Protein AF-0000000086839884 (afdb_homodimer)

Foldseek 3Di:
DPCLVVLLQLVDDLVVLLVVLLVVLVVVCVVQDDPDPVVQVVVLVVLLVVLQPDAFFDPPPPQCLAAVLQDPQQQVLQADPLSDPFFFQDPPVPDARNRRLVRVLVVCCVQQVDAAQWEEEAEAQQLNSNQVVSCVVRVRYAYEYEEQDPNSQVNNVVVCVVVVRPRYHYDHDDLSPDAAQFQQGQEYEYAAPSQRTRNVLVSVVRVLRNHHAFHKYKYKHKAFARHKDWDDDDPCCVRPNPTGIHHHLCSCCVRPPFWHWDDKDWDFLQSRLVSLVSSLVSCVVCVVSSQVSLCVSQPHNSSSSSVSSVSNSVSSSSNSNCPPPNRNRITIMITMITGDHDD/DPCLVVLLQLPDDLVVLLVVLLVVLVVVCVVQDDPDPVVQVVVLVVLLVVLQVDAFFDPPVPQCLAALLQDPQLQVLQADPLSDPFFFQDPPVPDARNRRLVRVLVVCCVQQVDAAQWEEEAEAQQLNSNQVSSCVVRVRYAYEYEEQHPNSQVNNVVVCVVVVRPRYHYDHDDLSPDAAQFQQGQEYEYAAPSQRTRNVLVSLVRVLRNHHAFHKYKYKHKAFARHKDWDDDDPCCVRNNPTGIHHHLCSCCVRPPFWHWDDKDWDFLQSRLVSLVSSLVSCVVCVVSNQVSLCVSQPHNSSSSSVSSVSNSVSSSSNSNCPPPNRNRITIMITMITGDHDD

Sequence (686 aa):
MNYDWILDGGYLPHAVIRVGIRRQLRDRLSSIEAPSLGEAVEAKMAYLERLRKQPIALETNTANKQHYEVGTGVLTACLGPRMKYSSCLYPTGSETLAQAEEAMLQSYLEKAELKDGMSILDLGCGWGSGALFFAEKLPNARVTAFSNSRTQKEYIDAESRRRGLINVTVITGNVVDYEFEGESFDRVASIELFEHMKNYDLLMAKVSRALKPGGKLFVHIFAHKTTPYDYEEGWMTTHFFSGGTMPSADLLLYFQRHLKVQKQWWINGMHYSRTCEHWLSSMIAKKKQMWPHLVETYGGEGEATTWYNRWQVFYMACSELFAYDGGDTWGVAQGLFEKHNPSMNYDWILDGGYLPHAVIRVGIRRQLRDRLSSIEAPSLGEAVEAKMAYLERLRKQPIALETNTANKQHYEVGTGVLTACLGPRMKYSSCLYPTGSETLAQAEEAMLQSYLEKAELKDGMSILDLGCGWGSGALFFAEKLPNARVTAFSNSRTQKEYIDAESRRRGLINVTVITGNVVDYEFEGESFDRVASIELFEHMKNYDLLMAKVSRALKPGGKLFVHIFAHKTTPYDYEEGWMTTHFFSGGTMPSADLLLYFQRHLKVQKQWWINGMHYSRTCEHWLSSMIAKKKQMWPHLVETYGGEGEATTWYNRWQVFYMACSELFAYDGGDTWGVAQGLFEKHNPS

Nearest PDB structures (foldseek):
  6p3o-assembly1_A-2  TM=9.372E-01  e=1.349E-33  Glaucium flavum
  6p3n-assembly1_A-2  TM=9.444E-01  e=5.048E-33  Glaucium flavum
  6p3m-assembly1_A-2  TM=9.407E-01  e=5.995E-33  Glaucium flavum
  7qos-assembly2_B  TM=8.872E-01  e=4.545E-20  Aquifex aeolicus VF5
  7qos-assembly1_A  TM=7.688E-01  e=5.098E-20  Aquifex aeolicus VF5

pLDDT: mean 92.39, std 11.38, range [39.81, 98.94]

Radius of gyration: 28.9 Å; Cα contacts (8 Å, |Δi|>4): 1291; chains: 2; bounding box: 53×94×58 Å

InterPro domains:
  IPR029063 S-adenosyl-L-methionine-dependent methyltransferase superfamily [G3DSA:3.40.50.150] (53-334)
  IPR029063 S-adenosyl-L-methionine-dependent methyltransferase superfamily [SSF53335] (65-330)

Organism: NCBI:txid72228

Solvent-accessible surface area (backbone atoms only — not comparable to full-atom values): 34676 Å² total; per-residue (Å²): 130,85,58,55,64,50,50,32,65,54,72,63,54,69,71,58,51,50,52,54,45,53,52,52,51,52,51,49,52,59,71,70,56,53,98,38,63,34,53,39,38,47,52,50,52,52,50,51,56,52,28,67,74,43,57,43,44,76,84,46,75,60,39,59,56,53,54,71,50,54,41,68,52,46,50,61,33,24,38,43,89,57,42,52,92,62,67,29,33,49,93,84,67,75,59,51,62,53,53,12,44,50,47,31,53,52,47,48,40,59,68,53,62,64,55,66,58,36,30,35,33,23,44,44,26,65,60,25,32,61,40,55,50,50,33,69,77,16,70,64,18,42,26,37,28,29,28,73,40,68,68,34,42,54,50,38,53,51,50,28,59,74,69,67,51,83,33,65,45,73,47,72,46,50,77,81,77,54,77,70,64,66,48,61,19,47,33,35,40,28,58,63,38,67,37,61,44,48,8,52,59,60,48,43,42,54,51,38,47,22,29,23,90,75,7,35,40,26,40,39,28,58,17,24,60,78,58,61,48,66,58,62,91,48,73,56,30,71,71,62,41,56,76,34,39,40,35,18,53,62,53,66,58,68,46,38,89,40,33,37,69,74,46,64,46,43,45,53,4,44,31,36,13,50,40,26,49,46,27,42,51,33,32,63,75,30,40,78,76,22,43,64,36,34,21,66,62,57,72,31,68,72,44,24,52,30,49,55,28,44,50,50,50,48,28,50,45,52,18,54,49,15,36,33,85,79,2,58,50,25,29,32,28,33,36,31,25,33,33,63,64,84,127,130,87,57,57,63,50,49,34,64,55,72,63,55,68,71,59,52,48,53,54,43,53,52,53,51,51,50,50,52,58,69,70,57,53,99,39,63,36,53,39,38,47,51,49,53,52,50,53,54,51,28,67,75,44,56,42,43,76,84,47,73,61,38,59,57,56,55,72,51,53,41,67,51,46,50,61,33,23,38,41,89,58,43,53,92,63,66,30,34,50,93,84,68,75,59,50,61,53,53,12,43,49,48,31,54,52,48,48,42,59,69,54,63,64,54,68,58,35,31,35,33,23,45,45,26,64,61,25,31,60,37,55,48,49,33,69,77,17,72,63,18,42,27,36,27,29,28,72,39,69,66,34,43,53,50,37,52,50,50,27,59,75,70,67,50,83,33,65,45,73,46,72,46,50,77,80,77,55,78,70,64,66,49,61,20,47,32,35,39,28,58,63,37,67,38,60,45,48,7,52,59,59,49,43,41,54,52,38,48,22,28,24,88,75,7,35,38,24,40,38,28,59,16,24,58,78,56,61,47,65,60,62,93,46,71,57,31,71,69,64,41,57,77,34,39,41,35,18,50,62,55,66,56,66,45,35,89,39,33,36,68,76,46,61,47,44,42,52,4,45,31,37,14,49,40,25,48,45,28,43,51,34,33,64,75,31,41,80,75,22,44,66,37,34,21,67,61,57,70,31,69,72,43,23,51,30,50,54,29,45,49,50,50,48,28,49,46,52,17,53,49,16,36,33,86,79,2,57,50,24,29,31,27,31,35,29,25,33,34,64,65,83,127

Secondary structure (DSSP, 8-state):
--THHHHHHT-S-HHHHHHHHHHHHHHHHHHH--SSHHHHHHHHHHHHHHHHTS-SS---HHHHHHTTTS-HHHHHHHS-TT---S----SSS---HHHHHHHHHHHHHHHTT--TT-EEEEET-TTTHHHHHHHHH-TTSEEEEEES-HHHHHHHHHHHHHHT--SEEEEE--TTT--PPTT-EEEEEEES-GGG-S-HHHHHHHHHHHEEEEEEEEEEEEEESS--EE--SSHHHHHT-TT-EE-BTTGGGG--SSEEEEEEEEE-HHHHHHHHHHHHHHHHHTHHHHHHHHHHHHTSHHHHHHHHHHHHHHHHHHHHHHHGGGGTSEEEEEEEEEEPP--/--THHHHHHT-S-HHHHHHHHHHHHHHHHHHH--SSHHHHHHHHHHHHHHHHTS-SS---HHHHHHTTTS-HHHHHHHS-TT---S----SSS---HHHHHHHHHHHHHHHTT--TT-EEEEET-TTTHHHHHHHHH-TTSEEEEEES-HHHHHHHHHHHHHHT--SEEEEE--TTT--PPTT-EEEEEEES-GGG-S-HHHHHHHHHHHEEEEEEEEEEEEEESS--EE--SSHHHHHT-TT-EE-BTTGGGG--SSEEEEEEEEE-HHHHHHHHHHHHHHHHHTHHHHHHHHHHHHTSHHHHHHHHHHHHHHHHHHHHHHHGGGGTSEEEEEEEEEEPP--

Structure (mmCIF, N/CA/C/O backbone):
data_AF-0000000086839884-model_v1
#
loop_
_entity.id
_entity.type
_entity.pdbx_description
1 polymer 'Cyclopropane-fatty-acyl-phospholipid synthase'
#
loop_
_atom_site.group_PDB
_atom_site.id
_atom_site.type_symbol
_atom_site.label_atom_id
_atom_site.label_alt_id
_atom_site.label_comp_id
_atom_site.label_asym_id
_atom_site.label_entity_id
_atom_site.label_seq_id
_atom_site.pdbx_PDB_ins_code
_atom_site.Cartn_x
_atom_site.Cartn_y
_atom_site.Cartn_z
_atom_site.occupancy
_atom_site.B_iso_or_equiv
_atom_site.auth_seq_id
_atom_site.auth_comp_id
_atom_site.auth_asym_id
_atom_site.auth_atom_id
_atom_site.pdbx_PDB_model_num
ATOM 1 N N . MET A 1 1 ? -27 26.531 -7.375 1 39.81 1 MET A N 1
ATOM 2 C CA . MET A 1 1 ? -27.281 27.781 -6.668 1 39.81 1 MET A CA 1
ATOM 3 C C . MET A 1 1 ? -26.156 28.125 -5.703 1 39.81 1 MET A C 1
ATOM 5 O O . MET A 1 1 ? -25.703 27.266 -4.938 1 39.81 1 MET A O 1
ATOM 9 N N . ASN A 1 2 ? -25.438 29.156 -6.059 1 53.53 2 ASN A N 1
ATOM 10 C CA . ASN A 1 2 ? -24.266 29.656 -5.352 1 53.53 2 ASN A CA 1
ATOM 11 C C . ASN A 1 2 ? -24.609 30.062 -3.918 1 53.53 2 ASN A C 1
ATOM 13 O O . ASN A 1 2 ? -25.266 31.094 -3.693 1 53.53 2 ASN A O 1
ATOM 17 N N . TYR A 1 3 ? -24.75 29.094 -3.066 1 65.62 3 TYR A N 1
ATOM 18 C CA . TYR A 1 3 ? -25.141 29.297 -1.673 1 65.62 3 TYR A CA 1
ATOM 19 C C . TYR A 1 3 ? -24 29.922 -0.875 1 65.62 3 TYR A C 1
ATOM 21 O O . TYR A 1 3 ? -24.016 29.922 0.357 1 65.62 3 TYR A O 1
ATOM 29 N N . ASP A 1 4 ? -23.141 30.516 -1.623 1 75.31 4 ASP A N 1
ATOM 30 C CA . ASP A 1 4 ? -22 31.109 -0.943 1 75.31 4 ASP A CA 1
ATOM 31 C C . ASP A 1 4 ? -22.406 32.281 -0.087 1 75.31 4 ASP A C 1
ATOM 33 O O . ASP A 1 4 ? -21.859 32.531 0.993 1 75.31 4 ASP A O 1
ATOM 37 N N . TRP A 1 5 ? -23.391 33.031 -0.625 1 72.75 5 TRP A N 1
ATOM 38 C CA . TRP A 1 5 ? -23.812 34.219 0.101 1 72.75 5 TRP A CA 1
ATOM 39 C C . TRP A 1 5 ? -24.469 33.844 1.426 1 72.75 5 TRP A C 1
ATOM 41 O O . TRP A 1 5 ? -24.344 34.594 2.41 1 72.75 5 TRP A O 1
ATOM 51 N N . ILE A 1 6 ? -25.141 32.812 1.445 1 75.94 6 ILE A N 1
ATOM 52 C CA . ILE A 1 6 ? -25.797 32.375 2.674 1 75.94 6 ILE A CA 1
ATOM 53 C C . ILE A 1 6 ? -24.75 31.938 3.691 1 75.94 6 ILE A C 1
ATOM 55 O O . ILE A 1 6 ? -24.844 32.281 4.875 1 75.94 6 ILE A O 1
ATOM 59 N N . LEU A 1 7 ? -23.734 31.297 3.287 1 79.44 7 LEU A N 1
ATOM 60 C CA . LEU A 1 7 ? -22.641 30.859 4.16 1 79.44 7 LEU A CA 1
ATOM 61 C C . LEU A 1 7 ? -21.812 32.062 4.621 1 79.44 7 LEU A C 1
ATOM 63 O O . LEU A 1 7 ? -21.469 32.156 5.801 1 79.44 7 LEU A O 1
ATOM 67 N N . ASP A 1 8 ? -21.672 32.969 3.756 1 82.69 8 ASP A N 1
ATOM 68 C CA . ASP A 1 8 ? -20.844 34.156 4.051 1 82.69 8 ASP A CA 1
ATOM 69 C C . ASP A 1 8 ? -21.547 35.062 5.055 1 82.69 8 ASP A C 1
ATOM 71 O O . ASP A 1 8 ? -20.891 35.781 5.82 1 82.69 8 ASP A O 1
ATOM 75 N N . GLY A 1 9 ? -22.844 34.938 4.98 1 82.31 9 GLY A N 1
ATOM 76 C CA . GLY A 1 9 ? -23.625 35.781 5.855 1 82.31 9 GLY A CA 1
ATOM 77 C C . GLY A 1 9 ? -23.844 35.219 7.238 1 82.31 9 GLY A C 1
ATOM 78 O O . GLY A 1 9 ? -24.266 35.906 8.156 1 82.31 9 GLY A O 1
ATOM 79 N N . GLY A 1 10 ? -23.531 34 7.402 1 82.31 10 GLY A N 1
ATOM 80 C CA . GLY A 1 10 ? -23.688 33.344 8.695 1 82.31 10 GLY A CA 1
ATOM 81 C C . GLY A 1 10 ? -25.125 33.094 9.07 1 82.31 10 GLY A C 1
ATOM 82 O O . GLY A 1 10 ? -25.469 33.094 10.25 1 82.31 10 GLY A O 1
ATOM 83 N N . TYR A 1 11 ? -25.906 32.938 8.141 1 84.25 11 TYR A N 1
ATOM 84 C CA . TYR A 1 11 ? -27.344 32.938 8.398 1 84.25 11 TYR A CA 1
ATOM 85 C C . TYR A 1 11 ? -27.812 31.531 8.758 1 84.25 11 TYR A C 1
ATOM 87 O O . TYR A 1 11 ? -28.891 31.344 9.305 1 84.25 11 TYR A O 1
ATOM 95 N N . LEU A 1 12 ? -27.078 30.578 8.492 1 88.25 12 LEU A N 1
ATOM 96 C CA . LEU A 1 12 ? -27.484 29.203 8.75 1 88.25 12 LEU A CA 1
ATOM 97 C C . LEU A 1 12 ? -26.891 28.688 10.062 1 88.25 12 LEU A C 1
ATOM 99 O O . LEU A 1 12 ? -25.719 28.938 10.359 1 88.25 12 LEU A O 1
ATOM 103 N N . PRO A 1 13 ? -27.781 27.938 10.82 1 93 13 PRO A N 1
ATOM 104 C CA . PRO A 1 13 ? -27.234 27.297 12.016 1 93 13 PRO A CA 1
ATOM 105 C C . PRO A 1 13 ? -26.172 26.234 11.688 1 93 13 PRO A C 1
ATOM 107 O O . PRO A 1 13 ? -26.25 25.594 10.633 1 93 13 PRO A O 1
ATOM 110 N N . HIS A 1 14 ? -25.25 26.078 12.633 1 94.5 14 HIS A N 1
ATOM 111 C CA . HIS A 1 14 ? -24.172 25.109 12.453 1 94.5 14 HIS A CA 1
ATOM 112 C C . HIS A 1 14 ? -24.719 23.734 12.102 1 94.5 14 HIS A C 1
ATOM 114 O O . HIS A 1 14 ? -24.156 23.047 11.25 1 94.5 14 HIS A O 1
ATOM 120 N N . ALA A 1 15 ? -25.812 23.375 12.703 1 95.25 15 ALA A N 1
ATOM 121 C CA . ALA A 1 15 ? -26.391 22.047 12.477 1 95.25 15 ALA A CA 1
ATOM 122 C C . ALA A 1 15 ? -26.781 21.859 11.016 1 95.25 15 ALA A C 1
ATOM 124 O O . ALA A 1 15 ? -26.609 20.781 10.453 1 95.25 15 ALA A O 1
ATOM 125 N N . VAL A 1 16 ? -27.344 22.859 10.422 1 94.44 16 VAL A N 1
ATOM 126 C CA . VAL A 1 16 ? -27.781 22.797 9.031 1 94.44 16 VAL A CA 1
ATOM 127 C C . VAL A 1 16 ? -26.578 22.766 8.102 1 94.44 16 VAL A C 1
ATOM 129 O O . VAL A 1 16 ? -26.547 22 7.133 1 94.44 16 VAL A O 1
ATOM 132 N N . ILE A 1 17 ? -25.578 23.578 8.398 1 94 17 ILE A N 1
ATOM 133 C CA . ILE A 1 17 ? -24.359 23.609 7.613 1 94 17 ILE A CA 1
ATOM 134 C C . ILE A 1 17 ? -23.719 22.234 7.605 1 94 17 ILE A C 1
ATOM 136 O O . ILE A 1 17 ? -23.297 21.734 6.551 1 94 17 ILE A O 1
ATOM 140 N N . ARG A 1 18 ? -23.703 21.594 8.711 1 96.19 18 ARG A N 1
ATOM 141 C CA . ARG A 1 18 ? -23.062 20.297 8.852 1 96.19 18 ARG A CA 1
ATOM 142 C C . ARG A 1 18 ? -23.797 19.234 8.055 1 96.19 18 ARG A C 1
ATOM 144 O O . ARG A 1 18 ? -23.172 18.328 7.492 1 96.19 18 ARG A O 1
ATOM 151 N N . VAL A 1 19 ? -25.125 19.297 7.98 1 95.5 19 VAL A N 1
ATOM 152 C CA . VAL A 1 19 ? -25.891 18.375 7.16 1 95.5 19 VAL A CA 1
ATOM 153 C C . VAL A 1 19 ? -25.484 18.516 5.695 1 95.5 19 VAL A C 1
ATOM 155 O O . VAL A 1 19 ? -25.312 17.516 4.988 1 95.5 19 VAL A O 1
ATOM 158 N N . GLY A 1 20 ? -25.422 19.781 5.262 1 93.69 20 GLY A N 1
ATOM 159 C CA . GLY A 1 20 ? -24.984 20.031 3.9 1 93.69 20 GLY A CA 1
ATOM 160 C C . GLY A 1 20 ? -23.594 19.5 3.621 1 93.69 20 GLY A C 1
ATOM 161 O O . GLY A 1 20 ? -23.344 18.922 2.559 1 93.69 20 GLY A O 1
ATOM 162 N N . ILE A 1 21 ? -22.703 19.641 4.582 1 94.38 21 ILE A N 1
ATOM 163 C CA . ILE A 1 21 ? -21.328 19.172 4.449 1 94.38 21 ILE A CA 1
ATOM 164 C C . ILE A 1 21 ? -21.312 17.656 4.324 1 94.38 21 ILE A C 1
ATOM 166 O O . ILE A 1 21 ? -20.625 17.109 3.453 1 94.38 21 ILE A O 1
ATOM 170 N N . ARG A 1 22 ? -22.047 16.969 5.145 1 95.94 22 ARG A N 1
ATOM 171 C CA . ARG A 1 22 ? -22.109 15.516 5.109 1 95.94 22 ARG A CA 1
ATOM 172 C C . ARG A 1 22 ? -22.625 15.016 3.768 1 95.94 22 ARG A C 1
ATOM 174 O O . ARG A 1 22 ? -22.156 14 3.254 1 95.94 22 ARG A O 1
ATOM 181 N N . ARG A 1 23 ? -23.594 15.727 3.225 1 95.38 23 ARG A N 1
ATOM 182 C CA . ARG A 1 23 ? -24.109 15.375 1.906 1 95.38 23 ARG A CA 1
ATOM 183 C C . ARG A 1 23 ? -23.031 15.516 0.84 1 95.38 23 ARG A C 1
ATOM 185 O O . ARG A 1 23 ? -22.891 14.656 -0.028 1 95.38 23 ARG A O 1
ATOM 192 N N . GLN A 1 24 ? -22.281 16.594 0.942 1 92.44 24 GLN A N 1
ATOM 193 C CA . GLN A 1 24 ? -21.203 16.828 -0.012 1 92.44 24 GLN A CA 1
ATOM 194 C C . GLN A 1 24 ? -20.125 15.742 0.104 1 92.44 24 GLN A C 1
ATOM 196 O O . GLN A 1 24 ? -19.547 15.336 -0.9 1 92.44 24 GLN A O 1
ATOM 201 N N . LEU A 1 25 ? -19.859 15.305 1.309 1 94.75 25 LEU A N 1
ATOM 202 C CA . LEU A 1 25 ? -18.875 14.25 1.527 1 94.75 25 LEU A CA 1
ATOM 203 C C . LEU A 1 25 ? -19.344 12.93 0.927 1 94.75 25 LEU A C 1
ATOM 205 O O . LEU A 1 25 ? -18.562 12.195 0.329 1 94.75 25 LEU A O 1
ATOM 209 N N . ARG A 1 26 ? -20.625 12.633 1.081 1 95.75 26 ARG A N 1
ATOM 210 C CA . ARG A 1 26 ? -21.203 11.445 0.454 1 95.75 26 ARG A CA 1
ATOM 211 C C . ARG A 1 26 ? -21.047 11.5 -1.062 1 95.75 26 ARG A C 1
ATOM 213 O O . ARG A 1 26 ? -20.734 10.5 -1.7 1 95.75 26 ARG A O 1
ATOM 220 N N . ASP A 1 27 ? -21.328 12.68 -1.597 1 94.12 27 ASP A N 1
ATOM 221 C CA . ASP A 1 27 ? -21.203 12.875 -3.039 1 94.12 27 ASP A CA 1
ATOM 222 C C . ASP A 1 27 ? -19.75 12.68 -3.496 1 94.12 27 ASP A C 1
ATOM 224 O O . ASP A 1 27 ? -19.516 12.086 -4.551 1 94.12 27 ASP A O 1
ATOM 228 N N . ARG A 1 28 ? -18.844 13.156 -2.715 1 92.5 28 ARG A N 1
ATOM 229 C CA . ARG A 1 28 ? -17.422 12.992 -3.016 1 92.5 28 ARG A CA 1
ATOM 230 C C . ARG A 1 28 ? -17.031 11.516 -3.027 1 92.5 28 ARG A C 1
ATOM 232 O O . ARG A 1 28 ? -16.359 11.047 -3.951 1 92.5 28 ARG A O 1
ATOM 239 N N . LEU A 1 29 ? -17.438 10.797 -2.062 1 95.69 29 LEU A N 1
ATOM 240 C CA . LEU A 1 29 ? -17.125 9.375 -1.977 1 95.69 29 LEU A CA 1
ATOM 241 C C . LEU A 1 29 ? -17.703 8.617 -3.16 1 95.69 29 LEU A C 1
ATOM 243 O O . LEU A 1 29 ? -17.062 7.73 -3.719 1 95.69 29 LEU A O 1
ATOM 247 N N . SER A 1 30 ? -18.906 9 -3.512 1 95.69 30 SER A N 1
ATOM 248 C CA . SER A 1 30 ? -19.531 8.383 -4.672 1 95.69 30 SER A CA 1
ATOM 249 C C . SER A 1 30 ? -18.766 8.688 -5.953 1 95.69 30 SER A C 1
ATOM 251 O O . SER A 1 30 ? -18.625 7.824 -6.82 1 95.69 30 SER A O 1
ATOM 253 N N . SER A 1 31 ? -18.266 9.875 -6.008 1 93.56 31 SER A N 1
ATOM 254 C CA . SER A 1 31 ? -17.594 10.32 -7.223 1 93.56 31 SER A CA 1
ATOM 255 C C . SER A 1 31 ? -16.25 9.625 -7.395 1 93.56 31 SER A C 1
ATOM 257 O O . SER A 1 31 ? -15.773 9.453 -8.516 1 93.56 31 SER A O 1
ATOM 259 N N . ILE A 1 32 ? -15.625 9.195 -6.324 1 93.69 32 ILE A N 1
ATOM 260 C CA . ILE A 1 32 ? -14.289 8.617 -6.445 1 93.69 32 ILE A CA 1
ATO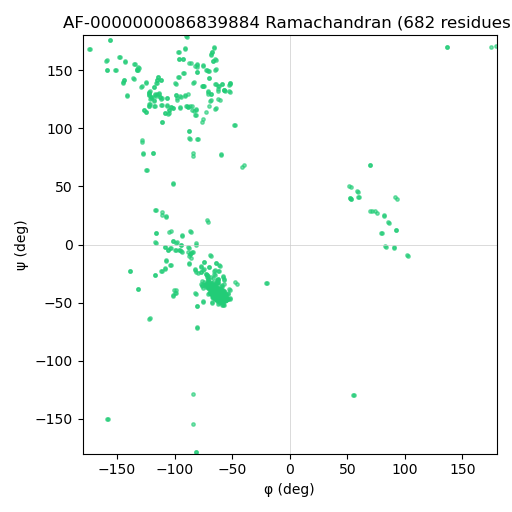M 261 C C . ILE A 1 32 ? -14.375 7.094 -6.336 1 93.69 32 ILE A C 1
ATOM 263 O O . ILE A 1 32 ? -13.359 6.398 -6.453 1 93.69 32 ILE A O 1
ATOM 267 N N . GLU A 1 33 ? -15.5 6.617 -6.109 1 93.88 33 GLU A N 1
ATOM 268 C CA . GLU A 1 33 ? -15.695 5.18 -5.961 1 93.88 33 GLU A CA 1
ATOM 269 C C . GLU A 1 33 ? -15.469 4.453 -7.289 1 93.88 33 GLU A C 1
ATOM 271 O O . GLU A 1 33 ? -16.031 4.852 -8.312 1 93.88 33 GLU A O 1
ATOM 276 N N . ALA A 1 34 ? -14.656 3.418 -7.27 1 94.56 34 ALA A N 1
ATOM 277 C CA . ALA A 1 34 ? -14.469 2.559 -8.438 1 94.56 34 ALA A CA 1
ATOM 278 C C . ALA A 1 34 ? -15.43 1.371 -8.406 1 94.56 34 ALA A C 1
ATOM 280 O O . ALA A 1 34 ? -15.75 0.857 -7.332 1 94.56 34 ALA A O 1
ATOM 281 N N . PRO A 1 35 ? -15.875 0.897 -9.555 1 93 35 PRO A N 1
ATOM 282 C CA . PRO A 1 35 ? -16.812 -0.229 -9.617 1 93 35 PRO A CA 1
ATOM 283 C C . PRO A 1 35 ? -16.203 -1.528 -9.094 1 93 35 PRO A C 1
ATOM 285 O O . PRO A 1 35 ? -16.938 -2.441 -8.703 1 93 35 PRO A O 1
ATOM 288 N N . SER A 1 36 ? -14.906 -1.643 -9.164 1 94.94 36 SER A N 1
ATOM 289 C CA . SER A 1 36 ? -14.195 -2.83 -8.695 1 94.94 36 SER A CA 1
ATOM 290 C C . SER A 1 36 ? -12.82 -2.471 -8.141 1 94.94 36 SER A C 1
ATOM 292 O O . SER A 1 36 ? -12.32 -1.373 -8.383 1 94.94 36 SER A O 1
ATOM 294 N N . LEU A 1 37 ? -12.305 -3.422 -7.359 1 96.44 37 LEU A N 1
ATOM 295 C CA . LEU A 1 37 ? -10.969 -3.201 -6.824 1 96.44 37 LEU A CA 1
ATOM 296 C C . LEU A 1 37 ? -9.945 -3.086 -7.953 1 96.44 37 LEU A C 1
ATOM 298 O O . LEU A 1 37 ? -9 -2.295 -7.863 1 96.44 37 LEU A O 1
ATOM 302 N N . GLY A 1 38 ? -10.125 -3.92 -9.016 1 96.88 38 GLY A N 1
ATOM 303 C CA . GLY A 1 38 ? -9.242 -3.824 -10.172 1 96.88 38 GLY A CA 1
ATOM 304 C C . GLY A 1 38 ? -9.227 -2.441 -10.797 1 96.88 38 GLY A C 1
ATOM 305 O O . GLY A 1 38 ? -8.156 -1.901 -11.094 1 96.88 38 GLY A O 1
ATOM 306 N N . GLU A 1 39 ? -10.383 -1.891 -10.969 1 96.94 39 GLU A N 1
ATOM 307 C CA . GLU A 1 39 ? -10.492 -0.552 -11.539 1 96.94 39 GLU A CA 1
ATOM 308 C C . GLU A 1 39 ? -9.945 0.504 -10.586 1 96.94 39 GLU A C 1
ATOM 310 O O . GLU A 1 39 ? -9.383 1.513 -11.023 1 96.94 39 GLU A O 1
ATOM 315 N N . ALA A 1 40 ? -10.172 0.281 -9.297 1 97.5 40 ALA A N 1
ATOM 316 C CA . ALA A 1 40 ? -9.609 1.198 -8.312 1 97.5 40 ALA A CA 1
ATOM 317 C C . ALA A 1 40 ? -8.086 1.227 -8.398 1 97.5 40 ALA A C 1
ATOM 319 O O . ALA A 1 40 ? -7.473 2.297 -8.359 1 97.5 40 ALA A O 1
ATOM 320 N N . VAL A 1 41 ? -7.469 0.039 -8.508 1 97.88 41 VAL A N 1
ATOM 321 C CA . VAL A 1 41 ? -6.02 -0.067 -8.609 1 97.88 41 VAL A CA 1
ATOM 322 C C . VAL A 1 41 ? -5.539 0.603 -9.898 1 97.88 41 VAL A C 1
ATOM 324 O O . VAL A 1 41 ? -4.555 1.344 -9.891 1 97.88 41 VAL A O 1
ATOM 327 N N . GLU A 1 42 ? -6.23 0.367 -10.984 1 97.75 42 GLU A N 1
ATOM 328 C CA . GLU A 1 42 ? -5.879 0.987 -12.258 1 97.75 42 GLU A CA 1
ATOM 329 C C . GLU A 1 42 ? -5.934 2.51 -12.164 1 97.75 42 GLU A C 1
ATOM 331 O O . GLU A 1 42 ? -5.047 3.199 -12.672 1 97.75 42 GLU A O 1
ATOM 336 N N . ALA A 1 43 ? -6.996 2.975 -11.562 1 97.75 43 ALA A N 1
ATOM 337 C CA . ALA A 1 43 ? -7.148 4.418 -11.391 1 97.75 43 ALA A CA 1
ATOM 338 C C . ALA A 1 43 ? -6.02 4.988 -10.539 1 97.75 43 ALA A C 1
ATOM 340 O O . ALA A 1 43 ? -5.5 6.07 -10.828 1 97.75 43 ALA A O 1
ATOM 341 N N . LYS A 1 44 ? -5.676 4.316 -9.523 1 97.94 44 LYS A N 1
ATOM 342 C CA . LYS A 1 44 ? -4.59 4.766 -8.656 1 97.94 44 LYS A CA 1
ATOM 343 C C . LYS A 1 44 ? -3.26 4.785 -9.398 1 97.94 44 LYS A C 1
ATOM 345 O O . LYS A 1 44 ? -2.479 5.73 -9.266 1 97.94 44 LYS A O 1
ATOM 350 N N . MET A 1 45 ? -2.973 3.725 -10.211 1 98.25 45 MET A N 1
ATOM 351 C CA . MET A 1 45 ? -1.741 3.684 -10.992 1 98.25 45 MET A CA 1
ATOM 352 C C . MET A 1 45 ? -1.673 4.855 -11.961 1 98.25 45 MET A C 1
ATOM 354 O O . MET A 1 45 ? -0.615 5.469 -12.133 1 98.25 45 MET A O 1
ATOM 358 N N . ALA A 1 46 ? -2.814 5.145 -12.57 1 97.81 46 ALA A N 1
ATOM 359 C CA . ALA A 1 46 ? -2.867 6.285 -13.477 1 97.81 46 ALA A CA 1
ATOM 360 C C . ALA A 1 46 ? -2.598 7.59 -12.734 1 97.81 46 ALA A C 1
ATOM 362 O O . ALA A 1 46 ? -1.9 8.469 -13.25 1 97.81 46 ALA A O 1
ATOM 363 N N . TYR A 1 47 ? -3.184 7.707 -11.57 1 97.5 47 TYR A N 1
ATOM 364 C CA . TYR A 1 47 ? -2.963 8.883 -10.734 1 97.5 47 TYR A CA 1
ATOM 365 C C . TYR A 1 47 ? -1.485 9.039 -10.391 1 97.5 47 TYR A C 1
ATOM 367 O O . TYR A 1 47 ? -0.934 10.141 -10.492 1 97.5 47 TYR A O 1
ATOM 375 N N . LEU A 1 48 ? -0.831 7.969 -10.008 1 97.44 48 LEU A N 1
ATOM 376 C CA . LEU A 1 48 ? 0.586 7.965 -9.664 1 97.44 48 LEU A CA 1
ATOM 377 C C . LEU A 1 48 ? 1.439 8.383 -10.859 1 97.44 48 LEU A C 1
ATOM 379 O O . LEU A 1 48 ? 2.406 9.133 -10.703 1 97.44 48 LEU A O 1
ATOM 383 N N . GLU A 1 49 ? 1.12 7.883 -12.008 1 97.06 49 GLU A N 1
ATOM 384 C CA . GLU A 1 49 ? 1.856 8.234 -13.219 1 97.06 49 GLU A CA 1
ATOM 385 C C . GLU A 1 49 ? 1.751 9.734 -13.508 1 97.06 49 GLU A C 1
ATOM 387 O O . GLU A 1 49 ? 2.727 10.359 -13.93 1 97.06 49 GLU A O 1
ATOM 392 N N . ARG A 1 50 ? 0.59 10.242 -13.273 1 96 50 ARG A N 1
ATOM 393 C CA . ARG A 1 50 ? 0.406 11.68 -13.453 1 96 50 ARG A CA 1
ATOM 394 C C . ARG A 1 50 ? 1.268 12.469 -12.477 1 96 50 ARG A C 1
ATOM 396 O O . ARG A 1 50 ? 1.876 13.477 -12.844 1 96 50 ARG A O 1
ATOM 403 N N . LEU A 1 51 ? 1.295 12.055 -11.242 1 95.62 51 LEU A N 1
ATOM 404 C CA . LEU A 1 51 ? 2.102 12.727 -10.227 1 95.62 51 LEU A CA 1
ATOM 405 C C . LEU A 1 51 ? 3.568 12.773 -10.641 1 95.62 51 LEU A C 1
ATOM 407 O O . LEU A 1 51 ? 4.242 13.789 -10.453 1 95.62 51 LEU A O 1
ATOM 411 N N . ARG A 1 52 ? 4.07 11.734 -11.219 1 95.56 52 ARG A N 1
ATOM 412 C CA . ARG A 1 52 ? 5.48 11.594 -11.57 1 95.56 52 ARG A CA 1
ATOM 413 C C . ARG A 1 52 ? 5.848 12.523 -12.719 1 95.56 52 ARG A C 1
ATOM 415 O O . ARG A 1 52 ? 7.027 12.805 -12.945 1 95.56 52 ARG A O 1
ATOM 422 N N . LYS A 1 53 ? 4.887 12.984 -13.469 1 94.75 53 LYS A N 1
ATOM 423 C CA . LYS A 1 53 ? 5.129 13.836 -14.633 1 94.75 53 LYS A CA 1
ATOM 424 C C . LYS A 1 53 ? 4.992 15.312 -14.266 1 94.75 53 LYS A C 1
ATOM 426 O O . LYS A 1 53 ? 5.254 16.188 -15.094 1 94.75 53 LYS A O 1
ATOM 431 N N . GLN A 1 54 ? 4.613 15.586 -13.07 1 92.06 54 GLN A N 1
ATOM 432 C CA . GLN A 1 54 ? 4.41 16.953 -12.609 1 92.06 54 GLN A CA 1
ATOM 433 C C . GLN A 1 54 ? 5.645 17.484 -11.875 1 92.06 54 GLN A C 1
ATOM 435 O O . GLN A 1 54 ? 6.547 16.703 -11.539 1 92.06 54 GLN A O 1
ATOM 440 N N . PRO A 1 55 ? 5.73 18.812 -11.789 1 91.06 55 PRO A N 1
ATOM 441 C CA . PRO A 1 55 ? 6.754 19.328 -10.875 1 91.06 55 PRO A CA 1
ATOM 442 C C . PRO A 1 55 ? 6.461 18.984 -9.414 1 91.06 55 PRO A C 1
ATOM 444 O O . PRO A 1 55 ? 5.41 18.422 -9.102 1 91.06 55 PRO A O 1
ATOM 447 N N . ILE A 1 56 ? 7.43 19.219 -8.578 1 91 56 ILE A N 1
ATOM 448 C CA . ILE A 1 56 ? 7.254 18.922 -7.16 1 91 56 ILE A CA 1
ATOM 449 C C . ILE A 1 56 ? 5.973 19.578 -6.652 1 91 56 ILE A C 1
ATOM 451 O O . ILE A 1 56 ? 5.238 18.984 -5.859 1 91 56 ILE A O 1
ATOM 455 N N . ALA A 1 57 ? 5.715 20.812 -6.93 1 86.5 57 ALA A N 1
ATOM 456 C CA . ALA A 1 57 ? 4.48 21.516 -6.602 1 86.5 57 ALA A CA 1
ATOM 457 C C . ALA A 1 57 ? 3.992 22.359 -7.785 1 86.5 57 ALA A C 1
ATOM 459 O O . ALA A 1 57 ? 4.793 22.797 -8.609 1 86.5 57 ALA A O 1
ATOM 460 N N . LEU A 1 58 ? 2.744 22.375 -7.895 1 76.38 58 LEU A N 1
ATOM 461 C CA . LEU A 1 58 ? 2.18 23.234 -8.938 1 76.38 58 LEU A CA 1
ATOM 462 C C . LEU A 1 58 ? 2.23 24.703 -8.516 1 76.38 58 LEU A C 1
ATOM 464 O O . LEU A 1 58 ? 2.027 25.031 -7.348 1 76.38 58 LEU A O 1
ATOM 468 N N . GLU A 1 59 ? 3.16 25.547 -9.164 1 60.84 59 GLU A N 1
ATOM 469 C CA . GLU A 1 59 ? 3.363 26.953 -8.867 1 60.84 59 GLU A CA 1
ATOM 470 C C . GLU A 1 59 ? 2.031 27.672 -8.648 1 60.84 59 GLU A C 1
ATOM 472 O O . GLU A 1 59 ? 1.184 27.703 -9.547 1 60.84 59 GLU A O 1
ATOM 477 N N . THR A 1 60 ? 1.337 27.328 -7.578 1 53.22 60 THR A N 1
ATOM 478 C CA . THR A 1 60 ? 0.149 28.188 -7.574 1 53.22 60 THR A CA 1
ATOM 479 C C . THR A 1 60 ? 0.451 29.531 -6.941 1 53.22 60 THR A C 1
ATOM 481 O O . THR A 1 60 ? 0.846 29.609 -5.777 1 53.22 60 THR A O 1
ATOM 484 N N . ASN A 1 61 ? 1.074 30.438 -7.605 1 48.59 61 ASN A N 1
ATOM 485 C CA . ASN A 1 61 ? 1.081 31.812 -7.125 1 48.59 61 ASN A CA 1
ATOM 486 C C . ASN A 1 61 ? -0.066 32.062 -6.152 1 48.59 61 ASN A C 1
ATOM 488 O O . ASN A 1 61 ? 0.082 32.844 -5.203 1 48.59 61 ASN A O 1
ATOM 492 N N . THR A 1 62 ? -1.112 31.422 -6.363 1 46.81 62 THR A N 1
ATOM 493 C CA . THR A 1 62 ? -2.363 31.734 -5.68 1 46.81 62 THR A CA 1
ATOM 494 C C . THR A 1 62 ? -2.391 31.094 -4.293 1 46.81 62 THR A C 1
ATOM 496 O O . THR A 1 62 ? -2.912 31.688 -3.344 1 46.81 62 THR A O 1
ATOM 499 N N . ALA A 1 63 ? -1.956 29.844 -4.027 1 46.91 63 ALA A N 1
ATOM 500 C CA . ALA A 1 63 ? -1.973 29.219 -2.707 1 46.91 63 ALA A CA 1
ATOM 501 C C . ALA A 1 63 ? -1.136 30.016 -1.712 1 46.91 63 ALA A C 1
ATOM 503 O O . ALA A 1 63 ? -1.505 30.141 -0.542 1 46.91 63 ALA A O 1
ATOM 504 N N . ASN A 1 64 ? 0.049 30.453 -2.168 1 47.44 64 ASN A N 1
ATOM 505 C CA . ASN A 1 64 ? 0.888 31.25 -1.286 1 47.44 64 ASN A CA 1
ATOM 506 C C . ASN A 1 64 ? 0.16 32.5 -0.809 1 47.44 64 ASN A C 1
ATOM 508 O O . ASN A 1 64 ? 0.302 32.906 0.347 1 47.44 64 ASN A O 1
ATOM 512 N N . LYS A 1 65 ? -0.598 33.125 -1.725 1 47.97 65 LYS A N 1
ATOM 513 C CA . LYS A 1 65 ? -1.205 34.375 -1.294 1 47.97 65 LYS A CA 1
ATOM 514 C C . LYS A 1 65 ? -2.324 34.125 -0.286 1 47.97 65 LYS A C 1
ATOM 516 O O . LYS A 1 65 ? -2.477 34.875 0.678 1 47.97 65 LYS A O 1
ATOM 521 N N . GLN A 1 66 ? -3.102 33.094 -0.414 1 45.22 66 GLN A N 1
ATOM 522 C CA . GLN A 1 66 ? -4.352 33 0.333 1 45.22 66 GLN A CA 1
ATOM 523 C C . GLN A 1 66 ? -4.102 32.531 1.762 1 45.22 66 GLN A C 1
ATOM 525 O O . GLN A 1 66 ? -4.531 33.156 2.719 1 45.22 66 GLN A O 1
ATOM 530 N N . HIS A 1 67 ? -3.754 31.25 1.998 1 49.06 67 HIS A N 1
ATOM 531 C CA . HIS A 1 67 ? -3.746 30.688 3.344 1 49.06 67 HIS A CA 1
ATOM 532 C C . HIS A 1 67 ? -2.523 31.156 4.129 1 49.06 67 HIS A C 1
ATOM 534 O O . HIS A 1 67 ? -2.605 31.375 5.34 1 49.06 67 HIS A O 1
ATOM 540 N N . TYR A 1 68 ? -1.458 31.266 3.367 1 50.47 68 TYR A N 1
ATOM 541 C CA . TYR A 1 68 ? -0.236 31.531 4.117 1 50.47 68 TYR A CA 1
ATOM 542 C C . TYR A 1 68 ? -0.118 33.031 4.457 1 50.47 68 TYR A C 1
ATOM 544 O O . TYR A 1 68 ? 0.723 33.406 5.27 1 50.47 68 TYR A O 1
ATOM 552 N N . GLU A 1 69 ? -1.256 33.688 3.916 1 58.44 69 GLU A N 1
ATOM 553 C CA . GLU A 1 69 ? -1.238 35.062 4.332 1 58.44 69 GLU A CA 1
ATOM 554 C C . GLU A 1 69 ? -2.23 35.312 5.465 1 58.44 69 GLU A C 1
ATOM 556 O O . GLU A 1 69 ? -2.531 36.469 5.789 1 58.44 69 GLU A O 1
ATOM 561 N N . VAL A 1 70 ? -2.689 34.156 5.969 1 63.19 70 VAL A N 1
ATOM 562 C CA . VAL A 1 70 ? -3.529 34.344 7.145 1 63.19 70 VAL A CA 1
ATOM 563 C C . VAL A 1 70 ? -2.691 34.938 8.273 1 63.19 70 VAL A C 1
ATOM 565 O O . VAL A 1 70 ? -1.611 34.438 8.586 1 63.19 70 VAL A O 1
ATOM 568 N N . GLY A 1 71 ? -3.094 36.062 8.602 1 71.81 71 GLY A N 1
ATOM 569 C CA . GLY A 1 71 ? -2.383 36.75 9.672 1 71.81 71 GLY A CA 1
ATOM 570 C C . GLY A 1 71 ? -2.23 35.906 10.922 1 71.81 71 GLY A C 1
ATOM 571 O O . GLY A 1 71 ? -3.115 35.125 11.25 1 71.81 71 GLY A O 1
ATOM 572 N N . THR A 1 72 ? -1.129 35.906 11.547 1 78.56 72 THR A N 1
ATOM 573 C CA . THR A 1 72 ? -0.762 35.219 12.789 1 78.56 72 THR A CA 1
ATOM 574 C C . THR A 1 72 ? -1.844 35.438 13.844 1 78.56 72 THR A C 1
ATOM 576 O O . THR A 1 72 ? -2.184 34.5 14.57 1 78.56 72 THR A O 1
ATOM 579 N N . GLY A 1 73 ? -2.447 36.562 13.789 1 82.62 73 GLY A N 1
ATOM 580 C CA . GLY A 1 73 ? -3.445 36.875 14.797 1 82.62 73 GLY A CA 1
ATOM 581 C C . GLY A 1 73 ? -4.711 36.062 14.672 1 82.62 73 GLY A C 1
ATOM 582 O O . GLY A 1 73 ? -5.312 35.656 15.672 1 82.62 73 GLY A O 1
ATOM 583 N N . VAL A 1 74 ? -5.109 35.781 13.508 1 87.44 74 VAL A N 1
ATOM 584 C CA . VAL A 1 74 ? -6.297 34.969 13.266 1 87.44 74 VAL A CA 1
ATOM 585 C C . VAL A 1 74 ? -6.059 33.562 13.773 1 87.44 74 VAL A C 1
ATOM 587 O O . VAL A 1 74 ? -6.883 33 14.5 1 87.44 74 VAL A O 1
ATOM 590 N N . LEU A 1 75 ? -4.922 33 13.5 1 91.19 75 LEU A N 1
ATOM 591 C CA . LEU A 1 75 ? -4.629 31.625 13.859 1 91.19 75 LEU A CA 1
ATOM 592 C C . LEU A 1 75 ? -4.402 31.484 15.367 1 91.19 75 LEU A C 1
ATOM 594 O O . LEU A 1 75 ? -4.75 30.469 15.961 1 91.19 75 LEU A O 1
ATOM 598 N N . THR A 1 76 ? -3.824 32.5 15.938 1 91.56 76 THR A N 1
ATOM 599 C CA . THR A 1 76 ? -3.561 32.469 17.375 1 91.56 76 THR A CA 1
ATOM 600 C C . THR A 1 76 ? -4.863 32.375 18.156 1 91.56 76 THR A C 1
ATOM 602 O O . THR A 1 76 ? -4.898 31.781 19.234 1 91.56 76 THR A O 1
ATOM 605 N N . ALA A 1 77 ? -5.902 32.906 17.609 1 93.12 77 ALA A N 1
ATOM 606 C CA . ALA A 1 77 ? -7.207 32.844 18.266 1 93.12 77 ALA A CA 1
ATOM 607 C C . ALA A 1 77 ? -7.828 31.453 18.156 1 93.12 77 ALA A C 1
ATOM 609 O O . ALA A 1 77 ? -8.68 31.094 18.953 1 93.12 77 ALA A O 1
ATOM 610 N N . CYS A 1 78 ? -7.41 30.734 17.234 1 95.62 78 CYS A N 1
ATOM 611 C CA . CYS A 1 78 ? -8.031 29.453 16.953 1 95.62 78 CYS A CA 1
ATOM 612 C C . CYS A 1 78 ? -7.238 28.312 17.562 1 95.62 78 CYS A C 1
ATOM 614 O O . CYS A 1 78 ? -7.816 27.359 18.094 1 95.62 78 CYS A O 1
ATOM 616 N N . LEU A 1 79 ? -5.938 28.375 17.531 1 97.31 79 LEU A N 1
ATOM 617 C CA . LEU A 1 79 ? -5.062 27.25 17.828 1 97.31 79 LEU A CA 1
ATOM 618 C C . LEU A 1 79 ? -4.691 27.219 19.297 1 97.31 79 LEU A C 1
ATOM 620 O O . LEU A 1 79 ? -5.055 28.109 20.062 1 97.31 79 LEU A O 1
ATOM 624 N N . GLY A 1 80 ? -4.086 26.141 19.75 1 97.31 80 GLY A N 1
ATOM 625 C CA . GLY A 1 80 ? -3.604 26 21.109 1 97.31 80 GLY A CA 1
ATOM 626 C C . GLY A 1 80 ? -2.254 26.656 21.328 1 97.31 80 GLY A C 1
ATOM 627 O O . GLY A 1 80 ? -1.721 27.312 20.438 1 97.31 80 GLY A O 1
ATOM 628 N N . PRO A 1 81 ? -1.769 26.516 22.531 1 96.75 81 PRO A N 1
ATOM 629 C CA . PRO A 1 81 ? -0.549 27.234 22.922 1 96.75 81 PRO A CA 1
ATOM 630 C C . PRO A 1 81 ? 0.661 26.828 22.078 1 96.75 81 PRO A C 1
ATOM 632 O O . PRO A 1 81 ? 1.604 27.609 21.938 1 96.75 81 PRO A O 1
ATOM 635 N N . ARG A 1 82 ? 0.602 25.641 21.5 1 97.56 82 ARG A N 1
ATOM 636 C CA . ARG A 1 82 ? 1.721 25.188 20.688 1 97.56 82 ARG A CA 1
ATOM 637 C C . ARG A 1 82 ? 1.571 25.656 19.234 1 97.56 82 ARG A C 1
ATOM 639 O O . ARG A 1 82 ? 2.467 25.438 18.422 1 97.56 82 ARG A O 1
ATOM 646 N N . MET A 1 83 ? 0.492 26.312 18.906 1 97 83 MET A N 1
ATOM 647 C CA . MET A 1 83 ? 0.219 26.812 17.578 1 97 83 MET A CA 1
ATOM 648 C C . MET A 1 83 ? 0.336 25.703 16.531 1 97 83 MET A C 1
ATOM 650 O O . MET A 1 83 ? 0.951 25.891 15.484 1 97 83 MET A O 1
ATOM 654 N N . LYS A 1 84 ? -0.134 24.547 16.922 1 97.62 84 LYS A N 1
ATOM 655 C CA . LYS A 1 84 ? -0.119 23.406 16.016 1 97.62 84 LYS A CA 1
ATOM 656 C C . LYS A 1 84 ? -1.297 23.453 15.039 1 97.62 84 LYS A C 1
ATOM 658 O O . LYS A 1 84 ? -2.455 23.422 15.461 1 97.62 84 LYS A O 1
ATOM 663 N N . TYR A 1 85 ? -1.035 23.672 13.781 1 95.44 85 TYR A N 1
ATOM 664 C CA . TYR A 1 85 ? -2.062 23.75 12.75 1 95.44 85 TYR A CA 1
ATOM 665 C C . TYR A 1 85 ? -2.145 22.453 11.945 1 95.44 85 TYR A C 1
ATOM 667 O O . TYR A 1 85 ? -2.012 22.469 10.719 1 95.44 85 TYR A O 1
ATOM 675 N N . SER A 1 86 ? -2.289 21.328 12.617 1 97.62 86 SER A N 1
ATOM 676 C CA . SER A 1 86 ? -2.477 19.953 12.148 1 97.62 86 SER A CA 1
ATOM 677 C C . SER A 1 86 ? -3.156 19.094 13.211 1 97.62 86 SER A C 1
ATOM 679 O O . SER A 1 86 ? -3.402 19.562 14.328 1 97.62 86 SER A O 1
ATOM 681 N N . SER A 1 87 ? -3.436 17.953 12.898 1 98.56 87 SER A N 1
ATOM 682 C CA . SER A 1 87 ? -4.184 17.062 13.789 1 98.56 87 SER A CA 1
ATOM 683 C C . SER A 1 87 ? -3.482 16.922 15.133 1 98.56 87 SER A C 1
ATOM 685 O O . SER A 1 87 ? -2.271 16.688 15.188 1 98.56 87 SER A O 1
ATOM 687 N N . CYS A 1 88 ? -4.234 17.062 16.203 1 98.81 88 CYS A N 1
ATOM 688 C CA . CYS A 1 88 ? -3.783 16.719 17.531 1 98.81 88 CYS A CA 1
ATOM 689 C C . CYS A 1 88 ? -4.102 15.266 17.859 1 98.81 88 CYS A C 1
ATOM 691 O O . CYS A 1 88 ? -4.57 14.516 17 1 98.81 88 CYS A O 1
ATOM 693 N N . LEU A 1 89 ? -3.723 14.82 19.047 1 98.81 89 LEU A N 1
ATOM 694 C CA . LEU A 1 89 ? -3.965 13.461 19.531 1 98.81 89 LEU A CA 1
ATOM 695 C C . LEU A 1 89 ? -4.75 13.484 20.828 1 98.81 89 LEU A C 1
ATOM 697 O O . LEU A 1 89 ? -4.406 14.219 21.766 1 98.81 89 LEU A O 1
ATOM 701 N N . TYR A 1 90 ? -5.855 12.703 20.859 1 98.62 90 TYR A N 1
ATOM 702 C CA . TYR A 1 90 ? -6.723 12.586 22.031 1 98.62 90 TYR A CA 1
ATOM 703 C C . TYR A 1 90 ? -6.758 11.156 22.547 1 98.62 90 TYR A C 1
ATOM 705 O O . TYR A 1 90 ? -7.754 10.453 22.375 1 98.62 90 TYR A O 1
ATOM 713 N N . PRO A 1 91 ? -5.727 10.734 23.281 1 97.25 91 PRO A N 1
ATOM 714 C CA . PRO A 1 91 ? -5.633 9.344 23.719 1 97.25 91 PRO A CA 1
ATOM 715 C C . PRO A 1 91 ? -6.809 8.922 24.594 1 97.25 91 PRO A C 1
ATOM 717 O O . PRO A 1 91 ? -7.305 7.797 24.469 1 97.25 91 PRO A O 1
ATOM 720 N N . THR A 1 92 ? -7.281 9.773 25.453 1 96.56 92 THR A N 1
ATOM 721 C CA . THR A 1 92 ? -8.359 9.414 26.359 1 96.56 92 THR A CA 1
ATOM 722 C C . THR A 1 92 ? -9.688 10.016 25.891 1 96.56 92 THR A C 1
ATOM 724 O O . THR A 1 92 ? -10.758 9.609 26.359 1 96.56 92 THR A O 1
ATOM 727 N N . GLY A 1 93 ? -9.602 10.984 25.047 1 95.81 93 GLY A N 1
ATOM 728 C CA . GLY A 1 93 ? -10.789 11.664 24.562 1 95.81 93 GLY A CA 1
ATOM 729 C C . GLY A 1 93 ? -11.18 12.859 25.422 1 95.81 93 GLY A C 1
ATOM 730 O O . GLY A 1 93 ? -12.047 13.648 25.031 1 95.81 93 GLY A O 1
ATOM 731 N N . SER A 1 94 ? -10.453 13.117 26.5 1 96.75 94 SER A N 1
ATOM 732 C CA . SER A 1 94 ? -10.852 14.172 27.422 1 96.75 94 SER A CA 1
ATOM 733 C C . SER A 1 94 ? -9.82 15.297 27.469 1 96.75 94 SER A C 1
ATOM 735 O O . SER A 1 94 ? -9.93 16.234 28.266 1 96.75 94 SER A O 1
ATOM 737 N N . GLU A 1 95 ? -8.875 15.258 26.562 1 98.5 95 GLU A N 1
ATOM 738 C CA . GLU A 1 95 ? -7.805 16.25 26.578 1 98.5 95 GLU A CA 1
ATOM 739 C C . GLU A 1 95 ? -8.328 17.625 26.188 1 98.5 95 GLU A C 1
ATOM 741 O O . GLU A 1 95 ? -9.203 17.75 25.328 1 98.5 95 GLU A O 1
ATOM 746 N N . THR A 1 96 ? -7.766 18.641 26.844 1 98.5 96 THR A N 1
ATOM 747 C CA . THR A 1 96 ? -7.891 20 26.312 1 98.5 96 THR A CA 1
ATOM 748 C C . THR A 1 96 ? -7.105 20.125 25 1 98.5 96 THR A C 1
ATOM 750 O O . THR A 1 96 ? -6.305 19.25 24.656 1 98.5 96 THR A O 1
ATOM 753 N N . LEU A 1 97 ? -7.375 21.188 24.297 1 98.5 97 LEU A N 1
ATOM 754 C CA . LEU A 1 97 ? -6.633 21.438 23.062 1 98.5 97 LEU A CA 1
ATOM 755 C C . LEU A 1 97 ? -5.133 21.469 23.328 1 98.5 97 LEU A C 1
ATOM 757 O O . LEU A 1 97 ? -4.352 20.875 22.594 1 98.5 97 LEU A O 1
ATOM 761 N N . ALA A 1 98 ? -4.75 22.188 24.375 1 98.62 98 ALA A N 1
ATOM 762 C CA . ALA A 1 98 ? -3.34 22.297 24.734 1 98.62 98 ALA A CA 1
ATOM 763 C C . ALA A 1 98 ? -2.725 20.922 25 1 98.62 98 ALA A C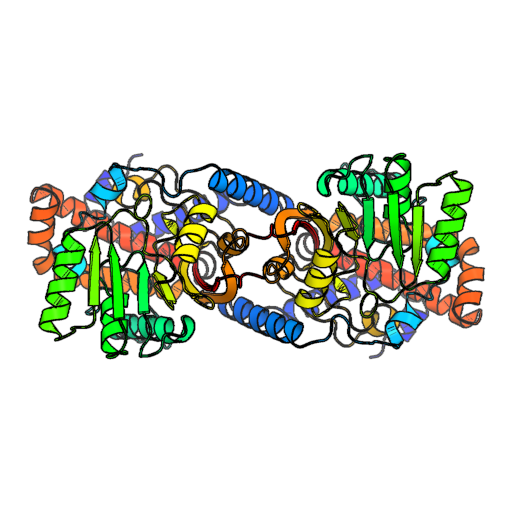 1
ATOM 765 O O . ALA A 1 98 ? -1.623 20.641 24.516 1 98.62 98 ALA A O 1
ATOM 766 N N . GLN A 1 99 ? -3.414 20.109 25.734 1 98.75 99 GLN A N 1
ATOM 767 C CA . GLN A 1 99 ? -2.945 18.766 26.062 1 98.75 99 GLN A CA 1
ATOM 768 C C . GLN A 1 99 ? -2.848 17.891 24.812 1 98.75 99 GLN A C 1
ATOM 770 O O . GLN A 1 99 ? -1.908 17.109 24.656 1 98.75 99 GLN A O 1
ATOM 775 N N . ALA A 1 100 ? -3.805 18.031 23.938 1 98.88 100 ALA A N 1
ATOM 776 C CA . ALA A 1 100 ? -3.854 17.234 22.719 1 98.88 100 ALA A CA 1
ATOM 777 C C . ALA A 1 100 ? -2.717 17.609 21.766 1 98.88 100 ALA A C 1
ATOM 779 O O . ALA A 1 100 ? -2.158 16.75 21.094 1 98.88 100 ALA A O 1
ATOM 780 N N . GLU A 1 101 ? -2.422 18.922 21.672 1 98.81 101 GLU A N 1
ATOM 781 C CA . GLU A 1 101 ? -1.263 19.375 20.891 1 98.81 101 GLU A CA 1
ATOM 782 C C . GLU A 1 101 ? 0.015 18.688 21.375 1 98.81 101 GLU A C 1
ATOM 784 O O . GLU A 1 101 ? 0.777 18.141 20.578 1 98.81 101 GLU A O 1
ATOM 789 N N . GLU A 1 102 ? 0.18 18.703 22.641 1 98.62 102 GLU A N 1
ATOM 790 C CA . GLU A 1 102 ? 1.395 18.141 23.234 1 98.62 102 GLU A CA 1
ATOM 791 C C . GLU A 1 102 ? 1.464 16.625 23.031 1 98.62 102 GLU A C 1
ATOM 793 O O . GLU A 1 102 ? 2.541 16.078 22.781 1 98.62 102 GLU A O 1
ATOM 798 N N . ALA A 1 103 ? 0.322 16.016 23.203 1 98.81 103 ALA A N 1
ATOM 799 C CA . ALA A 1 103 ? 0.275 14.57 23.016 1 98.81 103 ALA A CA 1
ATOM 800 C C . ALA A 1 103 ? 0.731 14.18 21.609 1 98.81 103 ALA A C 1
ATOM 802 O O . ALA A 1 103 ? 1.502 13.234 21.438 1 98.81 103 ALA A O 1
ATOM 803 N N . MET A 1 104 ? 0.275 14.867 20.625 1 98.94 104 MET A N 1
ATOM 804 C CA . MET A 1 104 ? 0.675 14.57 19.25 1 98.94 104 MET A CA 1
ATOM 805 C C . MET A 1 104 ? 2.154 14.867 19.031 1 98.94 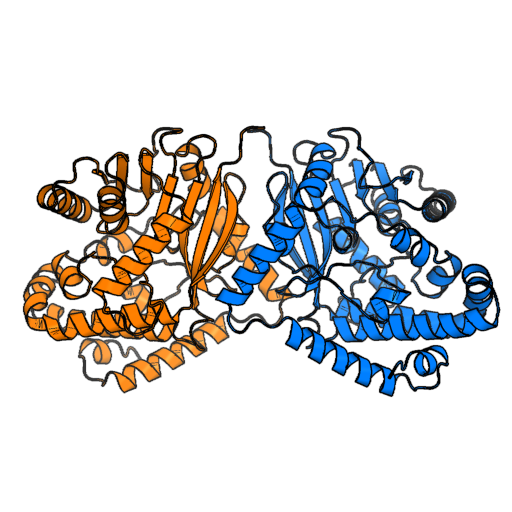104 MET A C 1
ATOM 807 O O . MET A 1 104 ? 2.873 14.07 18.422 1 98.94 104 MET A O 1
ATOM 811 N N . LEU A 1 105 ? 2.604 16 19.516 1 98.88 105 LEU A N 1
ATOM 812 C CA . LEU A 1 105 ? 4.004 16.375 19.344 1 98.88 105 LEU A CA 1
ATOM 813 C C . LEU A 1 105 ? 4.922 15.359 20 1 98.88 105 LEU A C 1
ATOM 815 O O . LEU A 1 105 ? 5.973 15.016 19.453 1 98.88 105 LEU A O 1
ATOM 819 N N . GLN A 1 106 ? 4.508 14.883 21.172 1 98.81 106 GLN A N 1
ATOM 820 C CA . GLN A 1 106 ? 5.27 13.836 21.828 1 98.81 106 GLN A CA 1
ATOM 821 C C . GLN A 1 106 ? 5.312 12.562 20.984 1 98.81 106 GLN A C 1
ATOM 823 O O . GLN A 1 106 ? 6.344 11.898 20.922 1 98.81 106 GLN A O 1
ATOM 828 N N . SER A 1 107 ? 4.223 12.273 20.406 1 98.81 107 SER A N 1
ATOM 829 C CA . SER A 1 107 ? 4.172 11.094 19.547 1 98.81 107 SER A CA 1
ATOM 830 C C . SER A 1 107 ? 5.125 11.234 18.359 1 98.81 107 SER A C 1
ATOM 832 O O . SER A 1 107 ? 5.703 10.25 17.906 1 98.81 107 SER A O 1
ATOM 834 N N . TYR A 1 108 ? 5.266 12.469 17.781 1 98.88 108 TYR A N 1
ATOM 835 C CA . TYR A 1 108 ? 6.223 12.703 16.703 1 98.88 108 TYR A CA 1
ATOM 836 C C . TYR A 1 108 ? 7.645 12.383 17.172 1 98.88 108 TYR A C 1
ATOM 838 O O . TYR A 1 108 ? 8.414 11.75 16.438 1 98.88 108 TYR A O 1
ATOM 846 N N . LEU A 1 109 ? 7.949 12.852 18.359 1 98.69 109 LEU A N 1
ATOM 847 C CA . LEU A 1 109 ? 9.281 12.641 18.922 1 98.69 109 LEU A CA 1
ATOM 848 C C . LEU A 1 109 ? 9.609 11.148 18.953 1 98.69 109 LEU A C 1
ATOM 850 O O . LEU A 1 109 ? 10.719 10.75 18.594 1 98.69 109 LEU A O 1
ATOM 854 N N . GLU A 1 110 ? 8.672 10.391 19.344 1 98.69 110 GLU A N 1
ATOM 855 C CA . GLU A 1 110 ? 8.867 8.953 19.516 1 98.69 110 GLU A CA 1
ATOM 856 C C . GLU A 1 110 ? 8.898 8.242 18.156 1 98.69 110 GLU A C 1
ATOM 858 O O . GLU A 1 110 ? 9.828 7.488 17.875 1 98.69 110 GLU A O 1
ATOM 863 N N . LYS A 1 111 ? 7.941 8.523 17.312 1 98.81 111 LYS A N 1
ATOM 864 C CA . LYS A 1 111 ? 7.789 7.809 16.047 1 98.81 111 LYS A CA 1
ATOM 865 C C . LYS A 1 111 ? 8.891 8.18 15.062 1 98.81 111 LYS A C 1
ATOM 867 O O . LYS A 1 111 ? 9.336 7.348 14.273 1 98.81 111 LYS A O 1
ATOM 872 N N . ALA A 1 112 ? 9.359 9.398 15.156 1 98.88 112 ALA A N 1
ATOM 873 C CA . ALA A 1 112 ? 10.445 9.852 14.297 1 98.88 112 ALA A CA 1
ATOM 874 C C . ALA A 1 112 ? 11.805 9.461 14.875 1 98.88 112 ALA A C 1
ATOM 876 O O . ALA A 1 112 ? 12.844 9.695 14.25 1 98.88 112 ALA A O 1
ATOM 877 N N . GLU A 1 113 ? 11.82 8.93 16.062 1 98.75 113 GLU A N 1
ATOM 878 C CA . GLU A 1 113 ? 13.039 8.5 16.734 1 98.75 113 GLU A CA 1
ATOM 879 C C . GLU A 1 113 ? 14.023 9.664 16.906 1 98.75 113 GLU A C 1
ATOM 881 O O . GLU A 1 113 ? 15.203 9.531 16.578 1 98.75 113 GLU A O 1
ATOM 886 N N . LEU A 1 114 ? 13.469 10.742 17.328 1 98.88 114 LEU A N 1
ATOM 887 C CA . LEU A 1 114 ? 14.328 11.891 17.578 1 98.88 114 LEU A CA 1
ATOM 888 C C . LEU A 1 114 ? 15.117 11.727 18.859 1 98.88 114 LEU A C 1
ATOM 890 O O . LEU A 1 114 ? 14.578 11.258 19.875 1 98.88 114 LEU A O 1
ATOM 894 N N . LYS A 1 115 ? 16.359 12.07 18.797 1 98.56 115 LYS A N 1
ATOM 895 C CA . LYS A 1 115 ? 17.234 11.992 19.953 1 98.56 115 LYS A CA 1
ATOM 896 C C . LYS A 1 115 ? 18.047 13.281 20.125 1 98.56 115 LYS A C 1
ATOM 898 O O . LYS A 1 115 ? 18.344 13.961 19.141 1 98.56 115 LYS A O 1
ATOM 903 N N . ASP A 1 116 ? 18.328 13.469 21.344 1 98.69 116 ASP A N 1
ATOM 904 C CA . ASP A 1 116 ? 19.141 14.648 21.641 1 98.69 116 ASP A CA 1
ATOM 905 C C . ASP A 1 116 ? 20.5 14.555 20.969 1 98.69 116 ASP A C 1
ATOM 907 O O . ASP A 1 116 ? 21.109 13.484 20.938 1 98.69 116 ASP A O 1
ATOM 911 N N . GLY A 1 117 ? 20.938 15.586 20.406 1 98.75 117 GLY A N 1
ATOM 912 C CA . GLY A 1 117 ? 22.203 15.617 19.703 1 98.75 117 GLY A CA 1
ATOM 913 C C . GLY A 1 117 ? 22.062 15.539 18.203 1 98.75 117 GLY A C 1
ATOM 914 O O . GLY A 1 117 ? 23 15.844 17.453 1 98.75 117 GLY A O 1
ATOM 915 N N . MET A 1 118 ? 20.906 15.289 17.734 1 98.88 118 MET A N 1
ATOM 916 C CA . MET A 1 118 ? 20.688 15.117 16.297 1 98.88 118 MET A CA 1
ATOM 917 C C . MET A 1 118 ? 20.547 16.469 15.602 1 98.88 118 MET A C 1
ATOM 919 O O . MET A 1 118 ? 20.188 17.469 16.234 1 98.88 118 MET A O 1
ATOM 923 N N . SER A 1 119 ? 20.891 16.453 14.336 1 98.94 119 SER A N 1
ATOM 924 C CA . SER A 1 119 ? 20.453 17.516 13.43 1 98.94 119 SER A CA 1
ATOM 925 C C . SER A 1 119 ? 19.094 17.188 12.805 1 98.94 119 SER A C 1
ATOM 927 O O . SER A 1 119 ? 18.969 16.203 12.078 1 98.94 119 SER A O 1
ATOM 929 N N . ILE A 1 120 ? 18.109 18.047 13.086 1 98.94 120 ILE A N 1
ATOM 930 C CA . ILE A 1 120 ? 16.734 17.734 12.734 1 98.94 120 ILE A CA 1
ATOM 931 C C . ILE A 1 120 ? 16.172 18.828 11.82 1 98.94 120 ILE A C 1
ATOM 933 O O . ILE A 1 120 ? 16.328 20.016 12.094 1 98.94 120 ILE A O 1
ATOM 937 N N . LEU A 1 121 ? 15.578 18.438 10.711 1 98.94 121 LEU A N 1
ATOM 938 C CA . LEU A 1 121 ? 14.883 19.359 9.82 1 98.94 121 LEU A CA 1
ATOM 939 C C . LEU A 1 121 ? 13.375 19.219 9.961 1 98.94 121 LEU A C 1
ATOM 941 O O . LEU A 1 121 ? 12.82 18.141 9.766 1 98.94 121 LEU A O 1
ATOM 945 N N . ASP A 1 122 ? 12.742 20.266 10.414 1 98.88 122 ASP A N 1
ATOM 946 C CA . ASP A 1 122 ? 11.289 20.391 10.336 1 98.88 122 ASP A CA 1
ATOM 947 C C . ASP A 1 122 ? 10.867 21 9 1 98.88 122 ASP A C 1
ATOM 949 O O . ASP A 1 122 ? 10.758 22.219 8.867 1 98.88 122 ASP A O 1
ATOM 953 N N . LEU A 1 123 ? 10.602 20.109 8.016 1 98.62 123 LEU A N 1
ATOM 954 C CA . LEU A 1 123 ? 10.32 20.5 6.637 1 98.62 123 LEU A CA 1
ATOM 955 C C . LEU A 1 123 ? 8.867 20.922 6.473 1 98.62 123 LEU A C 1
ATOM 957 O O . LEU A 1 123 ? 7.965 20.078 6.57 1 98.62 123 LEU A O 1
ATOM 961 N N . GLY A 1 124 ? 8.625 22.141 6.129 1 96.44 124 GLY A N 1
ATOM 962 C CA . GLY A 1 124 ? 7.27 22.688 6.203 1 96.44 124 GLY A CA 1
ATOM 963 C C . GLY A 1 124 ? 6.781 22.875 7.629 1 96.44 124 GLY A C 1
ATOM 964 O O . GLY A 1 124 ? 5.766 22.281 8.023 1 96.44 124 GLY A O 1
ATOM 965 N N . CYS A 1 125 ? 7.414 23.844 8.312 1 97.38 125 CYS A N 1
ATOM 966 C CA . CYS A 1 125 ? 7.32 23.844 9.766 1 97.38 125 CYS A CA 1
ATOM 967 C C . CYS A 1 125 ? 6.09 24.625 10.227 1 97.38 125 CYS A C 1
ATOM 969 O O . CYS A 1 125 ? 5.758 24.609 11.414 1 97.38 125 CYS A O 1
ATOM 971 N N . GLY A 1 126 ? 5.383 25.281 9.32 1 94.44 126 GLY A N 1
ATOM 972 C CA . GLY A 1 126 ? 4.281 26.125 9.766 1 94.44 126 GLY A CA 1
ATOM 973 C C . GLY A 1 126 ? 4.691 27.156 10.797 1 94.44 126 GLY A C 1
ATOM 974 O O . GLY A 1 126 ? 5.668 27.875 10.594 1 94.44 126 GLY A O 1
ATOM 975 N N . TRP A 1 127 ? 3.953 27.188 11.852 1 95.44 127 TRP A N 1
ATOM 976 C CA . TRP A 1 127 ? 4.246 28.156 12.898 1 95.44 127 TRP A CA 1
ATOM 977 C C . TRP A 1 127 ? 5.285 27.625 13.875 1 95.44 127 TRP A C 1
ATOM 979 O O . TRP A 1 127 ? 5.426 28.141 14.984 1 95.44 127 TRP A O 1
ATOM 989 N N . GLY A 1 128 ? 5.891 26.531 13.508 1 97.56 128 GLY A N 1
ATOM 990 C CA . GLY A 1 128 ? 7.047 26.031 14.234 1 97.56 128 GLY A CA 1
ATOM 991 C C . GLY A 1 128 ? 6.672 25.172 15.43 1 97.56 128 GLY A C 1
ATOM 992 O O . GLY A 1 128 ? 7.496 24.938 16.312 1 97.56 128 GLY A O 1
ATOM 993 N N . SER A 1 129 ? 5.43 24.656 15.453 1 98.12 129 SER A N 1
ATOM 994 C CA . SER A 1 129 ? 4.992 23.844 16.578 1 98.12 129 SER A CA 1
ATOM 995 C C . SER A 1 129 ? 5.934 22.656 16.812 1 98.12 129 SER A C 1
ATOM 997 O O . SER A 1 129 ? 6.355 22.406 17.938 1 98.12 129 SER A O 1
ATOM 999 N N . GLY A 1 130 ? 6.25 21.969 15.734 1 98.62 130 GLY A N 1
ATOM 1000 C CA . GLY A 1 130 ? 7.18 20.859 15.844 1 98.62 130 GLY A CA 1
ATOM 1001 C C . GLY A 1 130 ? 8.594 21.281 16.188 1 98.62 130 GLY A C 1
ATOM 1002 O O . GLY A 1 130 ? 9.172 20.812 17.172 1 98.62 130 GLY A O 1
ATOM 1003 N N . ALA A 1 131 ? 9.117 22.25 15.461 1 98.81 131 ALA A N 1
ATOM 1004 C CA . ALA A 1 131 ? 10.492 22.703 15.633 1 98.81 131 ALA A CA 1
ATOM 1005 C C . ALA A 1 131 ? 10.742 23.188 17.062 1 98.81 131 ALA A C 1
ATOM 1007 O O . ALA A 1 131 ? 11.727 22.797 17.688 1 98.81 131 ALA A O 1
ATOM 1008 N N . LEU A 1 132 ? 9.852 24.031 17.531 1 98.88 132 LEU A N 1
ATOM 1009 C CA . LEU A 1 132 ? 10.016 24.578 18.875 1 98.88 132 LEU A CA 1
ATOM 1010 C C . LEU A 1 132 ? 9.906 23.484 19.938 1 98.88 132 LEU A C 1
ATOM 1012 O O . LEU A 1 132 ? 10.664 23.484 20.906 1 98.88 132 LEU A O 1
ATOM 1016 N N . PHE A 1 133 ? 8.977 22.547 19.75 1 98.88 133 PHE A N 1
ATOM 1017 C CA . PHE A 1 133 ? 8.805 21.453 20.688 1 98.88 133 PHE A CA 1
ATOM 1018 C C . PHE A 1 133 ? 10.039 20.547 20.703 1 98.88 133 PHE A C 1
ATOM 1020 O O . PHE A 1 133 ? 10.523 20.172 21.781 1 98.88 133 PHE A O 1
ATOM 1027 N N . PHE A 1 134 ? 10.508 20.188 19.516 1 98.88 134 PHE A N 1
ATOM 1028 C CA . PHE A 1 134 ? 11.695 19.344 19.422 1 98.88 134 PHE A CA 1
ATOM 1029 C C . PHE A 1 134 ? 12.883 20.031 20.094 1 98.88 134 PHE A C 1
ATOM 1031 O O . PHE A 1 134 ? 13.617 19.391 20.859 1 98.88 134 PHE A O 1
ATOM 1038 N N . ALA A 1 135 ? 13.047 21.281 19.844 1 98.88 135 ALA A N 1
ATOM 1039 C CA . ALA A 1 135 ? 14.164 22.031 20.422 1 98.88 135 ALA A CA 1
ATOM 1040 C C . ALA A 1 135 ? 14.086 22.062 21.938 1 98.88 135 ALA A C 1
ATOM 1042 O O . ALA A 1 135 ? 15.117 21.984 22.625 1 98.88 135 ALA A O 1
ATOM 1043 N N . GLU A 1 136 ? 12.891 22.234 22.453 1 98.69 136 GLU A N 1
ATOM 1044 C CA . GLU A 1 136 ? 12.68 22.25 23.906 1 98.69 136 GLU A CA 1
ATOM 1045 C C . GLU A 1 136 ? 13.008 20.906 24.531 1 98.69 136 GLU A C 1
ATOM 1047 O O . GLU A 1 136 ? 13.641 20.844 25.594 1 98.69 136 GLU A O 1
ATOM 1052 N N . LYS A 1 137 ? 12.633 19.797 23.906 1 98.69 137 LYS A N 1
ATOM 1053 C CA . LYS A 1 137 ? 12.781 18.453 24.453 1 98.69 137 LYS A CA 1
ATOM 1054 C C . LYS A 1 137 ? 14.195 17.922 24.234 1 98.69 137 LYS A C 1
ATOM 1056 O O . LYS A 1 137 ? 14.641 17.031 24.969 1 98.69 137 LYS A O 1
ATOM 1061 N N . LEU A 1 138 ? 14.852 18.484 23.281 1 98.81 138 LEU A N 1
ATOM 1062 C CA . LEU A 1 138 ? 16.188 18.031 22.891 1 98.81 138 LEU A CA 1
ATOM 1063 C C . LEU A 1 138 ? 17.172 19.188 22.875 1 98.81 138 LEU A C 1
ATOM 1065 O O . LEU A 1 138 ? 17.594 19.625 21.812 1 98.81 138 LEU A O 1
ATOM 1069 N N . PRO A 1 139 ? 17.641 19.594 23.984 1 98.31 139 PRO A N 1
ATOM 1070 C CA . PRO A 1 139 ? 18.406 20.828 24.109 1 98.31 139 PRO A CA 1
ATOM 1071 C C . PRO A 1 139 ? 19.75 20.781 23.375 1 98.31 139 PRO A C 1
ATOM 1073 O O . PRO A 1 139 ? 20.297 21.828 23.016 1 98.31 139 PRO A O 1
ATOM 1076 N N . ASN A 1 140 ? 20.234 19.562 23.156 1 98.62 140 ASN A N 1
ATOM 1077 C CA . ASN A 1 140 ? 21.516 19.453 22.469 1 98.62 140 ASN A CA 1
ATOM 1078 C C . ASN A 1 140 ? 21.328 19.172 20.969 1 98.62 140 ASN A C 1
ATOM 1080 O O . ASN A 1 140 ? 22.312 19.047 20.234 1 98.62 140 ASN A O 1
ATOM 1084 N N . ALA A 1 141 ? 20.125 19.109 20.516 1 98.81 141 ALA A N 1
ATOM 1085 C CA . ALA A 1 141 ? 19.844 18.953 19.094 1 98.81 141 ALA A CA 1
ATOM 1086 C C . ALA A 1 141 ? 19.938 20.281 18.359 1 98.81 141 ALA A C 1
ATOM 1088 O O . ALA A 1 141 ? 19.953 21.344 18.984 1 98.81 141 ALA A O 1
ATOM 1089 N N . ARG A 1 142 ? 20.219 20.234 17.109 1 98.75 142 ARG A N 1
ATOM 1090 C CA . ARG A 1 142 ? 20.109 21.375 16.219 1 98.75 142 ARG A CA 1
ATOM 1091 C C . ARG A 1 142 ? 18.875 21.25 15.328 1 98.75 142 ARG A C 1
ATOM 1093 O O . ARG A 1 142 ? 18.828 20.391 14.453 1 98.75 142 ARG A O 1
ATOM 1100 N N . VAL A 1 143 ? 17.922 22.141 15.547 1 98.88 143 VAL A N 1
ATOM 1101 C CA . VAL A 1 143 ? 16.656 22.062 14.836 1 98.88 143 VAL A CA 1
ATOM 1102 C C . VAL A 1 143 ? 16.578 23.156 13.781 1 98.88 143 VAL A C 1
ATOM 1104 O O . VAL A 1 143 ? 16.719 24.344 14.094 1 98.88 143 VAL A O 1
ATOM 1107 N N . THR A 1 144 ? 16.453 22.766 12.531 1 98.94 144 THR A N 1
ATOM 1108 C CA . THR A 1 144 ? 16.203 23.688 11.43 1 98.94 144 THR A CA 1
ATOM 1109 C C . THR A 1 144 ? 14.734 23.672 11.016 1 98.94 144 THR A C 1
ATOM 1111 O O . THR A 1 144 ? 14.203 22.609 10.648 1 98.94 144 THR A O 1
ATOM 1114 N N . ALA A 1 145 ? 14.094 24.797 11.164 1 98.81 145 ALA A N 1
ATOM 1115 C CA . ALA A 1 145 ? 12.719 24.953 10.688 1 98.81 145 ALA A CA 1
ATOM 1116 C C . ALA A 1 145 ? 12.688 25.578 9.297 1 98.81 145 ALA A C 1
ATOM 1118 O O . ALA A 1 145 ? 13.336 26.609 9.055 1 98.81 145 ALA A O 1
ATOM 1119 N N . PHE A 1 146 ? 11.977 24.906 8.383 1 97.94 146 PHE A N 1
ATOM 1120 C CA . PHE A 1 146 ? 11.938 25.406 7.008 1 97.94 146 PHE A CA 1
ATOM 1121 C C . PHE A 1 146 ? 10.516 25.781 6.617 1 97.94 146 PHE A C 1
ATOM 1123 O O . PHE A 1 146 ? 9.594 24.969 6.719 1 97.94 146 PHE A O 1
ATOM 1130 N N . SER A 1 147 ? 10.312 26.969 6.207 1 93.56 147 SER A N 1
ATOM 1131 C CA . SER A 1 147 ? 9.016 27.5 5.797 1 93.56 147 SER A CA 1
ATOM 1132 C C . SER A 1 147 ? 9.156 28.453 4.609 1 93.56 147 SER A C 1
ATOM 1134 O O . SER A 1 147 ? 10.234 29 4.375 1 93.56 147 SER A O 1
ATOM 1136 N N . ASN A 1 148 ? 8.094 28.625 3.887 1 90.69 148 ASN A N 1
ATOM 1137 C CA . ASN A 1 148 ? 8.117 29.578 2.791 1 90.69 148 ASN A CA 1
ATOM 1138 C C . ASN A 1 148 ? 7.594 30.953 3.238 1 90.69 148 ASN A C 1
ATOM 1140 O O . ASN A 1 148 ? 7.453 31.859 2.42 1 90.69 148 ASN A O 1
ATOM 1144 N N . SER A 1 149 ? 7.359 31.125 4.508 1 89.06 149 SER A N 1
ATOM 1145 C CA . SER A 1 149 ? 6.695 32.344 5.008 1 89.06 149 SER A CA 1
ATOM 1146 C C . SER A 1 149 ? 7.629 33.156 5.898 1 89.06 149 SER A C 1
ATOM 1148 O O . SER A 1 149 ? 8.117 32.656 6.918 1 89.06 149 SER A O 1
ATOM 1150 N N . ARG A 1 150 ? 7.727 34.406 5.598 1 88.75 150 ARG A N 1
ATOM 1151 C CA . ARG A 1 150 ? 8.539 35.312 6.398 1 88.75 150 ARG A CA 1
ATOM 1152 C C . ARG A 1 150 ? 7.891 35.562 7.758 1 88.75 150 ARG A C 1
ATOM 1154 O O . ARG A 1 150 ? 8.586 35.688 8.766 1 88.75 150 ARG A O 1
ATOM 1161 N N . THR A 1 151 ? 6.594 35.625 7.699 1 88.81 151 THR A N 1
ATOM 1162 C CA . THR A 1 151 ? 5.875 35.875 8.938 1 88.81 151 THR A CA 1
ATOM 1163 C C . THR A 1 151 ? 6.012 34.719 9.906 1 88.81 151 THR A C 1
ATOM 1165 O O . THR A 1 151 ? 6.066 34.906 11.125 1 88.81 151 THR A O 1
ATOM 1168 N N . GLN A 1 152 ? 6.055 33.562 9.375 1 93.12 152 GLN A N 1
ATOM 1169 C CA . GLN A 1 152 ? 6.262 32.406 10.219 1 93.12 152 GLN A CA 1
ATOM 1170 C C . GLN A 1 152 ? 7.656 32.406 10.844 1 93.12 152 GLN A C 1
ATOM 1172 O O . GLN A 1 152 ? 7.812 32.094 12.031 1 93.12 152 GLN A O 1
ATOM 1177 N N . LYS A 1 153 ? 8.625 32.812 10.055 1 95.38 153 LYS A N 1
ATOM 1178 C CA . LYS A 1 153 ? 9.977 32.938 10.602 1 95.38 153 LYS A CA 1
ATOM 1179 C C . LYS A 1 153 ? 10.016 33.906 11.758 1 95.38 153 LYS A C 1
ATOM 1181 O O . LYS A 1 153 ? 10.594 33.625 12.812 1 95.38 153 LYS A O 1
ATOM 1186 N N . GLU A 1 154 ? 9.43 35.031 11.523 1 94.31 154 GLU A N 1
ATOM 1187 C CA . GLU A 1 154 ? 9.422 36.062 12.555 1 94.31 154 GLU A CA 1
ATOM 1188 C C . GLU A 1 154 ? 8.789 35.531 13.844 1 94.31 154 GLU A C 1
ATOM 1190 O O . GLU A 1 154 ? 9.297 35.812 14.938 1 94.31 154 GLU A O 1
ATOM 1195 N N . TYR A 1 155 ? 7.711 34.844 13.656 1 94.69 155 TYR A N 1
ATOM 1196 C CA . TYR A 1 155 ? 7.023 34.312 14.812 1 94.69 155 TYR A CA 1
ATOM 1197 C C . TYR A 1 155 ? 7.902 33.281 15.539 1 94.69 155 TYR A C 1
ATOM 1199 O O . TYR A 1 155 ? 8.039 33.344 16.766 1 94.69 155 TYR A O 1
ATOM 1207 N N . ILE A 1 156 ? 8.508 32.344 14.836 1 97.56 156 ILE A N 1
ATOM 1208 C CA . ILE A 1 156 ? 9.312 31.281 15.43 1 97.56 156 ILE A CA 1
ATOM 1209 C C . ILE A 1 156 ? 10.539 31.875 16.109 1 97.56 156 ILE A C 1
ATOM 1211 O O . ILE A 1 156 ? 10.906 31.469 17.219 1 97.56 156 ILE A O 1
ATOM 1215 N N . ASP A 1 157 ? 11.148 32.875 15.469 1 97.81 157 ASP A N 1
ATOM 1216 C CA . ASP A 1 157 ? 12.289 33.562 16.062 1 97.81 157 ASP A CA 1
ATOM 1217 C C . ASP A 1 157 ? 11.914 34.219 17.391 1 97.81 157 ASP A C 1
ATOM 1219 O O . ASP A 1 157 ? 12.648 34.125 18.375 1 97.81 157 ASP A O 1
ATOM 1223 N N . ALA A 1 158 ? 10.805 34.875 17.344 1 97.25 158 ALA A N 1
ATOM 1224 C CA . ALA A 1 158 ? 10.336 35.531 18.547 1 97.25 158 ALA A CA 1
ATOM 1225 C C . ALA A 1 158 ? 10.055 34.531 19.656 1 97.25 158 ALA A C 1
ATOM 1227 O O . ALA A 1 158 ? 10.406 34.781 20.812 1 97.25 158 ALA A O 1
ATOM 1228 N N . GLU A 1 159 ? 9.406 33.469 19.312 1 97.56 159 GLU A N 1
ATOM 1229 C CA . GLU A 1 159 ? 9.094 32.438 20.297 1 97.56 159 GLU A CA 1
ATOM 1230 C C . GLU A 1 159 ? 10.359 31.797 20.844 1 97.56 159 GLU A C 1
ATOM 1232 O O . GLU A 1 159 ? 10.438 31.453 22.016 1 97.56 159 GLU A O 1
ATOM 1237 N N . SER A 1 160 ? 11.312 31.547 19.953 1 98.19 160 SER A N 1
ATOM 1238 C CA . SER A 1 160 ? 12.594 30.984 20.375 1 98.19 160 SER A CA 1
ATOM 1239 C C . SER A 1 160 ? 13.258 31.875 21.422 1 98.19 160 SER A C 1
ATOM 1241 O O . SER A 1 160 ? 13.734 31.375 22.453 1 98.19 160 SER A O 1
ATOM 1243 N N . ARG A 1 161 ? 13.234 33.125 21.109 1 98.06 161 ARG A N 1
ATOM 1244 C CA . ARG A 1 161 ? 13.836 34.094 22.047 1 98.06 161 ARG A CA 1
ATOM 1245 C C . ARG A 1 161 ? 13.086 34.094 23.375 1 98.06 161 ARG A C 1
ATOM 1247 O O . ARG A 1 161 ? 13.711 34.031 24.438 1 98.06 161 ARG A O 1
ATOM 1254 N N . ARG A 1 162 ? 11.852 34.156 23.297 1 97.81 162 ARG A N 1
ATOM 1255 C CA . ARG A 1 162 ? 11.008 34.219 24.484 1 97.81 162 ARG A CA 1
ATOM 1256 C C . ARG A 1 162 ? 11.234 33 25.375 1 97.81 162 ARG A C 1
ATOM 1258 O O . ARG A 1 162 ? 11.227 33.094 26.609 1 97.81 162 ARG A O 1
ATOM 1265 N N . ARG A 1 163 ? 11.453 31.859 24.734 1 97.38 163 ARG A N 1
ATOM 1266 C CA . ARG A 1 163 ? 11.57 30.594 25.469 1 97.38 163 ARG A CA 1
ATOM 1267 C C . ARG A 1 163 ? 13.031 30.281 25.781 1 97.38 163 ARG A C 1
ATOM 1269 O O . ARG A 1 163 ? 13.328 29.297 26.453 1 97.38 163 ARG A O 1
ATOM 1276 N N . GLY A 1 164 ? 13.891 31.047 25.281 1 98 164 GLY A N 1
ATOM 1277 C CA . GLY A 1 164 ? 15.312 30.844 25.516 1 98 164 GLY A CA 1
ATOM 1278 C C . GLY A 1 164 ? 15.898 29.688 24.719 1 98 164 GLY A C 1
ATOM 1279 O O . GLY A 1 164 ? 16.797 29 25.188 1 98 164 GLY A O 1
ATOM 1280 N N . LEU A 1 165 ? 15.305 29.406 23.625 1 98.44 165 LEU A N 1
ATOM 1281 C CA . LEU A 1 165 ? 15.797 28.328 22.766 1 98.44 165 LEU A CA 1
ATOM 1282 C C . LEU A 1 165 ? 16.891 28.828 21.844 1 98.44 165 LEU A C 1
ATOM 1284 O O . LEU A 1 165 ? 16.656 29.703 21 1 98.44 165 LEU A O 1
ATOM 1288 N N . ILE A 1 166 ? 18.047 28.281 21.938 1 98.06 166 ILE A N 1
ATOM 1289 C CA . ILE A 1 166 ? 19.188 28.766 21.156 1 98.06 166 ILE A CA 1
ATOM 1290 C C . ILE A 1 166 ? 19.531 27.766 20.062 1 98.06 166 ILE A C 1
ATOM 1292 O O . ILE A 1 166 ? 20.469 27.969 19.297 1 98.06 166 ILE A O 1
ATOM 1296 N N . ASN A 1 167 ? 18.812 26.641 20.016 1 98.62 167 ASN A N 1
ATOM 1297 C CA . ASN A 1 167 ? 19.156 25.547 19.109 1 98.62 167 ASN A CA 1
ATOM 1298 C C . ASN A 1 167 ? 18.156 25.469 17.953 1 98.62 167 ASN A C 1
ATOM 1300 O O . ASN A 1 167 ? 17.922 24.375 17.422 1 98.62 167 ASN A O 1
ATOM 1304 N N . VAL A 1 168 ? 17.469 26.547 17.609 1 98.75 168 VAL A N 1
ATOM 1305 C CA . VAL A 1 168 ? 16.531 26.594 16.5 1 98.75 168 VAL A CA 1
ATOM 1306 C C . VAL A 1 168 ? 17.031 27.594 15.445 1 98.75 168 VAL A C 1
ATOM 1308 O O . VAL A 1 168 ? 17.406 28.719 15.773 1 98.75 168 VAL A O 1
ATOM 1311 N N . THR A 1 169 ? 17.078 27.172 14.219 1 98.56 169 THR A N 1
ATOM 1312 C CA . THR A 1 169 ? 17.344 28.047 13.078 1 98.56 169 THR A CA 1
ATOM 1313 C C . THR A 1 169 ? 16.203 27.984 12.078 1 98.56 169 THR A C 1
ATOM 1315 O O . THR A 1 169 ? 15.734 26.891 11.719 1 98.56 169 THR A O 1
ATOM 1318 N N . VAL A 1 170 ? 15.711 29.109 11.633 1 98.25 170 VAL A N 1
ATOM 1319 C CA . VAL A 1 170 ? 14.617 29.141 10.664 1 98.25 170 VAL A CA 1
ATOM 1320 C C . VAL A 1 170 ? 15.156 29.562 9.297 1 98.25 170 VAL A C 1
ATOM 1322 O O . VAL A 1 170 ? 15.828 30.578 9.172 1 98.25 170 VAL A O 1
ATOM 1325 N N . ILE A 1 171 ? 14.883 28.75 8.328 1 97.44 171 ILE A N 1
ATOM 1326 C CA . ILE A 1 171 ? 15.203 29.062 6.941 1 97.44 171 ILE A CA 1
ATOM 1327 C C . ILE A 1 171 ? 13.914 29.297 6.152 1 97.44 171 ILE A C 1
ATOM 1329 O O . ILE A 1 171 ? 12.977 28.484 6.223 1 97.44 171 ILE A O 1
ATOM 1333 N N . THR A 1 172 ? 13.844 30.453 5.492 1 95.44 172 THR A N 1
ATOM 1334 C CA . THR A 1 172 ? 12.703 30.75 4.629 1 95.44 172 THR A CA 1
ATOM 1335 C C . THR A 1 172 ? 13.047 30.453 3.17 1 95.44 172 THR A C 1
ATOM 1337 O O . THR A 1 172 ? 14.07 30.922 2.662 1 95.44 172 THR A O 1
ATOM 1340 N N . GLY A 1 173 ? 12.242 29.641 2.51 1 93.44 173 GLY A N 1
ATOM 1341 C CA . GLY A 1 173 ? 12.445 29.297 1.11 1 93.44 173 GLY A CA 1
ATOM 1342 C C . GLY A 1 173 ? 11.32 28.453 0.534 1 93.44 173 GLY A C 1
ATOM 1343 O O . GLY A 1 173 ? 10.414 28.031 1.258 1 93.44 173 GLY A O 1
ATOM 1344 N N . ASN A 1 174 ? 11.367 28.359 -0.727 1 92.81 174 ASN A N 1
ATOM 1345 C CA . ASN A 1 174 ? 10.461 27.469 -1.448 1 92.81 174 ASN A CA 1
ATOM 1346 C C . ASN A 1 174 ? 11.055 26.062 -1.598 1 92.81 174 ASN A C 1
ATOM 1348 O O . ASN A 1 174 ? 12.125 25.906 -2.189 1 92.81 174 ASN A O 1
ATOM 1352 N N . VAL A 1 175 ? 10.367 25.094 -1.051 1 92.5 175 VAL A N 1
ATOM 1353 C CA . VAL A 1 175 ? 10.867 23.719 -1.032 1 92.5 175 VAL A CA 1
ATOM 1354 C C . VAL A 1 175 ? 11.125 23.25 -2.461 1 92.5 175 VAL A C 1
ATOM 1356 O O . VAL A 1 175 ? 12 22.422 -2.695 1 92.5 175 VAL A O 1
ATOM 1359 N N . VAL A 1 176 ? 10.422 23.781 -3.453 1 91.19 176 VAL A N 1
ATOM 1360 C CA . VAL A 1 176 ? 10.555 23.359 -4.848 1 91.19 176 VAL A CA 1
ATOM 1361 C C . VAL A 1 176 ? 11.938 23.734 -5.367 1 91.19 176 VAL A C 1
ATOM 1363 O O . VAL A 1 176 ? 12.594 22.938 -6.035 1 91.19 176 VAL A O 1
ATOM 1366 N N . ASP A 1 177 ? 12.422 24.906 -4.938 1 92.19 177 ASP A N 1
ATOM 1367 C CA . ASP A 1 177 ? 13.641 25.438 -5.543 1 92.19 177 ASP A CA 1
ATOM 1368 C C . ASP A 1 177 ? 14.82 25.344 -4.574 1 92.19 177 ASP A C 1
ATOM 1370 O O . ASP A 1 177 ? 15.977 25.391 -4.992 1 92.19 177 ASP A O 1
ATOM 1374 N N . TYR A 1 178 ? 14.484 25.25 -3.336 1 94.69 178 TYR A N 1
ATOM 1375 C CA . TYR A 1 178 ? 15.539 25.266 -2.33 1 94.69 178 TYR A CA 1
ATOM 1376 C C . TYR A 1 178 ? 16.281 23.938 -2.301 1 94.69 178 TYR A C 1
ATOM 1378 O O . TYR A 1 178 ? 15.664 22.875 -2.365 1 94.69 178 TYR A O 1
ATOM 1386 N N . GLU A 1 179 ? 17.594 24 -2.219 1 96.94 179 GLU A N 1
ATOM 1387 C CA . GLU A 1 179 ? 18.406 22.812 -2.062 1 96.94 179 GLU A CA 1
ATOM 1388 C C . GLU A 1 179 ? 19.172 22.828 -0.744 1 96.94 179 GLU A C 1
ATOM 1390 O O . GLU A 1 179 ? 19.969 23.734 -0.503 1 96.94 179 GLU A O 1
ATOM 1395 N N . PHE A 1 180 ? 18.906 21.844 0.085 1 97.62 180 PHE A N 1
ATOM 1396 C CA . PHE A 1 180 ? 19.578 21.75 1.375 1 97.62 180 PHE A CA 1
ATOM 1397 C C . PHE A 1 180 ? 21 21.266 1.2 1 97.62 180 PHE A C 1
ATOM 1399 O O . PHE A 1 180 ? 21.344 20.625 0.194 1 97.62 180 PHE A O 1
ATOM 1406 N N . GLU A 1 181 ? 21.828 21.672 2.203 1 97.25 181 GLU A N 1
ATOM 1407 C CA . GLU A 1 181 ? 23.172 21.094 2.209 1 97.25 181 GLU A CA 1
ATOM 1408 C C . GLU A 1 181 ? 23.125 19.562 2.303 1 97.25 181 GLU A C 1
ATOM 1410 O O . GLU A 1 181 ? 22.312 19.016 3.059 1 97.25 181 GLU A O 1
ATOM 1415 N N . GLY A 1 182 ? 23.938 18.891 1.568 1 97.31 182 GLY A N 1
ATOM 1416 C CA . GLY A 1 182 ? 23.938 17.438 1.537 1 97.31 182 GLY A CA 1
ATOM 1417 C C . GLY A 1 182 ? 24.328 16.812 2.863 1 97.31 182 GLY A C 1
ATOM 1418 O O . GLY A 1 182 ? 25.219 17.297 3.555 1 97.31 182 GLY A O 1
ATOM 1419 N N . GLU A 1 183 ? 23.578 15.75 3.211 1 97.56 183 GLU A N 1
ATOM 1420 C CA . GLU A 1 183 ? 23.906 14.914 4.367 1 97.56 183 GLU A CA 1
ATOM 1421 C C . GLU A 1 183 ? 24.078 15.766 5.625 1 97.56 183 GLU A C 1
ATOM 1423 O O . GLU A 1 183 ? 25.047 15.602 6.359 1 97.56 183 GLU A O 1
ATOM 1428 N N . SER A 1 184 ? 23.109 16.578 5.812 1 98.25 184 SER A N 1
ATOM 1429 C CA . SER A 1 184 ? 23.219 17.531 6.906 1 98.25 184 SER A CA 1
ATOM 1430 C C . SER A 1 184 ? 22.297 17.172 8.062 1 98.25 184 SER A C 1
ATOM 1432 O O . SER A 1 184 ? 22.453 17.688 9.172 1 98.25 184 SER A O 1
ATOM 1434 N N . PHE A 1 185 ? 21.375 16.281 7.805 1 98.88 185 PHE A N 1
ATOM 1435 C CA . PHE A 1 185 ? 20.375 16.031 8.836 1 98.88 185 PHE A CA 1
ATOM 1436 C C . PHE A 1 185 ? 20.328 14.547 9.195 1 98.88 185 PHE A C 1
ATOM 1438 O O . PHE A 1 185 ? 20.438 13.688 8.312 1 98.88 185 PHE A O 1
ATOM 1445 N N . ASP A 1 186 ? 20.188 14.258 10.469 1 98.88 186 ASP A N 1
ATOM 1446 C CA . ASP A 1 186 ? 19.922 12.906 10.945 1 98.88 186 ASP A CA 1
ATOM 1447 C C . ASP A 1 186 ? 18.453 12.523 10.719 1 98.88 186 ASP A C 1
ATOM 1449 O O . ASP A 1 186 ? 18.141 11.352 10.5 1 98.88 186 ASP A O 1
ATOM 1453 N N . ARG A 1 187 ? 17.625 13.531 10.836 1 98.94 187 ARG A N 1
ATOM 1454 C CA . ARG A 1 187 ? 16.188 13.32 10.766 1 98.94 187 ARG A CA 1
ATOM 1455 C C . ARG A 1 187 ? 15.484 14.477 10.062 1 98.94 187 ARG A C 1
ATOM 1457 O O . ARG A 1 187 ? 15.867 15.633 10.234 1 98.94 187 ARG A O 1
ATOM 1464 N N . VAL A 1 188 ? 14.516 14.141 9.289 1 98.94 188 VAL A N 1
ATOM 1465 C CA . VAL A 1 188 ? 13.578 15.102 8.727 1 98.94 188 VAL A CA 1
ATOM 1466 C C . VAL A 1 188 ? 12.156 14.766 9.172 1 98.94 188 VAL A C 1
ATOM 1468 O O . VAL A 1 188 ? 11.734 13.609 9.109 1 98.94 188 VAL A O 1
ATOM 1471 N N . ALA A 1 189 ? 11.477 15.688 9.711 1 98.94 189 ALA A N 1
ATOM 1472 C CA . ALA A 1 189 ? 10.055 15.57 10.023 1 98.94 189 ALA A CA 1
ATOM 1473 C C . ALA A 1 189 ? 9.219 16.516 9.164 1 98.94 189 ALA A C 1
ATOM 1475 O O . ALA A 1 189 ? 9.555 17.703 9.023 1 98.94 189 ALA A O 1
ATOM 1476 N N . SER A 1 190 ? 8.266 16.016 8.531 1 98.75 190 SER A N 1
ATOM 1477 C CA . SER A 1 190 ? 7.344 16.812 7.727 1 98.75 190 SER A CA 1
ATOM 1478 C C . SER A 1 190 ? 5.898 16.578 8.148 1 98.75 190 SER A C 1
ATOM 1480 O O . SER A 1 190 ? 5.363 15.484 7.977 1 98.75 190 SER A O 1
ATOM 1482 N N . ILE A 1 191 ? 5.305 17.594 8.672 1 98.56 191 ILE A N 1
ATOM 1483 C CA . ILE A 1 191 ? 3.943 17.516 9.18 1 98.56 191 ILE A CA 1
ATOM 1484 C C . ILE A 1 191 ? 3.006 18.328 8.289 1 98.56 191 ILE A C 1
ATOM 1486 O O . ILE A 1 191 ? 3.029 19.562 8.305 1 98.56 191 ILE A O 1
ATOM 1490 N N . GLU A 1 192 ? 2.207 17.609 7.465 1 95.69 192 GLU A N 1
ATOM 1491 C CA . GLU A 1 192 ? 1.164 18.125 6.59 1 95.69 192 GLU A CA 1
ATOM 1492 C C . GLU A 1 192 ? 1.739 19.109 5.566 1 95.69 192 GLU A C 1
ATOM 1494 O O . GLU A 1 192 ? 1.188 20.188 5.352 1 95.69 192 GLU A O 1
ATOM 1499 N N . LEU A 1 193 ? 2.822 18.828 5.055 1 94.31 193 LEU A N 1
ATOM 1500 C CA . LEU A 1 193 ? 3.396 19.484 3.893 1 94.31 193 LEU A CA 1
ATOM 1501 C C . LEU A 1 193 ? 3.162 18.672 2.625 1 94.31 193 LEU A C 1
ATOM 1503 O O . LEU A 1 193 ? 2.809 19.234 1.582 1 94.31 193 LEU A O 1
ATOM 1507 N N . PHE A 1 194 ? 3.318 17.328 2.719 1 94.94 194 PHE A N 1
ATOM 1508 C CA . PHE A 1 194 ? 3.369 16.438 1.572 1 94.94 194 PHE A CA 1
ATOM 1509 C C . PHE A 1 194 ? 2.061 16.469 0.794 1 94.94 194 PHE A C 1
ATOM 1511 O O . PHE A 1 194 ? 2.051 16.297 -0.426 1 94.94 194 PHE A O 1
ATOM 1518 N N . GLU A 1 195 ? 0.903 16.703 1.438 1 92.56 195 GLU A N 1
ATOM 1519 C CA . GLU A 1 195 ? -0.375 16.703 0.732 1 92.56 195 GLU A CA 1
ATOM 1520 C C . GLU A 1 195 ? -0.493 17.906 -0.197 1 92.56 195 GLU A C 1
ATOM 1522 O O . GLU A 1 195 ? -1.396 17.969 -1.034 1 92.56 195 GLU A O 1
ATOM 1527 N N . HIS A 1 196 ? 0.454 18.828 -0.076 1 89.56 196 HIS A N 1
ATOM 1528 C CA . HIS A 1 196 ? 0.46 19.984 -0.955 1 89.56 196 HIS A CA 1
ATOM 1529 C C . HIS A 1 196 ? 1.448 19.812 -2.102 1 89.56 196 HIS A C 1
ATOM 1531 O O . HIS A 1 196 ? 1.594 20.703 -2.947 1 89.56 196 HIS A O 1
ATOM 1537 N N . MET A 1 197 ? 2.145 18.781 -2.072 1 91.69 197 MET A N 1
ATOM 1538 C CA . MET A 1 197 ? 3.121 18.469 -3.111 1 91.69 197 MET A CA 1
ATOM 1539 C C . MET A 1 197 ? 2.531 17.516 -4.148 1 91.69 197 MET A C 1
ATOM 1541 O O . MET A 1 197 ? 1.461 16.938 -3.932 1 91.69 197 MET A O 1
ATOM 1545 N N . LYS A 1 198 ? 3.188 17.391 -5.27 1 93.25 198 LYS A N 1
ATOM 1546 C CA . LYS A 1 198 ? 2.701 16.531 -6.34 1 93.25 198 LYS A CA 1
ATOM 1547 C C . LYS A 1 198 ? 3.732 15.461 -6.695 1 93.25 198 LYS A C 1
ATOM 1549 O O . LYS A 1 198 ? 3.551 14.281 -6.379 1 93.25 198 LYS A O 1
ATOM 1554 N N . ASN A 1 199 ? 4.898 15.875 -7.184 1 95.25 199 ASN A N 1
ATOM 1555 C CA . ASN A 1 199 ? 5.934 14.922 -7.574 1 95.25 199 ASN A CA 1
ATOM 1556 C C . ASN A 1 199 ? 6.719 14.422 -6.367 1 95.25 199 ASN A C 1
ATOM 1558 O O . ASN A 1 199 ? 7.766 14.969 -6.027 1 95.25 199 ASN A O 1
ATOM 1562 N N . TYR A 1 200 ? 6.215 13.344 -5.836 1 97 200 TYR A N 1
ATOM 1563 C CA . TYR A 1 200 ? 6.809 12.812 -4.613 1 97 200 TYR A CA 1
ATOM 1564 C C . TYR A 1 200 ? 8.164 12.172 -4.895 1 97 200 TYR A C 1
ATOM 1566 O O . TYR A 1 200 ? 9.016 12.086 -4.004 1 97 200 TYR A O 1
ATOM 1574 N N . ASP A 1 201 ? 8.43 11.711 -6.102 1 96.25 201 ASP A N 1
ATOM 1575 C CA . ASP A 1 201 ? 9.75 11.188 -6.449 1 96.25 201 ASP A CA 1
ATOM 1576 C C . ASP A 1 201 ? 10.828 12.25 -6.281 1 96.25 201 ASP A C 1
ATOM 1578 O O . ASP A 1 201 ? 11.859 12.008 -5.664 1 96.25 201 ASP A O 1
ATOM 1582 N N . LEU A 1 202 ? 10.531 13.375 -6.82 1 96.81 202 LEU A N 1
ATOM 1583 C CA . LEU A 1 202 ? 11.492 14.477 -6.754 1 96.81 202 LEU A CA 1
ATOM 1584 C C . LEU A 1 202 ? 11.641 14.977 -5.32 1 96.81 202 LEU A C 1
ATOM 1586 O O . LEU A 1 202 ? 12.75 15.289 -4.883 1 96.81 202 LEU A O 1
ATOM 1590 N N . LEU A 1 203 ? 10.516 15.102 -4.605 1 97.12 203 LEU A N 1
ATOM 1591 C CA . LEU A 1 203 ? 10.555 15.578 -3.229 1 97.12 203 LEU A CA 1
ATOM 1592 C C . LEU A 1 203 ? 11.336 14.625 -2.338 1 97.12 203 LEU A C 1
ATOM 1594 O O . LEU A 1 203 ? 12.18 15.055 -1.551 1 97.12 203 LEU A O 1
ATOM 1598 N N . MET A 1 204 ? 11.047 13.352 -2.451 1 97.5 204 MET A N 1
ATOM 1599 C CA . MET A 1 204 ? 11.727 12.344 -1.643 1 97.5 204 MET A CA 1
ATOM 1600 C C . MET A 1 204 ? 13.211 12.281 -1.991 1 97.5 204 MET A C 1
ATOM 1602 O O . MET A 1 204 ? 14.047 12.047 -1.12 1 97.5 204 MET A O 1
ATOM 1606 N N . ALA A 1 205 ? 13.555 12.477 -3.211 1 96.69 205 ALA A N 1
ATOM 1607 C CA . ALA A 1 205 ? 14.953 12.562 -3.621 1 96.69 205 ALA A CA 1
ATOM 1608 C C . ALA A 1 205 ? 15.664 13.727 -2.934 1 96.69 205 ALA A C 1
ATOM 1610 O O . ALA A 1 205 ? 16.781 13.57 -2.445 1 96.69 205 ALA A O 1
ATOM 1611 N N . LYS A 1 206 ? 15.016 14.844 -2.984 1 97.25 206 LYS A N 1
ATOM 1612 C CA . LYS A 1 206 ? 15.562 16.031 -2.336 1 97.25 206 LYS A CA 1
ATOM 1613 C C . LYS A 1 206 ? 15.805 15.789 -0.85 1 97.25 206 LYS A C 1
ATOM 1615 O O . LYS A 1 206 ? 16.859 16.125 -0.323 1 97.25 206 LYS A O 1
ATOM 1620 N N . VAL A 1 207 ? 14.82 15.219 -0.178 1 98.5 207 VAL A N 1
ATOM 1621 C CA . VAL A 1 207 ? 14.938 14.914 1.245 1 98.5 207 VAL A CA 1
ATOM 1622 C C . VAL A 1 207 ? 16.078 13.922 1.473 1 98.5 207 VAL A C 1
ATOM 1624 O O . VAL A 1 207 ? 16.844 14.07 2.42 1 98.5 207 VAL A O 1
ATOM 1627 N N . SER A 1 208 ? 16.141 12.945 0.616 1 98.06 208 SER A N 1
ATOM 1628 C CA . SER A 1 208 ? 17.188 11.938 0.737 1 98.06 208 SER A CA 1
ATOM 1629 C C . SER A 1 208 ? 18.578 12.57 0.651 1 98.06 208 SER A C 1
ATOM 1631 O O . SER A 1 208 ? 19.484 12.188 1.392 1 98.06 208 SER A O 1
ATOM 1633 N N . ARG A 1 209 ? 18.766 13.531 -0.248 1 97.56 209 ARG A N 1
ATOM 1634 C CA . ARG A 1 209 ? 20.047 14.203 -0.385 1 97.56 209 ARG A CA 1
ATOM 1635 C C . ARG A 1 209 ? 20.406 14.969 0.884 1 97.56 209 ARG A C 1
ATOM 1637 O O . ARG A 1 209 ? 21.578 15.062 1.254 1 97.56 209 ARG A O 1
ATOM 1644 N N . ALA A 1 210 ? 19.391 15.453 1.532 1 98.38 210 ALA A N 1
ATOM 1645 C CA . ALA A 1 210 ? 19.609 16.25 2.74 1 98.38 210 ALA A CA 1
ATOM 1646 C C . ALA A 1 210 ? 19.938 15.359 3.934 1 98.38 210 ALA A C 1
ATOM 1648 O O . ALA A 1 210 ? 20.578 15.797 4.891 1 98.38 210 ALA A O 1
ATOM 1649 N N . LEU A 1 211 ? 19.531 14.109 3.891 1 98.62 211 LEU A N 1
ATOM 1650 C CA . LEU A 1 211 ? 19.688 13.18 5.004 1 98.62 211 LEU A CA 1
ATOM 1651 C C . LEU A 1 211 ? 21.078 12.562 5.016 1 98.62 211 LEU A C 1
ATOM 1653 O O . LEU A 1 211 ? 21.609 12.219 3.961 1 98.62 211 LEU A O 1
ATOM 1657 N N . LYS A 1 212 ? 21.641 12.43 6.234 1 98.06 212 LYS A N 1
ATOM 1658 C CA . LYS A 1 212 ? 22.844 11.625 6.434 1 98.06 212 LYS A CA 1
ATOM 1659 C C . LYS A 1 212 ? 22.578 10.156 6.145 1 98.06 212 LYS A C 1
ATOM 1661 O O . LYS A 1 212 ? 21.422 9.719 6.113 1 98.06 212 LYS A O 1
ATOM 1666 N N . PRO A 1 213 ? 23.734 9.375 5.863 1 96.5 213 PRO A N 1
ATOM 1667 C CA . PRO A 1 213 ? 23.531 7.93 5.836 1 96.5 213 PRO A CA 1
ATOM 1668 C C . PRO A 1 213 ? 22.844 7.41 7.098 1 96.5 213 PRO A C 1
ATOM 1670 O O . PRO A 1 213 ? 23.219 7.77 8.211 1 96.5 213 PRO A O 1
ATOM 1673 N N . GLY A 1 214 ? 21.844 6.617 6.883 1 95.5 214 GLY A N 1
ATOM 1674 C CA . GLY A 1 214 ? 21.078 6.113 8.016 1 95.5 214 GLY A CA 1
ATOM 1675 C C . GLY A 1 214 ? 20.016 7.082 8.508 1 95.5 214 GLY A C 1
ATOM 1676 O O . GLY A 1 214 ? 19.281 6.781 9.438 1 95.5 214 GLY A O 1
ATOM 1677 N N . GLY A 1 215 ? 19.953 8.266 7.855 1 98.5 215 GLY A N 1
ATOM 1678 C CA . GLY A 1 215 ? 18.938 9.25 8.203 1 98.5 215 GLY A CA 1
ATOM 1679 C C . GLY A 1 215 ? 17.531 8.797 7.863 1 98.5 215 GLY A C 1
ATOM 1680 O O . GLY A 1 215 ? 17.344 7.867 7.074 1 98.5 215 GLY A O 1
ATOM 1681 N N . LYS A 1 216 ? 16.547 9.414 8.555 1 98.81 216 LYS A N 1
ATOM 1682 C CA . LYS A 1 216 ? 15.164 8.992 8.375 1 98.81 216 LYS A CA 1
ATOM 1683 C C . LYS A 1 216 ? 14.25 10.195 8.156 1 98.81 216 LYS A C 1
ATOM 1685 O O . LYS A 1 216 ? 14.555 11.305 8.594 1 98.81 216 LYS A O 1
ATOM 1690 N N . LEU A 1 217 ? 13.195 10 7.434 1 98.94 217 LEU A N 1
ATOM 1691 C CA . LEU A 1 217 ? 12.109 10.945 7.203 1 98.94 217 LEU A CA 1
ATOM 1692 C C . LEU A 1 217 ? 10.828 10.477 7.871 1 98.94 217 LEU A C 1
ATOM 1694 O O . LEU A 1 217 ? 10.375 9.352 7.637 1 98.94 217 LEU A O 1
ATOM 1698 N N . PHE A 1 218 ? 10.312 11.227 8.75 1 98.94 218 PHE A N 1
ATOM 1699 C CA . PHE A 1 218 ? 8.984 11.008 9.305 1 98.94 218 PHE A CA 1
ATOM 1700 C C . PHE A 1 218 ? 7.961 11.906 8.625 1 98.94 218 PHE A C 1
ATOM 1702 O O . PHE A 1 218 ? 8.156 13.125 8.531 1 98.94 218 PHE A O 1
ATOM 1709 N N . VAL A 1 219 ? 6.867 11.336 8.148 1 98.88 219 VAL A N 1
ATOM 1710 C CA . VAL A 1 219 ? 5.844 12.086 7.438 1 98.88 219 VAL A CA 1
ATOM 1711 C C . VAL A 1 219 ? 4.504 11.953 8.156 1 98.88 219 VAL A C 1
ATOM 1713 O O . VAL A 1 219 ? 4.094 10.844 8.516 1 98.88 219 VAL A O 1
ATOM 1716 N N . HIS A 1 220 ? 3.895 13.016 8.484 1 98.81 220 HIS A N 1
ATOM 1717 C CA . HIS A 1 220 ? 2.512 13.156 8.93 1 98.81 220 HIS A CA 1
ATOM 1718 C C . HIS A 1 220 ? 1.656 13.82 7.852 1 98.81 220 HIS A C 1
ATOM 1720 O O . HIS A 1 220 ? 1.851 15 7.535 1 98.81 220 HIS A O 1
ATOM 1726 N N . ILE A 1 221 ? 0.681 13.055 7.266 1 98.19 221 ILE A N 1
ATOM 1727 C CA . ILE A 1 221 ? -0.068 13.523 6.102 1 98.19 221 ILE A CA 1
ATOM 1728 C C . ILE A 1 221 ? -1.529 13.102 6.227 1 98.19 221 ILE A C 1
ATOM 1730 O O . ILE A 1 221 ? -1.824 11.945 6.562 1 98.19 221 ILE A O 1
ATOM 1734 N N . PHE A 1 222 ? -2.482 14 6.098 1 97.69 222 PHE A N 1
ATOM 1735 C CA . PHE A 1 222 ? -3.863 13.539 6.059 1 97.69 222 PHE A CA 1
ATOM 1736 C C . PHE A 1 222 ? -4.152 12.797 4.762 1 97.69 222 PHE A C 1
ATOM 1738 O O . PHE A 1 222 ? -3.557 13.094 3.723 1 97.69 222 PHE A O 1
ATOM 1745 N N . ALA A 1 223 ? -5.051 11.828 4.805 1 98.12 223 ALA A N 1
ATOM 1746 C CA . ALA A 1 223 ? -5.215 10.945 3.656 1 98.12 223 ALA A CA 1
ATOM 1747 C C . ALA A 1 223 ? -6.586 10.273 3.674 1 98.12 223 ALA A C 1
ATOM 1749 O O . ALA A 1 223 ? -7.227 10.188 4.727 1 98.12 223 ALA A O 1
ATOM 1750 N N . HIS A 1 224 ? -7.059 9.984 2.502 1 98.25 224 HIS A N 1
ATOM 1751 C CA . HIS A 1 224 ? -8.102 8.977 2.379 1 98.25 224 HIS A CA 1
ATOM 1752 C C . HIS A 1 224 ? -7.535 7.574 2.617 1 98.25 224 HIS A C 1
ATOM 1754 O O . HIS A 1 224 ? -6.375 7.309 2.301 1 98.25 224 HIS A O 1
ATOM 1760 N N . LYS A 1 225 ? -8.312 6.73 3.096 1 97.69 225 LYS A N 1
ATOM 1761 C CA . LYS A 1 225 ? -7.84 5.41 3.492 1 97.69 225 LYS A CA 1
ATOM 1762 C C . LYS A 1 225 ? -7.301 4.637 2.291 1 97.69 225 LYS A C 1
ATOM 1764 O O . LYS A 1 225 ? -6.363 3.85 2.422 1 97.69 225 LYS A O 1
ATOM 1769 N N . THR A 1 226 ? -7.887 4.844 1.025 1 97.19 226 THR A N 1
ATOM 1770 C CA . THR A 1 226 ? -7.469 3.955 -0.052 1 97.19 226 THR A CA 1
ATOM 1771 C C . THR A 1 226 ? -7.285 4.73 -1.354 1 97.19 226 THR A C 1
ATOM 1773 O O . THR A 1 226 ? -6.594 4.27 -2.266 1 97.19 226 THR A O 1
ATOM 1776 N N . THR A 1 227 ? -7.926 5.883 -1.502 1 97.88 227 THR A N 1
ATOM 1777 C CA . THR A 1 227 ? -8.086 6.453 -2.834 1 97.88 227 THR A CA 1
ATOM 1778 C C . THR A 1 227 ? -7.582 7.895 -2.871 1 97.88 227 THR A C 1
ATOM 1780 O O . THR A 1 227 ? -8.133 8.766 -2.201 1 97.88 227 THR A O 1
ATOM 1783 N N . PRO A 1 228 ? -6.57 8.094 -3.645 1 97.5 228 PRO A N 1
ATOM 1784 C CA . PRO A 1 228 ? -6.121 9.477 -3.811 1 97.5 228 PRO A CA 1
ATOM 1785 C C . PRO A 1 228 ? -6.969 10.258 -4.816 1 97.5 228 PRO A C 1
ATOM 1787 O O . PRO A 1 228 ? -7.492 9.672 -5.77 1 97.5 228 PRO A O 1
ATOM 1790 N N . TYR A 1 229 ? -7.102 11.539 -4.602 1 94.75 229 TYR A N 1
ATOM 1791 C CA . TYR A 1 229 ? -7.801 12.391 -5.559 1 94.75 229 TYR A CA 1
ATOM 1792 C C . TYR A 1 229 ? -7.398 13.844 -5.387 1 94.75 229 TYR A C 1
ATOM 1794 O O . TYR A 1 229 ? -6.855 14.227 -4.344 1 94.75 229 TYR A O 1
ATOM 1802 N N . ASP A 1 230 ? -7.598 14.594 -6.398 1 90.06 230 ASP A N 1
ATOM 1803 C CA . ASP A 1 230 ? -7.355 16.031 -6.344 1 90.06 230 ASP A CA 1
ATOM 1804 C C . ASP A 1 230 ? -8.648 16.797 -6.066 1 90.06 230 ASP A C 1
ATOM 1806 O O . ASP A 1 230 ? -9.727 16.391 -6.512 1 90.06 230 ASP A O 1
ATOM 1810 N N . TYR A 1 231 ? -8.375 17.828 -5.297 1 82.94 231 TYR A N 1
ATOM 1811 C CA . TYR A 1 231 ? -9.523 18.703 -5.109 1 82.94 231 TYR A CA 1
ATOM 1812 C C . TYR A 1 231 ? -9.812 19.5 -6.375 1 82.94 231 TYR A C 1
ATOM 1814 O O . TYR A 1 231 ? -8.898 20 -7.027 1 82.94 231 TYR A O 1
ATOM 1822 N N . GLU A 1 232 ? -10.852 19.281 -6.953 1 73.31 232 GLU A N 1
ATOM 1823 C CA . GLU A 1 232 ? -11.211 20.078 -8.117 1 73.31 232 GLU A CA 1
ATOM 1824 C C . GLU A 1 232 ? -11.898 21.391 -7.711 1 73.31 232 GLU A C 1
ATOM 1826 O O . GLU A 1 232 ? -11.797 21.812 -6.559 1 73.31 232 GLU A O 1
ATOM 1831 N N . GLU A 1 233 ? -12.961 21.688 -8.219 1 68.38 233 GLU A N 1
ATOM 1832 C CA . GLU A 1 233 ? -13.688 22.938 -8.031 1 68.38 233 GLU A CA 1
ATOM 1833 C C . GLU A 1 233 ? -14.617 22.859 -6.824 1 68.38 233 GLU A C 1
ATOM 1835 O O . GLU A 1 233 ? -15.062 21.766 -6.441 1 68.38 233 GLU A O 1
ATOM 1840 N N . GLY A 1 234 ? -14.492 23.922 -5.914 1 73.56 234 GLY A N 1
ATOM 1841 C CA . GLY A 1 234 ? -15.422 24.031 -4.805 1 73.56 234 GLY A CA 1
ATOM 1842 C C . GLY A 1 234 ? -15.07 25.172 -3.855 1 73.56 234 GLY A C 1
ATOM 1843 O O . GLY A 1 234 ? -14.055 25.844 -4.035 1 73.56 234 GLY A O 1
ATOM 1844 N N . TRP A 1 235 ? -16.031 25.359 -3.012 1 75.69 235 TRP A N 1
ATOM 1845 C CA . TRP A 1 235 ? -15.914 26.438 -2.049 1 75.69 235 TRP A CA 1
ATOM 1846 C C . TRP A 1 235 ? -14.617 26.344 -1.264 1 75.69 235 TRP A C 1
ATOM 1848 O O . TRP A 1 235 ? -13.898 27.328 -1.102 1 75.69 235 TRP A O 1
ATOM 1858 N N . MET A 1 236 ? -14.227 25.156 -0.847 1 74.88 236 MET A N 1
ATOM 1859 C CA . MET A 1 236 ? -13.023 24.953 -0.049 1 74.88 236 MET A CA 1
ATOM 1860 C C . MET A 1 236 ? -11.766 25.281 -0.855 1 74.88 236 MET A C 1
ATOM 1862 O O . MET A 1 236 ? -10.859 25.938 -0.356 1 74.88 236 MET A O 1
ATOM 1866 N N . THR A 1 237 ? -11.805 24.797 -2.045 1 72.25 237 THR A N 1
ATOM 1867 C CA . THR A 1 237 ? -10.656 25.031 -2.914 1 72.25 237 THR A CA 1
ATOM 1868 C C . THR A 1 237 ? -10.539 26.516 -3.264 1 72.25 237 THR A C 1
ATOM 1870 O O . THR A 1 237 ? -9.438 27.047 -3.34 1 72.25 237 THR A O 1
ATOM 1873 N N . THR A 1 238 ? -11.641 27.109 -3.354 1 71.94 238 THR A N 1
ATOM 1874 C CA . THR A 1 238 ? -11.672 28.516 -3.738 1 71.94 238 THR A CA 1
ATOM 1875 C C . THR A 1 238 ? -11.172 29.406 -2.602 1 71.94 238 THR A C 1
ATOM 1877 O O . THR A 1 238 ? -10.438 30.359 -2.836 1 71.94 238 THR A O 1
ATOM 1880 N N . HIS A 1 239 ? -11.453 28.984 -1.444 1 75.31 239 HIS A N 1
ATOM 1881 C CA . HIS A 1 239 ? -11.227 29.938 -0.367 1 75.31 239 HIS A CA 1
ATOM 1882 C C . HIS A 1 239 ? -10.07 29.5 0.529 1 75.31 239 HIS A C 1
ATOM 1884 O O . HIS A 1 239 ? -9.445 30.328 1.19 1 75.31 239 HIS A O 1
ATOM 1890 N N . PHE A 1 240 ? -9.766 28.219 0.544 1 71.62 240 PHE A N 1
ATOM 1891 C CA . PHE A 1 240 ? -8.82 27.797 1.57 1 71.62 240 PHE A CA 1
ATOM 1892 C C . PHE A 1 240 ? -7.715 26.938 0.967 1 71.62 240 PHE A C 1
ATOM 1894 O O . PHE A 1 240 ? -6.562 27 1.399 1 71.62 240 PHE A O 1
ATOM 1901 N N . PHE A 1 241 ? -8.008 26.062 0.012 1 65.81 241 PHE A N 1
ATOM 1902 C CA . PHE A 1 241 ? -7.031 25.078 -0.463 1 65.81 241 PHE A CA 1
ATOM 1903 C C . PHE A 1 241 ? -6.918 25.125 -1.981 1 65.81 241 PHE A C 1
ATOM 1905 O O . PHE A 1 241 ? -7.539 24.328 -2.682 1 65.81 241 PHE A O 1
ATOM 1912 N N . SER A 1 242 ? -6.121 25.891 -2.5 1 62.94 242 SER A N 1
ATOM 1913 C CA . SER A 1 242 ? -5.992 25.906 -3.953 1 62.94 242 SER A CA 1
ATOM 1914 C C . SER A 1 242 ? -5.047 24.797 -4.43 1 62.94 242 SER A C 1
ATOM 1916 O O . SER A 1 242 ? -3.879 24.766 -4.039 1 62.94 242 SER A O 1
ATOM 1918 N N . GLY A 1 243 ? -5.633 23.828 -5.188 1 65.12 243 GLY A N 1
ATOM 1919 C CA . GLY A 1 243 ? -4.777 22.859 -5.848 1 65.12 243 GLY A CA 1
ATOM 1920 C C . GLY A 1 243 ? -4.34 21.734 -4.934 1 65.12 243 GLY A C 1
ATOM 1921 O O . GLY A 1 243 ? -3.303 21.109 -5.16 1 65.12 243 GLY A O 1
ATOM 1922 N N . GLY A 1 244 ? -5.082 21.469 -3.945 1 76.81 244 GLY A N 1
ATOM 1923 C CA . GLY A 1 244 ? -4.621 20.469 -2.992 1 76.81 244 GLY A CA 1
ATOM 1924 C C . GLY A 1 244 ? -4.973 19.047 -3.396 1 76.81 244 GLY A C 1
ATOM 1925 O O . GLY A 1 244 ? -5.742 18.844 -4.336 1 76.81 244 GLY A O 1
ATOM 1926 N N . THR A 1 245 ? -4.246 18.141 -2.922 1 88.19 245 THR A N 1
ATOM 1927 C CA . THR A 1 245 ? -4.422 16.719 -3.156 1 88.19 245 THR A CA 1
ATOM 1928 C C . THR A 1 245 ? -4.816 16 -1.867 1 88.19 245 THR A C 1
ATOM 1930 O O . THR A 1 245 ? -4.332 16.344 -0.787 1 88.19 245 THR A O 1
ATOM 1933 N N . MET A 1 246 ? -5.867 15.211 -1.941 1 94.88 246 MET A N 1
ATOM 1934 C CA . MET A 1 246 ? -6.102 14.219 -0.902 1 94.88 246 MET A CA 1
ATOM 1935 C C . MET A 1 246 ? -5.371 12.914 -1.219 1 94.88 246 MET A C 1
ATOM 1937 O O . MET A 1 246 ? -5.844 12.109 -2.021 1 94.88 246 MET A O 1
ATOM 1941 N N . PRO A 1 247 ? -4.199 12.719 -0.625 1 97.19 247 PRO A N 1
ATOM 1942 C CA . PRO A 1 247 ? -3.492 11.453 -0.866 1 97.19 247 PRO A CA 1
ATOM 1943 C C . PRO A 1 247 ? -4.199 10.258 -0.239 1 97.19 247 PRO A C 1
ATOM 1945 O O . PRO A 1 247 ? -5.148 10.43 0.532 1 97.19 247 PRO A O 1
ATOM 1948 N N . SER A 1 248 ? -3.828 9.117 -0.678 1 98 248 SER A N 1
ATOM 1949 C CA . SER A 1 248 ? -4.238 7.902 0.02 1 98 248 SER A CA 1
ATOM 1950 C C . SER A 1 248 ? -3.197 7.477 1.049 1 98 248 SER A C 1
ATOM 1952 O O . SER A 1 248 ? -2.035 7.875 0.965 1 98 248 SER A O 1
ATOM 1954 N N . ALA A 1 249 ? -3.629 6.688 1.988 1 97.81 249 ALA A N 1
ATOM 1955 C CA . ALA A 1 249 ? -2.766 6.246 3.08 1 97.81 249 ALA A CA 1
ATOM 1956 C C . ALA A 1 249 ? -1.523 5.539 2.545 1 97.81 249 ALA A C 1
ATOM 1958 O O . ALA A 1 249 ? -0.453 5.605 3.152 1 97.81 249 ALA A O 1
ATOM 1959 N N . ASP A 1 250 ? -1.626 4.887 1.396 1 97.75 250 ASP A N 1
ATOM 1960 C CA . ASP A 1 250 ? -0.542 4.059 0.876 1 97.75 250 ASP A CA 1
ATOM 1961 C C . ASP A 1 250 ? 0.235 4.793 -0.214 1 97.75 250 ASP A C 1
ATOM 1963 O O . ASP A 1 250 ? 1.119 4.211 -0.85 1 97.75 250 ASP A O 1
ATOM 1967 N N . LEU A 1 251 ? -0.083 6.039 -0.511 1 97.81 251 LEU A N 1
ATOM 1968 C CA . LEU A 1 251 ? 0.433 6.762 -1.669 1 97.81 251 LEU A CA 1
ATOM 1969 C C . LEU A 1 251 ? 1.958 6.77 -1.671 1 97.81 251 LEU A C 1
ATOM 1971 O O . LEU A 1 251 ? 2.584 6.453 -2.686 1 97.81 251 LEU A O 1
ATOM 1975 N N . LEU A 1 252 ? 2.578 7.031 -0.578 1 98.06 252 LEU A N 1
ATOM 1976 C CA . LEU A 1 252 ? 4.023 7.219 -0.518 1 98.06 252 LEU A CA 1
ATOM 1977 C C . LEU A 1 252 ? 4.75 5.887 -0.64 1 98.06 252 LEU A C 1
ATOM 1979 O O . LEU A 1 252 ? 5.961 5.855 -0.878 1 98.06 252 LEU A O 1
ATOM 1983 N N . LEU A 1 253 ? 4.043 4.75 -0.472 1 98.12 253 LEU A N 1
ATOM 1984 C CA . LEU A 1 253 ? 4.648 3.432 -0.646 1 98.12 253 LEU A CA 1
ATOM 1985 C C . LEU A 1 253 ? 5.09 3.223 -2.09 1 98.12 253 LEU A C 1
ATOM 1987 O O . LEU A 1 253 ? 5.898 2.336 -2.373 1 98.12 253 LEU A O 1
ATOM 1991 N N . TYR A 1 254 ? 4.625 4.008 -2.992 1 98.19 254 TYR A N 1
ATOM 1992 C CA . TYR A 1 254 ? 4.934 3.863 -4.41 1 98.19 254 TYR A CA 1
ATOM 1993 C C . TYR A 1 254 ? 6.113 4.742 -4.805 1 98.19 254 TYR A C 1
ATOM 1995 O O . TYR A 1 254 ? 6.52 4.766 -5.969 1 98.19 254 TYR A O 1
ATOM 2003 N N . PHE A 1 255 ? 6.656 5.477 -3.875 1 97.12 255 PHE A N 1
ATOM 2004 C CA . PHE A 1 255 ? 7.75 6.402 -4.133 1 97.12 255 PHE A CA 1
ATOM 2005 C C . PHE A 1 255 ? 8.945 6.098 -3.232 1 97.12 255 PHE A C 1
ATOM 2007 O O . PHE A 1 255 ? 9.391 6.957 -2.477 1 97.12 255 PHE A O 1
ATOM 2014 N N . GLN A 1 256 ? 9.547 4.934 -3.393 1 96.75 256 GLN A N 1
ATOM 2015 C CA . GLN A 1 256 ? 10.578 4.488 -2.461 1 96.75 256 GLN A CA 1
ATOM 2016 C C . GLN A 1 256 ? 11.922 4.34 -3.164 1 96.75 256 GLN A C 1
ATOM 2018 O O . GLN A 1 256 ? 12.75 3.51 -2.77 1 96.75 256 GLN A O 1
ATOM 2023 N N . ARG A 1 257 ? 12.18 5.105 -4.191 1 93.81 257 ARG A N 1
ATOM 2024 C CA . ARG A 1 257 ? 13.438 5.02 -4.926 1 93.81 257 ARG A CA 1
ATOM 2025 C C . ARG A 1 257 ? 14.609 5.441 -4.051 1 93.81 257 ARG A C 1
ATOM 2027 O O . ARG A 1 257 ? 15.688 4.848 -4.121 1 93.81 257 ARG A O 1
ATOM 2034 N N . HIS A 1 258 ? 14.32 6.441 -3.156 1 94.62 258 HIS A N 1
ATOM 2035 C CA . HIS A 1 258 ? 15.43 7.02 -2.41 1 94.62 258 HIS A CA 1
ATOM 2036 C C . HIS A 1 258 ? 15.273 6.777 -0.912 1 94.62 258 HIS A C 1
ATOM 2038 O O . HIS A 1 258 ? 16.25 6.797 -0.168 1 94.62 258 HIS A O 1
ATOM 2044 N N . LEU A 1 259 ? 14.062 6.621 -0.511 1 97.19 259 LEU A N 1
ATOM 2045 C CA . LEU A 1 259 ? 13.711 6.352 0.878 1 97.19 259 LEU A CA 1
ATOM 2046 C C . LEU A 1 259 ? 12.797 5.137 0.98 1 97.19 259 LEU A C 1
ATOM 2048 O O . LEU A 1 259 ? 11.852 4.992 0.196 1 97.19 259 LEU A O 1
ATOM 2052 N N . LYS A 1 260 ? 13.062 4.27 1.936 1 96.19 260 LYS A N 1
ATOM 2053 C CA . LYS A 1 260 ? 12.25 3.066 2.096 1 96.19 260 LYS A CA 1
ATOM 2054 C C . LYS A 1 260 ? 11.438 3.121 3.385 1 96.19 260 LYS A C 1
ATOM 2056 O O . LYS A 1 260 ? 11.914 3.609 4.41 1 96.19 260 LYS A O 1
ATOM 2061 N N . VAL A 1 261 ? 10.227 2.65 3.328 1 97.94 261 VAL A N 1
ATOM 2062 C CA . VAL A 1 261 ? 9.336 2.691 4.48 1 97.94 261 VAL A CA 1
ATOM 2063 C C . VAL A 1 261 ? 9.805 1.693 5.535 1 97.94 261 VAL A C 1
ATOM 2065 O O . VAL A 1 261 ? 10.156 0.556 5.211 1 97.94 261 VAL A O 1
ATOM 2068 N N . GLN A 1 262 ? 9.883 2.125 6.734 1 97 262 GLN A N 1
ATOM 2069 C CA . GLN A 1 262 ? 10.18 1.263 7.871 1 97 262 GLN A CA 1
ATOM 2070 C C . GLN A 1 262 ? 8.914 0.923 8.648 1 97 262 GLN A C 1
ATOM 2072 O O . GLN A 1 262 ? 8.727 -0.219 9.07 1 97 262 GLN A O 1
ATOM 2077 N N . LYS A 1 263 ? 8.148 1.898 8.852 1 97.81 263 LYS A N 1
ATOM 2078 C CA . LYS A 1 263 ? 6.934 1.749 9.648 1 97.81 263 LYS A CA 1
ATOM 2079 C C . LYS A 1 263 ? 5.859 2.74 9.203 1 97.81 263 LYS A C 1
ATOM 2081 O O . LYS A 1 263 ? 6.176 3.824 8.711 1 97.81 263 LYS A O 1
ATOM 2086 N N . GLN A 1 264 ? 4.625 2.332 9.375 1 98.5 264 GLN A N 1
ATOM 2087 C CA . GLN A 1 264 ? 3.477 3.189 9.109 1 98.5 264 GLN A CA 1
ATOM 2088 C C . GLN A 1 264 ? 2.488 3.164 10.266 1 98.5 264 GLN A C 1
ATOM 2090 O O . GLN A 1 264 ? 2.432 2.191 11.023 1 98.5 264 GLN A O 1
ATOM 2095 N N . TRP A 1 265 ? 1.752 4.223 10.438 1 98.62 265 TRP 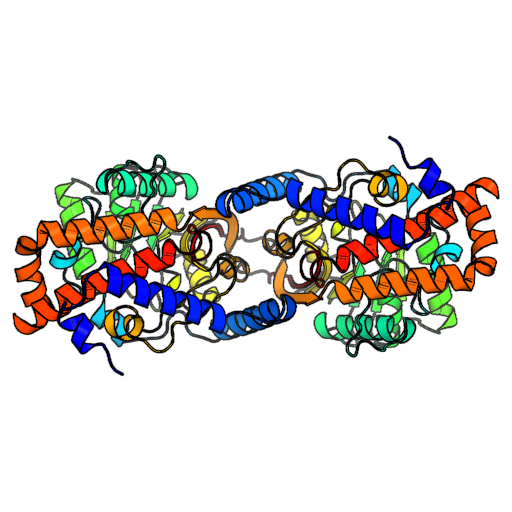A N 1
ATOM 2096 C CA . TRP A 1 265 ? 0.652 4.34 11.391 1 98.62 265 TRP A CA 1
ATOM 2097 C C . TRP A 1 265 ? -0.562 4.996 10.742 1 98.62 265 TRP A C 1
ATOM 2099 O O . TRP A 1 265 ? -0.436 5.672 9.719 1 98.62 265 TRP A O 1
ATOM 2109 N N . TRP A 1 266 ? -1.693 4.711 11.289 1 98.5 266 TRP A N 1
ATOM 2110 C CA . TRP A 1 266 ? -2.934 5.402 10.953 1 98.5 266 TRP A CA 1
ATOM 2111 C C . TRP A 1 266 ? -3.561 6.031 12.195 1 98.5 266 TRP A C 1
ATOM 2113 O O . TRP A 1 266 ? -3.805 5.344 13.195 1 98.5 266 TRP A O 1
ATOM 2123 N N . ILE A 1 267 ? -3.691 7.328 12.141 1 98.62 267 ILE A N 1
ATOM 2124 C CA . ILE A 1 267 ? -4.41 8.047 13.18 1 98.62 267 ILE A CA 1
ATOM 2125 C C . ILE A 1 267 ? -5.859 8.273 12.75 1 98.62 267 ILE A C 1
ATOM 2127 O O . ILE A 1 267 ? -6.117 8.945 11.758 1 98.62 267 ILE A O 1
ATOM 2131 N N . ASN A 1 268 ? -6.75 7.68 13.555 1 98.56 268 ASN A N 1
ATOM 2132 C CA . ASN A 1 268 ? -8.18 7.809 13.266 1 98.56 268 ASN A CA 1
ATOM 2133 C C . ASN A 1 268 ? -8.578 9.266 13.078 1 98.56 268 ASN A C 1
ATOM 2135 O O . ASN A 1 268 ? -8.148 10.133 13.836 1 98.56 268 ASN A O 1
ATOM 2139 N N . GLY A 1 269 ? -9.422 9.492 12.109 1 98.69 269 GLY A N 1
ATOM 2140 C CA . GLY A 1 269 ? -9.836 10.844 11.773 1 98.69 269 GLY A CA 1
ATOM 2141 C C . GLY A 1 269 ? -10.547 11.547 12.914 1 98.69 269 GLY A C 1
ATOM 2142 O O . GLY A 1 269 ? -10.594 12.781 12.961 1 98.69 269 GLY A O 1
ATOM 2143 N N . MET A 1 270 ? -11.023 10.852 13.883 1 98.62 270 MET A N 1
ATOM 2144 C CA . MET A 1 270 ? -11.727 11.461 15.008 1 98.62 270 MET A CA 1
ATOM 2145 C C . MET A 1 270 ? -10.805 12.383 15.797 1 98.62 270 MET A C 1
ATOM 2147 O O . MET A 1 270 ? -11.25 13.375 16.375 1 98.62 270 MET A O 1
ATOM 2151 N N . HIS A 1 271 ? -9.531 12.094 15.828 1 98.88 271 HIS A N 1
ATOM 2152 C CA . HIS A 1 271 ? -8.578 12.984 16.469 1 98.88 271 HIS A CA 1
ATOM 2153 C C . HIS A 1 271 ? -8.523 14.336 15.773 1 98.88 271 HIS A C 1
ATOM 2155 O O . HIS A 1 271 ? -8.531 15.383 16.422 1 98.88 271 HIS A O 1
ATOM 2161 N N . TYR A 1 272 ? -8.492 14.266 14.438 1 98.88 272 TYR A N 1
ATOM 2162 C CA . TYR A 1 272 ? -8.469 15.5 13.664 1 98.88 272 TYR A CA 1
ATOM 2163 C C . TYR A 1 272 ? -9.797 16.234 13.766 1 98.88 272 TYR A C 1
ATOM 2165 O O . TYR A 1 272 ? -9.82 17.469 13.867 1 98.88 272 TYR A O 1
ATOM 2173 N N . SER A 1 273 ? -10.859 15.477 13.719 1 98.75 273 SER A N 1
ATOM 2174 C CA . SER A 1 273 ? -12.172 16.094 13.883 1 98.75 273 SER A CA 1
ATOM 2175 C C . SER A 1 273 ? -12.266 16.859 15.195 1 98.75 273 SER A C 1
ATOM 2177 O O . SER A 1 273 ? -12.695 18.016 15.227 1 98.75 273 SER A O 1
ATOM 2179 N N . ARG A 1 274 ? -11.859 16.234 16.25 1 98.75 274 ARG A N 1
ATOM 2180 C CA . ARG A 1 274 ? -11.891 16.875 17.562 1 98.75 274 ARG A CA 1
ATOM 2181 C C . ARG A 1 274 ? -10.984 18.109 17.578 1 98.75 274 ARG A C 1
ATOM 2183 O O . ARG A 1 274 ? -11.312 19.109 18.219 1 98.75 274 ARG A O 1
ATOM 2190 N N . THR A 1 275 ? -9.836 18 16.953 1 98.88 275 THR A N 1
ATOM 2191 C CA . THR A 1 275 ? -8.953 19.141 16.828 1 98.88 275 THR A CA 1
ATOM 2192 C C . THR A 1 275 ? -9.68 20.312 16.172 1 98.88 275 THR A C 1
ATOM 2194 O O . THR A 1 275 ? -9.641 21.438 16.672 1 98.88 275 THR A O 1
ATOM 2197 N N . CYS A 1 276 ? -10.383 20.031 15.07 1 98.56 276 CYS A N 1
ATOM 2198 C CA . CYS A 1 276 ? -11.125 21.062 14.344 1 98.56 276 CYS A CA 1
ATOM 2199 C C . CYS A 1 276 ? -12.227 21.656 15.219 1 98.56 276 CYS A C 1
ATOM 2201 O O . CYS A 1 276 ? -12.469 22.859 15.18 1 98.56 276 CYS A O 1
ATOM 2203 N N . GLU A 1 277 ? -12.859 20.844 15.984 1 98.56 277 GLU A N 1
ATOM 2204 C CA . GLU A 1 277 ? -13.914 21.328 16.875 1 98.56 277 GLU A CA 1
ATOM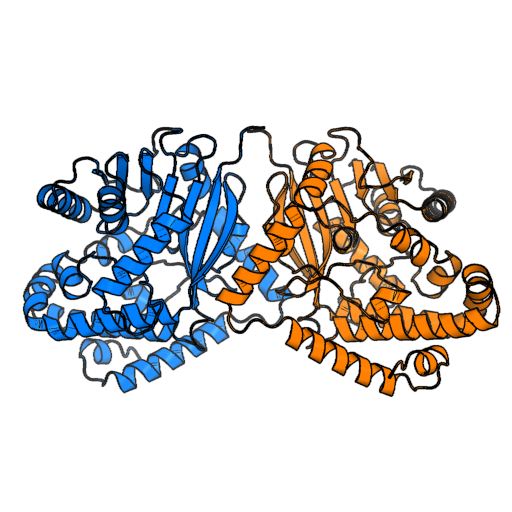 2205 C C . GLU A 1 277 ? -13.336 22.234 17.953 1 98.56 277 GLU A C 1
ATOM 2207 O O . GLU A 1 277 ? -13.961 23.219 18.344 1 98.56 277 GLU A O 1
ATOM 2212 N N . HIS A 1 278 ? -12.227 21.859 18.453 1 98.81 278 HIS A N 1
ATOM 2213 C CA . HIS A 1 278 ? -11.562 22.719 19.438 1 98.81 278 HIS A CA 1
ATOM 2214 C C . HIS A 1 278 ? -11.148 24.047 18.828 1 98.81 278 HIS A C 1
ATOM 2216 O O . HIS A 1 278 ? -11.266 25.094 19.453 1 98.81 278 HIS A O 1
ATOM 2222 N N . TRP A 1 279 ? -10.609 23.984 17.594 1 98.38 279 TRP A N 1
ATOM 2223 C CA . TRP A 1 279 ? -10.258 25.219 16.891 1 98.38 279 TRP A CA 1
ATOM 2224 C C . TRP A 1 279 ? -11.484 26.109 16.719 1 98.38 279 TRP A C 1
ATOM 2226 O O . TRP A 1 279 ? -11.414 27.328 16.953 1 98.38 279 TRP A O 1
ATOM 2236 N N . LEU A 1 280 ? -12.586 25.484 16.297 1 97.81 280 LEU A N 1
ATOM 2237 C CA . LEU A 1 280 ? -13.836 26.219 16.109 1 97.81 280 LEU A CA 1
ATOM 2238 C C . LEU A 1 280 ? -14.305 26.844 17.422 1 97.81 280 LEU A C 1
ATOM 2240 O O . LEU A 1 280 ? -14.672 28.016 17.453 1 97.81 280 LEU A O 1
ATOM 2244 N N . SER A 1 281 ? -14.289 26.047 18.438 1 98 281 SER A N 1
ATOM 2245 C CA . SER A 1 281 ? -14.727 26.531 19.75 1 98 281 SER A CA 1
ATOM 2246 C C . SER A 1 281 ? -13.844 27.672 20.25 1 98 281 SER A C 1
ATOM 2248 O O . SER A 1 281 ? -14.344 28.656 20.812 1 98 281 SER A O 1
ATOM 2250 N N . SER A 1 282 ? -12.578 27.484 20.078 1 97.44 282 SER A N 1
ATOM 2251 C CA . SER A 1 282 ? -11.641 28.531 20.469 1 97.44 282 SER A CA 1
ATOM 2252 C C . SER A 1 282 ? -11.891 29.828 19.688 1 97.44 282 SER A C 1
ATOM 2254 O O . SER A 1 282 ? -11.891 30.906 20.266 1 97.44 282 SER A O 1
ATOM 2256 N N . MET A 1 283 ? -12.086 29.641 18.438 1 95.38 283 MET A N 1
ATOM 2257 C CA . MET A 1 283 ? -12.352 30.797 17.562 1 95.38 283 MET A CA 1
ATOM 2258 C C . MET A 1 283 ? -13.594 31.547 18.031 1 95.38 283 MET A C 1
ATOM 2260 O O . MET A 1 283 ? -13.594 32.781 18.109 1 95.38 283 MET A O 1
ATOM 2264 N N . ILE A 1 284 ? -14.625 30.844 18.328 1 96.25 284 ILE A N 1
ATOM 2265 C CA . ILE A 1 284 ? -15.898 31.438 18.734 1 96.25 284 ILE A CA 1
ATOM 2266 C C . ILE A 1 284 ? -15.734 32.125 20.078 1 96.25 284 ILE A C 1
ATOM 2268 O O . ILE A 1 284 ? -16.203 33.25 20.266 1 96.25 284 ILE A O 1
ATOM 2272 N N . ALA A 1 285 ? -15.055 31.531 20.953 1 97 285 ALA A N 1
ATOM 2273 C CA . ALA A 1 285 ? -14.844 32.062 22.297 1 97 285 ALA A CA 1
ATOM 2274 C C . ALA A 1 285 ? -13.984 33.344 22.25 1 97 285 ALA A C 1
ATOM 2276 O O . ALA A 1 285 ? -14.141 34.219 23.078 1 97 285 ALA A O 1
ATOM 2277 N N . LYS A 1 286 ? -13.133 33.438 21.266 1 96.44 286 LYS A N 1
ATOM 2278 C CA . LYS A 1 286 ? -12.18 34.531 21.188 1 96.44 286 LYS A CA 1
ATOM 2279 C C . LYS A 1 286 ? -12.508 35.469 20.031 1 96.44 286 LYS A C 1
ATOM 2281 O O . LYS A 1 286 ? -11.602 36.062 19.438 1 96.44 286 LYS A O 1
ATOM 2286 N N . LYS A 1 287 ? -13.695 35.562 19.656 1 95.75 287 LYS A N 1
ATOM 2287 C CA . LYS A 1 287 ? -14.125 36.375 18.531 1 95.75 287 LYS A CA 1
ATOM 2288 C C . LYS A 1 287 ? -13.648 37.812 18.688 1 95.75 287 LYS A C 1
ATOM 2290 O O . LYS A 1 287 ? -13.148 38.406 17.734 1 95.75 287 LYS A O 1
ATOM 2295 N N . LYS A 1 288 ? -13.812 38.406 19.828 1 95 288 LYS A N 1
ATOM 2296 C CA . LYS A 1 288 ? -13.43 39.781 20.047 1 95 288 LYS A CA 1
ATOM 2297 C C . LYS A 1 288 ? -11.938 40 19.812 1 95 288 LYS A C 1
ATOM 2299 O O . LYS A 1 288 ? -11.531 41 19.234 1 95 288 LYS A O 1
ATOM 2304 N N . GLN A 1 289 ? -11.188 39.062 20.297 1 93 289 GLN A N 1
ATOM 2305 C CA . GLN A 1 289 ? -9.742 39.156 20.141 1 93 289 GLN A CA 1
ATOM 2306 C C . GLN A 1 289 ? -9.328 38.969 18.688 1 93 289 GLN A C 1
ATOM 2308 O O . GLN A 1 289 ? -8.352 39.562 18.234 1 93 289 GLN A O 1
ATOM 2313 N N . MET A 1 290 ? -10.039 38.188 17.953 1 93.25 290 MET A N 1
ATOM 2314 C CA . MET A 1 290 ? -9.695 37.812 16.578 1 93.25 290 MET A CA 1
ATOM 2315 C C . MET A 1 290 ? -10.117 38.906 15.602 1 93.25 290 MET A C 1
ATOM 2317 O O . MET A 1 290 ? -9.5 39.094 14.555 1 93.25 290 MET A O 1
ATOM 2321 N N . TRP A 1 291 ? -11.047 39.688 15.969 1 94.31 291 TRP A N 1
ATOM 2322 C CA . TRP A 1 291 ? -11.758 40.562 15.031 1 94.31 291 TRP A CA 1
ATOM 2323 C C . TRP A 1 291 ? -10.82 41.562 14.406 1 94.31 291 TRP A C 1
ATOM 2325 O O . TRP A 1 291 ? -10.797 41.75 13.18 1 94.31 291 TRP A O 1
ATOM 2335 N N . PRO A 1 292 ? -10.023 42.312 15.203 1 93.5 292 PRO A N 1
ATOM 2336 C CA . PRO A 1 292 ? -9.117 43.281 14.578 1 93.5 292 PRO A CA 1
ATOM 2337 C C . PRO A 1 292 ? -8.172 42.625 13.57 1 93.5 292 PRO A C 1
ATOM 2339 O O . PRO A 1 292 ? -7.793 43.25 12.578 1 93.5 292 PRO A O 1
ATOM 2342 N N . HIS A 1 293 ? -7.758 41.406 13.836 1 91.06 293 HIS A N 1
ATOM 2343 C CA . HIS A 1 293 ? -6.859 40.719 12.93 1 91.06 293 HIS A CA 1
ATOM 2344 C C . HIS A 1 293 ? -7.574 40.312 11.641 1 91.06 293 HIS A C 1
ATOM 2346 O O . HIS A 1 293 ? -6.961 40.312 10.57 1 91.06 293 HIS A O 1
ATOM 2352 N N . LEU A 1 294 ? -8.852 40 11.703 1 91.56 294 LEU A N 1
ATOM 2353 C CA . LEU A 1 294 ? -9.641 39.719 10.508 1 91.56 294 LEU A CA 1
ATOM 2354 C C . LEU A 1 294 ? -9.758 40.969 9.633 1 91.56 294 LEU A C 1
ATOM 2356 O O . LEU A 1 294 ? -9.609 40.875 8.414 1 91.56 294 LEU A O 1
ATOM 2360 N N . VAL A 1 295 ? -10 42.031 10.336 1 92.38 295 VAL A N 1
ATOM 2361 C CA . VAL A 1 295 ? -10.133 43.281 9.609 1 92.38 295 VAL A CA 1
ATOM 2362 C C . VAL A 1 295 ? -8.82 43.625 8.906 1 92.38 295 VAL A C 1
ATOM 2364 O O . VAL A 1 295 ? -8.82 44.031 7.738 1 92.38 295 VAL A O 1
ATOM 2367 N N . GLU A 1 296 ? -7.793 43.469 9.641 1 87.81 296 GLU A N 1
ATOM 2368 C CA . GLU A 1 296 ? -6.477 43.781 9.086 1 87.81 296 GLU A CA 1
ATOM 2369 C C . GLU A 1 296 ? -6.125 42.844 7.938 1 87.81 296 GLU A C 1
ATOM 2371 O O . GLU A 1 296 ? -5.605 43.281 6.91 1 87.81 296 GLU A O 1
ATOM 2376 N N . THR A 1 297 ? -6.375 41.594 8.055 1 85.44 297 THR A N 1
ATOM 2377 C CA . THR A 1 297 ? -5.98 40.562 7.105 1 85.44 297 THR A CA 1
ATOM 2378 C C . THR A 1 297 ? -6.824 40.656 5.836 1 85.44 297 THR A C 1
ATOM 2380 O O . THR A 1 297 ? -6.312 40.469 4.73 1 85.44 297 THR A O 1
ATOM 2383 N N . TYR A 1 298 ? -8.102 41 6.008 1 86.94 298 TYR A N 1
ATOM 2384 C CA . TYR A 1 298 ? -8.984 40.812 4.863 1 86.94 298 TYR A CA 1
ATOM 2385 C C . TYR A 1 298 ? -9.523 42.156 4.379 1 86.94 298 TYR A C 1
ATOM 2387 O O . TYR A 1 298 ? -10.297 42.219 3.42 1 86.94 298 TYR A O 1
ATOM 2395 N N . GLY A 1 299 ? -9.188 43.188 4.914 1 84.19 299 GLY A N 1
ATOM 2396 C CA . GLY A 1 299 ? -9.344 44.5 4.305 1 84.19 299 GLY A CA 1
ATOM 2397 C C . GLY A 1 299 ? -10.641 45.188 4.68 1 84.19 299 GLY A C 1
ATOM 2398 O O . GLY A 1 299 ? -11.312 45.75 3.824 1 84.19 299 GLY A O 1
ATOM 2399 N N . GLY A 1 300 ? -11.117 45.094 5.938 1 85.38 300 GLY A N 1
ATOM 2400 C CA . GLY A 1 300 ? -12.266 45.875 6.348 1 85.38 300 GLY A CA 1
ATOM 2401 C C . GLY A 1 300 ? -13.266 45.094 7.172 1 85.38 300 GLY A C 1
ATOM 2402 O O . GLY A 1 300 ? -13.164 43.875 7.273 1 85.38 300 GLY A O 1
ATOM 2403 N N . GLU A 1 301 ? -14.188 45.875 7.703 1 87.69 301 GLU A N 1
ATOM 2404 C CA . GLU A 1 301 ? -15.172 45.281 8.617 1 87.69 301 GLU A CA 1
ATOM 2405 C C . GLU A 1 301 ? -16.109 44.312 7.887 1 87.69 301 GLU A C 1
ATOM 2407 O O . GLU A 1 301 ? -16.453 43.281 8.422 1 87.69 301 GLU A O 1
ATOM 2412 N N . GLY A 1 302 ? -16.578 44.75 6.73 1 85.5 302 GLY A N 1
ATOM 2413 C CA . GLY A 1 302 ? -17.438 43.875 5.957 1 85.5 302 GLY A CA 1
ATOM 2414 C C . GLY A 1 302 ? -16.781 42.562 5.594 1 85.5 302 GLY A C 1
ATOM 2415 O O . GLY A 1 302 ? -17.391 41.5 5.734 1 85.5 302 GLY A O 1
ATOM 2416 N N . GLU A 1 303 ? -15.656 42.625 5.25 1 90.06 303 GLU A N 1
ATOM 2417 C CA . GLU A 1 303 ? -14.914 41.406 4.895 1 90.06 303 GLU A CA 1
ATOM 2418 C C . GLU A 1 303 ? -14.617 40.562 6.129 1 90.06 303 GLU A C 1
ATOM 2420 O O . GLU A 1 303 ? -14.586 39.312 6.051 1 90.06 303 GLU A O 1
ATOM 2425 N N . ALA A 1 304 ? -14.477 41.25 7.234 1 91.19 304 ALA A N 1
ATOM 2426 C CA . ALA A 1 304 ? -14.195 40.531 8.477 1 91.19 304 ALA A CA 1
ATOM 2427 C C . ALA A 1 304 ? -15.344 39.594 8.852 1 91.19 304 ALA A C 1
ATOM 2429 O O . ALA A 1 304 ? -15.109 38.469 9.266 1 91.19 304 ALA A O 1
ATOM 2430 N N . THR A 1 305 ? -16.547 40.094 8.672 1 91.88 305 THR A N 1
ATOM 2431 C CA . THR A 1 305 ? -17.719 39.25 8.969 1 91.88 305 THR A CA 1
ATOM 2432 C C . THR A 1 305 ? -17.781 38.062 8.047 1 91.88 305 THR A C 1
ATOM 2434 O O . THR A 1 305 ? -18.031 36.938 8.492 1 91.88 305 THR A O 1
ATOM 2437 N N . THR A 1 306 ? -17.578 38.312 6.832 1 91.75 306 THR A N 1
ATOM 2438 C CA . THR A 1 306 ? -17.594 37.25 5.836 1 91.75 306 THR A CA 1
ATOM 2439 C C . THR A 1 306 ? -16.562 36.188 6.156 1 91.75 306 THR A C 1
ATOM 2441 O O . THR A 1 306 ? -16.875 35 6.172 1 91.75 306 THR A O 1
ATOM 2444 N N . TRP A 1 307 ? -15.398 36.594 6.445 1 91.44 307 TRP A N 1
ATOM 2445 C CA . TRP A 1 307 ? -14.312 35.656 6.648 1 91.44 307 TRP A CA 1
ATOM 2446 C C . TRP A 1 307 ? -14.438 34.938 7.996 1 91.44 307 TRP A C 1
ATOM 2448 O O . TRP A 1 307 ? -14.062 33.781 8.141 1 91.44 307 TRP A O 1
ATOM 2458 N N . TYR A 1 308 ? -14.984 35.656 8.984 1 93.12 308 TYR A N 1
ATOM 2459 C CA . TYR A 1 308 ? -15.305 35 10.242 1 93.12 308 TYR A CA 1
ATOM 2460 C C . TYR A 1 308 ? -16.219 33.812 10.008 1 93.12 308 TYR A C 1
ATOM 2462 O O . TYR A 1 308 ? -15.992 32.719 10.547 1 93.12 308 TYR A O 1
ATOM 2470 N N . ASN A 1 309 ? -17.203 34 9.219 1 92.94 309 ASN A N 1
ATOM 2471 C CA . ASN A 1 309 ? -18.156 32.938 8.906 1 92.94 309 ASN A CA 1
ATOM 2472 C C . ASN A 1 309 ? -17.516 31.859 8.047 1 92.94 309 ASN A C 1
ATOM 2474 O O . ASN A 1 309 ? -17.75 30.672 8.258 1 92.94 309 ASN A O 1
ATOM 2478 N N . ARG A 1 310 ? -16.672 32.188 7.125 1 91.69 310 ARG A N 1
ATOM 2479 C CA . ARG A 1 310 ? -15.992 31.25 6.266 1 91.69 310 ARG A CA 1
ATOM 2480 C C . ARG A 1 310 ? -15.086 30.328 7.074 1 91.69 310 ARG A C 1
ATOM 2482 O O . ARG A 1 310 ? -15 29.125 6.801 1 91.69 310 ARG A O 1
ATOM 2489 N N . TRP A 1 311 ? -14.453 30.906 8.055 1 93.19 311 TRP A N 1
ATOM 2490 C CA . TRP A 1 311 ? -13.586 30.109 8.906 1 93.19 311 TRP A CA 1
ATOM 2491 C C . TRP A 1 311 ? -14.383 29.078 9.695 1 93.19 311 TRP A C 1
ATOM 2493 O O . TRP A 1 311 ? -13.945 27.938 9.875 1 93.19 311 TRP A O 1
ATOM 2503 N N . GLN A 1 312 ? -15.523 29.5 10.195 1 95.06 312 GLN A N 1
ATOM 2504 C CA . GLN A 1 312 ? -16.375 28.547 10.906 1 95.06 312 GLN A CA 1
ATOM 2505 C C . GLN A 1 312 ? -16.781 27.375 10 1 95.06 312 GLN A C 1
ATOM 2507 O O . GLN A 1 312 ? -16.703 26.219 10.414 1 95.06 312 GLN A O 1
ATOM 2512 N N . VAL A 1 313 ? -17.156 27.734 8.828 1 94.06 313 VAL A N 1
ATOM 2513 C CA . VAL A 1 313 ? -17.562 26.719 7.871 1 94.06 313 VAL A CA 1
ATOM 2514 C C . VAL A 1 313 ? -16.375 25.797 7.559 1 94.06 313 VAL A C 1
ATOM 2516 O O . VAL A 1 313 ? -16.547 24.594 7.438 1 94.06 313 VAL A O 1
ATOM 2519 N N . PHE A 1 314 ? -15.266 26.422 7.426 1 94.12 314 PHE A N 1
ATOM 2520 C CA . PHE A 1 314 ? -14.047 25.672 7.145 1 94.12 314 PHE A CA 1
ATOM 2521 C C . PHE A 1 314 ? -13.797 24.625 8.227 1 94.12 314 PHE A C 1
ATOM 2523 O O . PHE A 1 314 ? -13.578 23.453 7.926 1 94.12 314 PHE A O 1
ATOM 2530 N N . TYR A 1 315 ? -13.805 25.016 9.461 1 96.5 315 TYR A N 1
ATOM 2531 C CA . TYR A 1 315 ? -13.531 24.094 10.562 1 96.5 315 TYR A CA 1
ATOM 2532 C C . TYR A 1 315 ? -14.609 23.016 10.656 1 96.5 315 TYR A C 1
ATOM 2534 O O . TYR A 1 315 ? -14.32 21.859 10.961 1 96.5 315 TYR A O 1
ATOM 2542 N N . MET A 1 316 ? -15.867 23.422 10.406 1 97.06 316 MET A N 1
ATOM 2543 C CA . MET A 1 316 ? -16.953 22.438 10.414 1 97.06 316 MET A CA 1
ATOM 2544 C C . MET A 1 316 ? -16.781 21.422 9.281 1 97.06 316 MET A C 1
ATOM 2546 O O . MET A 1 316 ? -17 20.234 9.469 1 97.06 316 MET A O 1
ATOM 2550 N N . ALA A 1 317 ? -16.375 21.938 8.125 1 95.81 317 ALA A N 1
ATOM 2551 C CA . ALA A 1 317 ? -16.172 21.062 6.977 1 95.81 317 ALA A CA 1
ATOM 2552 C C . ALA A 1 317 ? -15.062 20.047 7.254 1 95.81 317 ALA A C 1
ATOM 2554 O O . ALA A 1 317 ? -15.227 18.859 6.98 1 95.81 317 ALA A O 1
ATOM 2555 N N . CYS A 1 318 ? -13.977 20.516 7.809 1 96.94 318 CYS A N 1
ATOM 2556 C CA . CYS A 1 318 ? -12.867 19.625 8.141 1 96.94 318 CYS A CA 1
ATOM 2557 C C . CYS A 1 318 ? -13.273 18.641 9.219 1 96.94 318 CYS A C 1
ATOM 2559 O O . CYS A 1 318 ? -12.945 17.453 9.133 1 96.94 318 CYS A O 1
ATOM 2561 N N . SER A 1 319 ? -13.992 19.141 10.195 1 98.31 319 SER A N 1
ATOM 2562 C CA . SER A 1 319 ? -14.438 18.281 11.281 1 98.31 319 SER A CA 1
ATOM 2563 C C . SER A 1 319 ? -15.312 17.141 10.758 1 98.31 319 SER A C 1
ATOM 2565 O O . SER A 1 319 ? -15.094 15.977 11.094 1 98.31 319 SER A O 1
ATOM 2567 N N . GLU A 1 320 ? -16.281 17.469 9.953 1 97.94 320 GLU A N 1
ATOM 2568 C CA . GLU A 1 320 ? -17.203 16.469 9.406 1 97.94 320 GLU A CA 1
ATOM 2569 C C . GLU A 1 320 ? -16.469 15.5 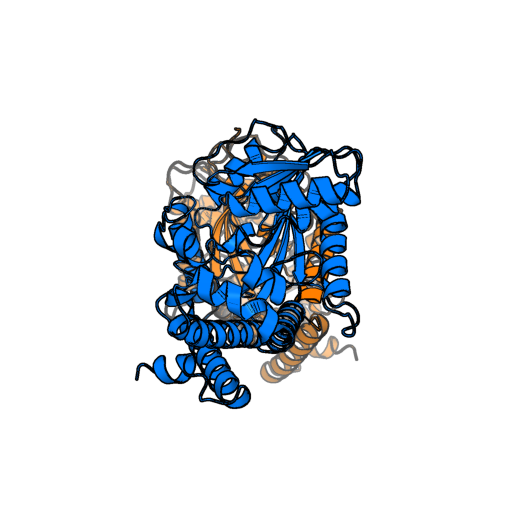8.492 1 97.94 320 GLU A C 1
ATOM 2571 O O . GLU A 1 320 ? -16.766 14.305 8.469 1 97.94 320 GLU A O 1
ATOM 2576 N N . LEU A 1 321 ? -15.547 16.016 7.762 1 97.44 321 LEU A N 1
ATOM 2577 C CA . LEU A 1 321 ? -14.758 15.164 6.879 1 97.44 321 LEU A CA 1
ATOM 2578 C C . LEU A 1 321 ? -14.039 14.078 7.672 1 97.44 321 LEU A C 1
ATOM 2580 O O . LEU A 1 321 ? -14.211 12.891 7.387 1 97.44 321 LEU A O 1
ATOM 2584 N N . PHE A 1 322 ? -13.328 14.445 8.672 1 98.56 322 PHE A N 1
ATOM 2585 C CA . PHE A 1 322 ? -12.477 13.508 9.391 1 98.56 322 PHE A CA 1
ATOM 2586 C C . PHE A 1 322 ? -13.297 12.625 10.32 1 98.56 322 PHE A C 1
ATOM 2588 O O . PHE A 1 322 ? -12.859 11.531 10.695 1 98.56 322 PHE A O 1
ATOM 2595 N N . ALA A 1 323 ? -14.453 13.039 10.617 1 98.19 323 ALA A N 1
ATOM 2596 C CA . ALA A 1 323 ? -15.32 12.242 11.484 1 98.19 323 ALA A CA 1
ATOM 2597 C C . ALA A 1 323 ? -16.109 11.219 10.672 1 98.19 323 ALA A C 1
ATOM 2599 O O . ALA A 1 323 ? -16.781 10.352 11.234 1 98.19 323 ALA A O 1
ATOM 2600 N N . TYR A 1 324 ? -16.016 11.328 9.391 1 96.88 324 TYR A N 1
ATOM 2601 C CA . TYR A 1 324 ? -16.875 10.516 8.539 1 96.88 324 TYR A CA 1
ATOM 2602 C C . TYR A 1 324 ? -16.688 9.031 8.828 1 96.88 324 TYR A C 1
ATOM 2604 O O . TYR A 1 324 ? -15.562 8.547 8.953 1 96.88 324 TYR A O 1
ATOM 2612 N N . ASP A 1 325 ? -17.766 8.297 8.977 1 93.56 325 ASP A N 1
ATOM 2613 C CA . ASP A 1 325 ? -17.781 6.855 9.195 1 93.56 325 ASP A CA 1
ATOM 2614 C C . ASP A 1 325 ? -16.875 6.461 10.352 1 93.56 325 ASP A C 1
ATOM 2616 O O . ASP A 1 325 ? -16.062 5.535 10.227 1 93.56 325 ASP A O 1
ATOM 2620 N N . GLY A 1 326 ? -16.906 7.242 11.359 1 94.62 326 GLY A N 1
ATOM 2621 C CA . GLY A 1 326 ? -16.156 6.918 12.562 1 94.62 326 GLY A CA 1
ATOM 2622 C C . GLY A 1 326 ? -14.672 7.25 12.461 1 94.62 326 GLY A C 1
ATOM 2623 O O . GLY A 1 326 ? -13.867 6.805 13.281 1 94.62 326 GLY A O 1
ATOM 2624 N N . GLY A 1 327 ? -14.305 7.969 11.406 1 96.56 327 GLY A N 1
ATOM 2625 C CA . GLY A 1 327 ? -12.945 8.484 11.297 1 96.56 327 GLY A CA 1
ATOM 2626 C C . GLY A 1 327 ? -12.016 7.555 10.547 1 96.56 327 GLY A C 1
ATOM 2627 O O . GLY A 1 327 ? -10.797 7.754 10.547 1 96.56 327 GLY A O 1
ATOM 2628 N N . ASP A 1 328 ? -12.578 6.543 9.867 1 95.12 328 ASP A N 1
ATOM 2629 C CA . ASP A 1 328 ? -11.688 5.598 9.203 1 95.12 328 ASP A CA 1
ATOM 2630 C C . ASP A 1 328 ? -11.672 5.812 7.695 1 95.12 328 ASP A C 1
ATOM 2632 O O . ASP A 1 328 ? -10.922 5.152 6.977 1 95.12 328 ASP A O 1
ATOM 2636 N N . THR A 1 329 ? -12.547 6.766 7.176 1 97.56 329 THR A N 1
ATOM 2637 C CA . THR A 1 329 ? -12.531 7.066 5.746 1 97.56 329 THR A CA 1
ATOM 2638 C C . THR A 1 329 ? -11.398 8.031 5.41 1 97.56 329 THR A C 1
ATOM 2640 O O . THR A 1 329 ? -10.625 7.781 4.48 1 97.56 329 THR A O 1
ATOM 2643 N N . TRP A 1 330 ? -11.398 9.109 6.145 1 98.31 330 TRP A N 1
ATOM 2644 C CA . TRP A 1 330 ? -10.297 10.07 6.102 1 98.31 330 TRP A CA 1
ATOM 2645 C C . TRP A 1 330 ? -9.617 10.18 7.461 1 98.31 330 TRP A C 1
ATOM 2647 O O . TRP A 1 330 ? -10.281 10.141 8.5 1 98.31 330 TRP A O 1
ATOM 2657 N N . GLY A 1 331 ? -8.305 10.195 7.516 1 98.44 331 GLY A N 1
ATOM 2658 C CA . GLY A 1 331 ? -7.5 10.32 8.719 1 98.44 331 GLY A CA 1
ATOM 2659 C C . GLY A 1 331 ? -6.09 10.82 8.453 1 98.44 331 GLY A C 1
ATOM 2660 O O . GLY A 1 331 ? -5.887 11.688 7.605 1 98.44 331 GLY A O 1
ATOM 2661 N N . VAL A 1 332 ? -5.227 10.398 9.281 1 98.75 332 VAL A N 1
ATOM 2662 C CA . VAL A 1 332 ? -3.834 10.812 9.125 1 98.75 332 VAL A CA 1
ATOM 2663 C C . VAL A 1 332 ? -2.945 9.578 8.969 1 98.75 332 VAL A C 1
ATOM 2665 O O . VAL A 1 332 ? -2.973 8.68 9.812 1 98.75 332 VAL A O 1
ATOM 2668 N N . ALA A 1 333 ? -2.275 9.539 7.863 1 98.62 333 ALA A N 1
ATOM 2669 C CA . ALA A 1 333 ? -1.247 8.516 7.66 1 98.62 333 ALA A CA 1
ATOM 2670 C C . ALA A 1 333 ? 0.119 9.023 8.125 1 98.62 333 ALA A C 1
ATOM 2672 O O . ALA A 1 333 ? 0.528 10.133 7.777 1 98.62 333 ALA A O 1
ATOM 2673 N N . GLN A 1 334 ? 0.763 8.234 8.945 1 98.88 334 GLN A N 1
ATOM 2674 C CA . GLN A 1 334 ? 2.133 8.523 9.352 1 98.88 334 GLN A CA 1
ATOM 2675 C C . GLN A 1 334 ? 3.098 7.453 8.859 1 98.88 334 GLN A C 1
ATOM 2677 O O . GLN A 1 334 ? 2.736 6.277 8.773 1 98.88 334 GLN A O 1
ATOM 2682 N N . GLY A 1 335 ? 4.219 7.848 8.461 1 98.69 335 GLY A N 1
ATOM 2683 C CA . GLY A 1 335 ? 5.227 6.895 8.016 1 98.69 335 GLY A CA 1
ATOM 2684 C C . GLY A 1 335 ? 6.641 7.309 8.375 1 98.69 335 GLY A C 1
ATOM 2685 O O . GLY A 1 335 ? 6.965 8.5 8.367 1 98.69 335 GLY A O 1
ATOM 2686 N N . LEU A 1 336 ? 7.453 6.367 8.789 1 98.88 336 LEU A N 1
ATOM 2687 C CA . LEU A 1 336 ? 8.891 6.52 8.969 1 98.88 336 LEU A CA 1
ATOM 2688 C C . LEU A 1 336 ? 9.656 5.863 7.824 1 98.88 336 LEU A C 1
ATOM 2690 O O . LEU A 1 336 ? 9.5 4.668 7.57 1 98.88 336 LEU A O 1
ATOM 2694 N N . PHE A 1 337 ? 10.406 6.648 7.098 1 98.69 337 PHE A N 1
ATOM 2695 C CA . PHE A 1 337 ? 11.18 6.191 5.945 1 98.69 337 PHE A CA 1
ATOM 2696 C C . PHE A 1 337 ? 12.672 6.316 6.207 1 98.69 337 PHE A C 1
ATOM 2698 O O . PHE A 1 337 ? 13.125 7.293 6.812 1 98.69 337 PHE A O 1
ATOM 2705 N N . GLU A 1 338 ? 13.414 5.438 5.73 1 97.75 338 GLU A N 1
ATOM 2706 C CA . GLU A 1 338 ? 14.867 5.438 5.926 1 97.75 338 GLU A CA 1
ATOM 2707 C C . GLU A 1 338 ? 15.602 5.617 4.602 1 97.75 338 GLU A C 1
ATOM 2709 O O . GLU A 1 338 ? 15.195 5.055 3.58 1 97.75 338 GLU A O 1
ATOM 2714 N N . LYS A 1 339 ? 16.656 6.422 4.664 1 96.56 339 LYS A N 1
ATOM 2715 C CA . LYS A 1 339 ? 17.5 6.609 3.49 1 96.56 339 LYS A CA 1
ATOM 2716 C C . LYS A 1 339 ? 18.156 5.301 3.072 1 96.56 339 LYS A C 1
ATOM 2718 O O . LYS A 1 339 ? 18.641 4.543 3.92 1 96.56 339 LYS A O 1
ATOM 2723 N N . HIS A 1 340 ? 18.094 5.016 1.719 1 90.31 340 HIS A N 1
ATOM 2724 C CA . HIS A 1 340 ? 18.781 3.838 1.207 1 90.31 340 HIS A CA 1
ATOM 2725 C C . HIS A 1 340 ? 20.281 3.938 1.44 1 90.31 340 HIS A C 1
ATOM 2727 O O . HIS A 1 340 ? 20.875 5.008 1.281 1 90.31 340 HIS A O 1
ATOM 2733 N N . ASN A 1 341 ? 20.812 2.918 2.088 1 75.94 341 ASN A N 1
ATOM 2734 C CA . ASN A 1 341 ? 22.266 2.898 2.225 1 75.94 341 ASN A CA 1
ATOM 2735 C C . ASN A 1 341 ? 22.938 2.658 0.882 1 75.94 341 ASN A C 1
ATOM 2737 O O . ASN A 1 341 ? 22.469 1.85 0.077 1 75.94 341 ASN A O 1
ATOM 2741 N N . PRO A 1 342 ? 23.828 3.57 0.473 1 58.38 342 PRO A N 1
ATOM 2742 C CA . PRO A 1 342 ? 24.562 3.262 -0.756 1 58.38 342 PRO A CA 1
ATOM 2743 C C . PRO A 1 342 ? 25.141 1.85 -0.76 1 58.38 342 PRO A C 1
ATOM 2745 O O . PRO A 1 342 ? 25.547 1.342 0.288 1 58.38 342 PRO A O 1
ATOM 2748 N N . SER A 1 343 ? 24.531 0.829 -1.487 1 46.69 343 SER A N 1
ATOM 2749 C CA . SER A 1 343 ? 25.234 -0.448 -1.599 1 46.69 343 SER A CA 1
ATOM 2750 C C . SER A 1 343 ? 26.719 -0.244 -1.821 1 46.69 343 SER A C 1
ATOM 2752 O O . SER A 1 343 ? 27.141 0.738 -2.443 1 46.69 343 SER A O 1
ATOM 2754 N N . MET B 1 1 ? -16.344 -31.391 15.781 1 40.22 1 MET B N 1
ATOM 2755 C CA . MET B 1 1 ? -16.594 -32.688 15.188 1 40.22 1 MET B CA 1
ATOM 2756 C C . MET B 1 1 ? -15.859 -32.844 13.859 1 40.22 1 MET B C 1
ATOM 2758 O O . MET B 1 1 ? -15.922 -31.953 13.008 1 40.22 1 MET B O 1
ATOM 2762 N N . ASN B 1 2 ? -14.859 -33.688 13.883 1 54.06 2 ASN B N 1
ATOM 2763 C CA . ASN B 1 2 ? -13.961 -33.969 12.766 1 54.06 2 ASN B CA 1
ATOM 2764 C C . ASN B 1 2 ? -14.727 -34.5 11.555 1 54.06 2 ASN B C 1
ATOM 2766 O O . ASN B 1 2 ? -15.195 -35.625 11.555 1 54.06 2 ASN B O 1
ATOM 2770 N N . TYR B 1 3 ? -15.367 -33.625 10.836 1 66.06 3 TYR B N 1
ATOM 2771 C CA . TYR B 1 3 ? -16.188 -33.938 9.672 1 66.06 3 TYR B CA 1
ATOM 2772 C C . TYR B 1 3 ? -15.328 -34.375 8.5 1 66.06 3 TYR B C 1
ATOM 2774 O O . TYR B 1 3 ? -15.805 -34.469 7.363 1 66.06 3 TYR B O 1
ATOM 2782 N N . ASP B 1 4 ? -14.156 -34.75 8.852 1 75.69 4 ASP B N 1
ATOM 2783 C CA . ASP B 1 4 ? -13.242 -35.125 7.773 1 75.69 4 ASP B CA 1
ATOM 2784 C C . ASP B 1 4 ? -13.703 -36.406 7.09 1 75.69 4 ASP B C 1
ATOM 2786 O O . ASP B 1 4 ? -13.555 -36.562 5.875 1 75.69 4 ASP B O 1
ATOM 2790 N N . TRP B 1 5 ? -14.25 -37.312 7.918 1 73.69 5 TRP B N 1
ATOM 2791 C CA . TRP B 1 5 ? -14.648 -38.594 7.348 1 73.69 5 TRP B CA 1
ATOM 2792 C C . TRP B 1 5 ? -15.812 -38.406 6.375 1 73.69 5 TRP B C 1
ATOM 2794 O O . TRP B 1 5 ? -15.922 -39.156 5.395 1 73.69 5 TRP B O 1
ATOM 2804 N N . ILE B 1 6 ? -16.641 -37.531 6.66 1 76.25 6 ILE B N 1
ATOM 2805 C CA . ILE B 1 6 ? -17.781 -37.25 5.777 1 76.25 6 ILE B CA 1
ATOM 2806 C C . ILE B 1 6 ? -17.281 -36.656 4.457 1 76.25 6 ILE B C 1
ATOM 2808 O O . ILE B 1 6 ? -17.734 -37.062 3.383 1 76.25 6 ILE B O 1
ATOM 2812 N N . LEU B 1 7 ? -16.344 -35.812 4.477 1 79.56 7 LEU B N 1
ATOM 2813 C CA . LEU B 1 7 ? -15.766 -35.219 3.281 1 79.56 7 LEU B CA 1
ATOM 2814 C C . LEU B 1 7 ? -14.938 -36.25 2.504 1 79.56 7 LEU B C 1
ATOM 2816 O O . LEU B 1 7 ? -15.039 -36.312 1.277 1 79.56 7 LEU B O 1
ATOM 2820 N N . ASP B 1 8 ? -14.289 -37.062 3.217 1 82.88 8 ASP B N 1
ATOM 2821 C CA . ASP B 1 8 ? -13.43 -38.062 2.598 1 82.88 8 ASP B CA 1
ATOM 2822 C C . ASP B 1 8 ? -14.25 -39.156 1.892 1 82.88 8 ASP B C 1
ATOM 2824 O O . ASP B 1 8 ? -13.789 -39.75 0.911 1 82.88 8 ASP B O 1
ATOM 2828 N N . GLY B 1 9 ? -15.43 -39.281 2.443 1 82.56 9 GLY B N 1
ATOM 2829 C CA . GLY B 1 9 ? -16.297 -40.312 1.887 1 82.56 9 GLY B CA 1
ATOM 2830 C C . GLY B 1 9 ? -17.125 -39.812 0.708 1 82.56 9 GLY B C 1
ATOM 2831 O O . GLY B 1 9 ? -17.719 -40.625 -0.014 1 82.56 9 GLY B O 1
ATOM 2832 N N . GLY B 1 10 ? -17.125 -38.594 0.484 1 82.62 10 GLY B N 1
ATOM 2833 C CA . GLY B 1 10 ? -17.875 -38.031 -0.628 1 82.62 10 GLY B CA 1
ATOM 2834 C C . GLY B 1 10 ? -19.375 -38.094 -0.43 1 82.62 10 GLY B C 1
ATOM 2835 O O . GLY B 1 10 ? -20.141 -38.219 -1.397 1 82.62 10 GLY B O 1
ATOM 2836 N N . TYR B 1 11 ? -19.766 -38.062 0.724 1 84.44 11 TYR B N 1
ATOM 2837 C CA . TYR B 1 11 ? -21.156 -38.344 1.021 1 84.44 11 TYR B CA 1
ATOM 2838 C C . TYR B 1 11 ? -22.016 -37.062 0.919 1 84.44 11 TYR B C 1
ATOM 2840 O O . TYR B 1 11 ? -23.234 -37.156 0.829 1 84.44 11 TYR B O 1
ATOM 2848 N N . LEU B 1 12 ? -21.453 -35.969 0.913 1 88.38 12 LEU B N 1
ATOM 2849 C CA . LEU B 1 12 ? -22.203 -34.719 0.876 1 88.38 12 LEU B CA 1
ATOM 2850 C C . LEU B 1 12 ? -22.25 -34.156 -0.541 1 88.38 12 LEU B C 1
ATOM 2852 O O . LEU B 1 12 ? -21.25 -34.188 -1.257 1 88.38 12 LEU B O 1
ATOM 2856 N N . PRO B 1 13 ? -23.484 -33.625 -0.898 1 93.06 13 PRO B N 1
ATOM 2857 C CA . PRO B 1 13 ? -23.562 -32.938 -2.182 1 93.06 13 PRO B CA 1
ATOM 2858 C C . PRO B 1 13 ? -22.703 -31.672 -2.223 1 93.06 13 PRO B C 1
ATOM 2860 O O . PRO B 1 13 ? -22.5 -31.031 -1.193 1 93.06 13 PRO B O 1
ATOM 2863 N N . HIS B 1 14 ? -22.234 -31.375 -3.434 1 94.56 14 HIS B N 1
ATOM 2864 C CA . HIS B 1 14 ? -21.391 -30.203 -3.627 1 94.56 14 HIS B CA 1
ATOM 2865 C C . HIS B 1 14 ? -22.031 -28.953 -3.041 1 94.56 14 HIS B C 1
ATOM 2867 O O . HIS B 1 14 ? -21.359 -28.125 -2.428 1 94.56 14 HIS B O 1
ATOM 2873 N N . ALA B 1 15 ? -23.328 -28.828 -3.184 1 95.25 15 ALA B N 1
ATOM 2874 C CA . ALA B 1 15 ? -24.031 -27.641 -2.713 1 95.25 15 ALA B CA 1
ATOM 2875 C C . ALA B 1 15 ? -23.891 -27.484 -1.2 1 95.25 15 ALA B C 1
ATOM 2877 O O . ALA B 1 15 ? -23.734 -26.375 -0.697 1 95.25 15 ALA B O 1
ATOM 2878 N N . VAL B 1 16 ? -23.969 -28.547 -0.481 1 94.5 16 VAL B N 1
ATOM 2879 C CA . VAL B 1 16 ? -23.875 -28.531 0.975 1 94.5 16 VAL B CA 1
ATOM 2880 C C . VAL B 1 16 ? -22.438 -28.219 1.394 1 94.5 16 VAL B C 1
ATOM 2882 O O . VAL B 1 16 ? -22.219 -27.422 2.312 1 94.5 16 VAL B O 1
ATOM 2885 N N . ILE B 1 17 ? -21.484 -28.828 0.72 1 94 17 ILE B N 1
ATOM 2886 C CA . ILE B 1 17 ? -20.062 -28.578 0.997 1 94 17 ILE B CA 1
ATOM 2887 C C . ILE B 1 17 ? -19.766 -27.078 0.821 1 94 17 ILE B C 1
ATOM 2889 O O . ILE B 1 17 ? -19.109 -26.484 1.667 1 94 17 ILE B O 1
ATOM 2893 N N . ARG B 1 18 ? -20.281 -26.5 -0.188 1 96.25 18 ARG B N 1
ATOM 2894 C CA . ARG B 1 18 ? -20.031 -25.109 -0.507 1 96.25 18 ARG B CA 1
ATOM 2895 C C . ARG B 1 18 ? -20.609 -24.188 0.554 1 96.25 18 ARG B C 1
ATOM 2897 O O . ARG B 1 18 ? -20.031 -23.156 0.881 1 96.25 18 ARG B O 1
ATOM 2904 N N . VAL B 1 19 ? -21.781 -24.516 1.112 1 95.56 19 VAL B N 1
ATOM 2905 C CA . VAL B 1 19 ? -22.375 -23.734 2.197 1 95.56 19 VAL B CA 1
ATOM 2906 C C . VAL B 1 19 ? -21.438 -23.734 3.402 1 95.56 19 VAL B C 1
ATOM 2908 O O . VAL B 1 19 ? -21.219 -22.703 4.035 1 95.56 19 VAL B O 1
ATOM 2911 N N . GLY B 1 20 ? -20.953 -24.953 3.723 1 93.75 20 GLY B N 1
ATOM 2912 C CA . GLY B 1 20 ? -20 -25.062 4.812 1 93.75 20 GLY B CA 1
ATOM 2913 C C . GLY B 1 20 ? -18.75 -24.234 4.586 1 93.75 20 GLY B C 1
ATOM 2914 O O . GLY B 1 20 ? -18.25 -23.578 5.504 1 93.75 20 GLY B O 1
ATOM 2915 N N . ILE B 1 21 ? -18.266 -24.234 3.359 1 94.44 21 ILE B N 1
ATOM 2916 C CA . ILE B 1 21 ? -17.062 -23.5 2.992 1 94.44 21 ILE B CA 1
ATOM 2917 C C . ILE B 1 21 ? -17.312 -22 3.166 1 94.44 21 ILE B C 1
ATOM 2919 O O . ILE B 1 21 ? -16.484 -21.281 3.748 1 94.44 21 ILE B O 1
ATOM 2923 N N . ARG B 1 22 ? -18.406 -21.5 2.703 1 96 22 ARG B N 1
ATOM 2924 C CA . ARG B 1 22 ? -18.75 -20.094 2.814 1 96 22 ARG B CA 1
ATOM 2925 C C . ARG B 1 22 ? -18.828 -19.656 4.273 1 96 22 ARG B C 1
ATOM 2927 O O . ARG B 1 22 ? -18.422 -18.547 4.621 1 96 22 ARG B O 1
ATOM 2934 N N . ARG B 1 23 ? -19.359 -20.516 5.105 1 95.44 23 ARG B N 1
ATOM 2935 C CA . ARG B 1 23 ? -19.422 -20.234 6.535 1 95.44 23 ARG B CA 1
ATOM 2936 C C . ARG B 1 23 ? -18.016 -20.109 7.125 1 95.44 23 ARG B C 1
ATOM 2938 O O . ARG B 1 23 ? -17.75 -19.203 7.914 1 95.44 23 ARG B O 1
ATOM 2945 N N . GLN B 1 24 ? -17.172 -21.031 6.715 1 92.56 24 GLN B N 1
ATOM 2946 C CA . GLN B 1 24 ? -15.789 -21 7.195 1 92.56 24 GLN B CA 1
ATOM 2947 C C . GLN B 1 24 ? -15.078 -19.719 6.738 1 92.56 24 GLN B C 1
ATOM 2949 O O . GLN B 1 24 ? -14.258 -19.172 7.473 1 92.56 24 GLN B O 1
ATOM 2954 N N . LEU B 1 25 ? -15.359 -19.281 5.535 1 94.81 25 LEU B N 1
ATOM 2955 C CA . LEU B 1 25 ? -14.758 -18.062 5.012 1 94.81 25 LEU B CA 1
ATOM 2956 C C . LEU B 1 25 ? -15.234 -16.844 5.797 1 94.81 25 LEU B C 1
ATOM 2958 O O . LEU B 1 25 ? -14.445 -15.938 6.094 1 94.81 25 LEU B O 1
ATOM 2962 N N . ARG B 1 26 ? -16.516 -16.812 6.137 1 95.75 26 ARG B N 1
ATOM 2963 C CA . ARG B 1 26 ? -17.047 -15.742 6.98 1 95.75 26 ARG B CA 1
ATOM 2964 C C . ARG B 1 26 ? -16.344 -15.711 8.336 1 95.75 26 ARG B C 1
ATOM 2966 O O . ARG B 1 26 ? -16.031 -14.641 8.852 1 95.75 26 ARG B O 1
ATOM 2973 N N . ASP B 1 27 ? -16.156 -16.891 8.883 1 94.19 27 ASP B N 1
ATOM 2974 C CA . ASP B 1 27 ? -15.469 -17 10.172 1 94.19 27 ASP B CA 1
ATOM 2975 C C . ASP B 1 27 ? -14.031 -16.5 10.078 1 94.19 27 ASP B C 1
ATOM 2977 O O . ASP B 1 27 ? -13.539 -15.836 10.992 1 94.19 27 ASP B O 1
ATOM 2981 N N . ARG B 1 28 ? -13.391 -16.812 8.992 1 92.5 28 ARG B N 1
ATOM 2982 C CA . ARG B 1 28 ? -12.031 -16.344 8.758 1 92.5 28 ARG B CA 1
ATOM 2983 C C . ARG B 1 28 ? -11.977 -14.828 8.688 1 92.5 28 ARG B C 1
ATOM 2985 O O . ARG B 1 28 ? -11.125 -14.203 9.32 1 92.5 28 ARG B O 1
ATOM 2992 N N . LEU B 1 29 ? -12.844 -14.242 7.969 1 95.75 29 LEU B N 1
ATOM 2993 C CA . LEU B 1 29 ? -12.883 -12.789 7.832 1 95.75 29 LEU B CA 1
ATOM 2994 C C . LEU B 1 29 ? -13.133 -12.117 9.18 1 95.75 29 LEU B C 1
ATOM 2996 O O . LEU B 1 29 ? -12.516 -11.102 9.5 1 95.75 29 LEU B O 1
ATOM 3000 N N . SER B 1 30 ? -14 -12.734 9.93 1 95.75 30 SER B N 1
ATOM 3001 C CA . SER B 1 30 ? -14.273 -12.211 11.266 1 95.75 30 SER B CA 1
ATOM 3002 C C . SER B 1 30 ? -13.039 -12.305 12.156 1 95.75 30 SER B C 1
ATOM 3004 O O . SER B 1 30 ? -12.766 -11.398 12.945 1 95.75 30 SER B O 1
ATOM 3006 N N . SER B 1 31 ? -12.328 -13.367 11.977 1 93.69 31 SER B N 1
ATOM 3007 C CA . SER B 1 31 ? -11.18 -13.617 12.836 1 93.69 31 SER B CA 1
ATOM 3008 C C . SER B 1 31 ? -10.031 -12.664 12.531 1 93.69 31 SER B C 1
ATOM 3010 O O . SER B 1 31 ? -9.227 -12.352 13.406 1 93.69 31 SER B O 1
ATOM 3012 N N . ILE B 1 32 ? -9.945 -12.148 11.312 1 93.75 32 ILE B N 1
ATOM 3013 C CA . ILE B 1 32 ? -8.805 -11.312 10.961 1 93.75 32 ILE B CA 1
ATOM 3014 C C . ILE B 1 32 ? -9.234 -9.844 10.953 1 93.75 32 ILE B C 1
ATOM 3016 O O . ILE B 1 32 ? -8.406 -8.953 10.727 1 93.75 32 ILE B O 1
ATOM 3020 N N . GLU B 1 33 ? -10.438 -9.617 11.18 1 93.81 33 GLU B N 1
ATOM 3021 C CA . GLU B 1 33 ? -10.953 -8.25 11.172 1 93.81 33 GLU B CA 1
ATOM 3022 C C . GLU B 1 33 ? -10.414 -7.445 12.352 1 93.81 33 GLU B C 1
ATOM 3024 O O . GLU B 1 33 ? -10.461 -7.902 13.492 1 93.81 33 GLU B O 1
ATOM 3029 N N . ALA B 1 34 ? -9.883 -6.262 12.078 1 94.56 34 ALA B N 1
ATOM 3030 C CA . ALA B 1 34 ? -9.453 -5.336 13.125 1 94.56 34 ALA B CA 1
ATOM 3031 C C . ALA B 1 34 ? -10.578 -4.375 13.492 1 94.56 34 ALA B C 1
ATOM 3033 O O . ALA B 1 34 ? -11.375 -3.984 12.641 1 94.56 34 ALA B O 1
ATOM 3034 N N . PRO B 1 35 ? -10.648 -3.955 14.742 1 93 35 PRO B N 1
ATOM 3035 C CA . PRO B 1 35 ? -11.711 -3.043 15.195 1 93 35 PRO B CA 1
ATOM 3036 C C . PRO B 1 35 ? -11.617 -1.668 14.531 1 93 35 PRO B C 1
ATOM 3038 O O . PRO B 1 35 ? -12.609 -0.94 14.477 1 93 35 PRO B O 1
ATOM 3041 N N . SER B 1 36 ? -10.438 -1.295 14.117 1 94.94 36 SER B N 1
ATOM 3042 C CA . SER B 1 36 ? -10.211 -0.006 13.469 1 94.94 36 SER B CA 1
ATOM 3043 C C . SER B 1 36 ? -9.094 -0.096 12.438 1 94.94 36 SER B C 1
ATOM 3045 O O . SER B 1 36 ? -8.328 -1.058 12.43 1 94.94 36 SER B O 1
ATOM 3047 N N . LEU B 1 37 ? -9.117 0.913 11.562 1 96.5 37 LEU B N 1
ATOM 3048 C CA . LEU B 1 37 ? -8.055 0.952 10.562 1 96.5 37 LEU B CA 1
ATOM 3049 C C . LEU B 1 37 ? -6.688 1.092 11.227 1 96.5 37 LEU B C 1
ATOM 3051 O O . LEU B 1 37 ? -5.703 0.505 10.766 1 96.5 37 LEU B O 1
ATOM 3055 N N . GLY B 1 38 ? -6.621 1.915 12.312 1 96.94 38 GLY B N 1
ATOM 3056 C CA . GLY B 1 38 ? -5.375 2.047 13.055 1 96.94 38 GLY B CA 1
ATOM 3057 C C . GLY B 1 38 ? -4.848 0.722 13.578 1 96.94 38 GLY B C 1
ATOM 3058 O O . GLY B 1 38 ? -3.662 0.422 13.438 1 96.94 38 GLY B O 1
ATOM 3059 N N . GLU B 1 39 ? -5.723 -0.046 14.133 1 96.94 39 GLU B N 1
ATOM 3060 C CA . GLU B 1 39 ? -5.34 -1.355 14.656 1 96.94 39 GLU B CA 1
ATOM 3061 C C . GLU B 1 39 ? -4.977 -2.314 13.523 1 96.94 39 GLU B C 1
ATOM 3063 O O . GLU B 1 39 ? -4.105 -3.168 13.68 1 96.94 39 GLU B O 1
ATOM 3068 N N . ALA B 1 40 ? -5.707 -2.195 12.43 1 97.5 40 ALA B N 1
ATOM 3069 C CA . ALA B 1 40 ? -5.371 -3.018 11.273 1 97.5 40 ALA B CA 1
ATOM 3070 C C . ALA B 1 40 ? -3.951 -2.73 10.789 1 97.5 40 ALA B C 1
ATOM 3072 O O . ALA B 1 40 ? -3.195 -3.654 10.484 1 97.5 40 ALA B O 1
ATOM 3073 N N . VAL B 1 41 ? -3.596 -1.439 10.703 1 97.88 41 VAL B N 1
ATOM 3074 C CA . VAL B 1 41 ? -2.262 -1.036 10.273 1 97.88 41 VAL B CA 1
ATOM 3075 C C . VAL B 1 41 ? -1.218 -1.543 11.266 1 97.88 41 VAL B C 1
ATOM 3077 O O . VAL B 1 41 ? -0.175 -2.066 10.859 1 97.88 41 VAL B O 1
ATOM 3080 N N . GLU B 1 42 ? -1.488 -1.406 12.531 1 97.75 42 GLU B N 1
ATOM 3081 C CA . GLU B 1 42 ? -0.572 -1.889 13.562 1 97.75 42 GLU B CA 1
ATOM 3082 C C . GLU B 1 42 ? -0.346 -3.393 13.438 1 97.75 42 GLU B C 1
ATOM 3084 O O . GLU B 1 42 ? 0.786 -3.867 13.555 1 97.75 42 GLU B O 1
ATOM 3089 N N . ALA B 1 43 ? -1.435 -4.094 13.258 1 97.75 43 ALA B N 1
ATOM 3090 C CA .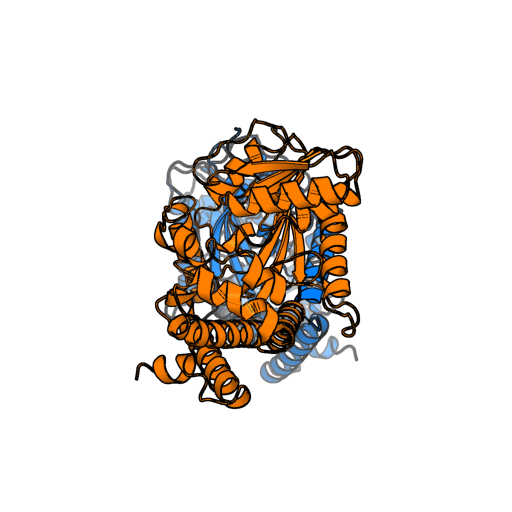 ALA B 1 43 ? -1.344 -5.543 13.102 1 97.75 43 ALA B CA 1
ATOM 3091 C C . ALA B 1 43 ? -0.516 -5.906 11.867 1 97.75 43 ALA B C 1
ATOM 3093 O O . ALA B 1 43 ? 0.282 -6.848 11.906 1 97.75 43 ALA B O 1
ATOM 3094 N N . LYS B 1 44 ? -0.715 -5.219 10.82 1 98 44 LYS B N 1
ATOM 3095 C CA . LYS B 1 44 ? 0.042 -5.477 9.602 1 98 44 LYS B CA 1
ATOM 3096 C C . LYS B 1 44 ? 1.527 -5.191 9.805 1 98 44 LYS B C 1
ATOM 3098 O O . LYS B 1 44 ? 2.379 -5.961 9.359 1 98 44 LYS B O 1
ATOM 3103 N N . MET B 1 45 ? 1.863 -4.055 10.477 1 98.25 45 MET B N 1
ATOM 3104 C CA . MET B 1 45 ? 3.262 -3.732 10.75 1 98.25 45 MET B CA 1
ATOM 3105 C C . MET B 1 45 ? 3.92 -4.828 11.578 1 98.25 45 MET B C 1
ATOM 3107 O O . MET B 1 45 ? 5.066 -5.203 11.32 1 98.25 45 MET B O 1
ATOM 3111 N N . ALA B 1 46 ? 3.166 -5.324 12.555 1 97.81 46 ALA B N 1
ATOM 3112 C CA . ALA B 1 46 ? 3.688 -6.414 13.375 1 97.81 46 ALA B CA 1
ATOM 3113 C C . ALA B 1 46 ? 3.924 -7.668 12.531 1 97.81 46 ALA B C 1
ATOM 3115 O O . ALA B 1 46 ? 4.926 -8.367 12.719 1 97.81 46 ALA B O 1
ATOM 3116 N N . TYR B 1 47 ? 2.992 -7.945 11.664 1 97.5 47 TYR B N 1
ATOM 3117 C CA . TYR B 1 47 ? 3.123 -9.078 10.758 1 97.5 47 TYR B CA 1
ATOM 3118 C C . TYR B 1 47 ? 4.371 -8.945 9.891 1 97.5 47 TYR B C 1
ATOM 3120 O O . TYR B 1 47 ? 5.133 -9.906 9.734 1 97.5 47 TYR B O 1
ATOM 3128 N N . LEU B 1 48 ? 4.602 -7.781 9.336 1 97.5 48 LEU B N 1
ATOM 3129 C CA . LEU B 1 48 ? 5.758 -7.496 8.492 1 97.5 48 LEU B CA 1
ATOM 3130 C C . LEU B 1 48 ? 7.059 -7.684 9.266 1 97.5 48 LEU B C 1
ATOM 3132 O O . LEU B 1 48 ? 8.031 -8.227 8.734 1 97.5 48 LEU B O 1
ATOM 3136 N N . GLU B 1 49 ? 7.086 -7.215 10.477 1 97.06 49 GLU B N 1
ATOM 3137 C CA . GLU B 1 49 ? 8.273 -7.363 11.312 1 97.06 49 GLU B CA 1
ATOM 3138 C C . GLU B 1 49 ? 8.594 -8.836 11.562 1 97.06 49 GLU B C 1
ATOM 3140 O O . GLU B 1 49 ? 9.758 -9.234 11.57 1 97.06 49 GLU B O 1
ATOM 3145 N N . ARG B 1 50 ? 7.562 -9.586 11.75 1 96.06 50 ARG B N 1
ATOM 3146 C CA . ARG B 1 50 ? 7.754 -11.016 11.93 1 96.06 50 ARG B CA 1
ATOM 3147 C C . ARG B 1 50 ? 8.336 -11.656 10.672 1 96.06 50 ARG B C 1
ATOM 3149 O O . ARG B 1 50 ? 9.234 -12.492 10.75 1 96.06 50 ARG B O 1
ATOM 3156 N N . LEU B 1 51 ? 7.816 -11.289 9.531 1 95.69 51 LEU B N 1
ATOM 3157 C CA . LEU B 1 51 ? 8.312 -11.82 8.266 1 95.69 51 LEU B CA 1
ATOM 3158 C C . LEU B 1 51 ? 9.805 -11.547 8.109 1 95.69 51 LEU B C 1
ATOM 3160 O O . LEU B 1 51 ? 10.555 -12.414 7.645 1 95.69 51 LEU B O 1
ATOM 3164 N N . ARG B 1 52 ? 10.258 -10.406 8.492 1 95.62 52 ARG B N 1
ATOM 3165 C CA . ARG B 1 52 ? 11.641 -9.961 8.305 1 95.62 52 ARG B CA 1
ATOM 3166 C C . ARG B 1 52 ? 12.586 -10.75 9.203 1 95.62 52 ARG B C 1
ATOM 3168 O O . ARG B 1 52 ? 13.797 -10.766 8.969 1 95.62 52 ARG B O 1
ATOM 3175 N N . LYS B 1 53 ? 12.086 -11.375 10.234 1 94.81 53 LYS B N 1
ATOM 3176 C CA . LYS B 1 53 ? 12.906 -12.109 11.188 1 94.81 53 LYS B CA 1
ATOM 3177 C C . LYS B 1 53 ? 12.953 -13.594 10.844 1 94.81 53 LYS B C 1
ATOM 3179 O O . LYS B 1 53 ? 13.672 -14.367 11.484 1 94.81 53 LYS B O 1
ATOM 3184 N N . GLN B 1 54 ? 12.219 -13.992 9.859 1 92.19 54 GLN B N 1
ATOM 3185 C CA . GLN B 1 54 ? 12.141 -15.391 9.453 1 92.19 54 GLN B CA 1
ATOM 3186 C C . GLN B 1 54 ? 13.094 -15.68 8.297 1 92.19 54 GLN B C 1
ATOM 3188 O O . GLN B 1 54 ? 13.633 -14.75 7.684 1 92.19 54 GLN B O 1
ATOM 3193 N N . PRO B 1 55 ? 13.422 -16.984 8.133 1 91.25 55 PRO B N 1
ATOM 3194 C CA . PRO B 1 55 ? 14.117 -17.312 6.883 1 91.25 55 PRO B CA 1
ATOM 3195 C C . PRO B 1 55 ? 13.242 -17.094 5.648 1 91.25 55 PRO B C 1
ATOM 3197 O O . PRO B 1 55 ? 12.062 -16.781 5.773 1 91.25 55 PRO B O 1
ATOM 3200 N N . ILE B 1 56 ? 13.859 -17.172 4.512 1 91.25 56 ILE B N 1
ATOM 3201 C CA . ILE B 1 56 ? 13.117 -16.969 3.271 1 91.25 56 ILE B CA 1
ATOM 3202 C C . ILE B 1 56 ? 11.906 -17.906 3.248 1 91.25 56 ILE B C 1
ATOM 3204 O O . ILE B 1 56 ? 10.82 -17.5 2.801 1 91.25 56 ILE B O 1
ATOM 3208 N N . ALA B 1 57 ? 12.023 -19.141 3.557 1 86.69 57 ALA B N 1
ATOM 3209 C CA . ALA B 1 57 ? 10.93 -20.109 3.678 1 86.69 57 ALA B CA 1
ATOM 3210 C C . ALA B 1 57 ? 11.086 -20.969 4.926 1 86.69 57 ALA B C 1
ATOM 3212 O O . ALA B 1 57 ? 12.211 -21.203 5.383 1 86.69 57 ALA B O 1
ATOM 3213 N N . LEU B 1 58 ? 10.008 -21.234 5.5 1 76.31 58 LEU B N 1
ATOM 3214 C CA . LEU B 1 58 ? 10.047 -22.141 6.648 1 76.31 58 LEU B CA 1
ATOM 3215 C C . LEU B 1 58 ? 10.219 -23.578 6.195 1 76.31 58 LEU B C 1
ATOM 3217 O O . LEU B 1 58 ? 9.672 -23.984 5.172 1 76.31 58 LEU B O 1
ATOM 3221 N N . GLU B 1 59 ? 11.484 -24.188 6.379 1 60.53 59 GLU B N 1
ATOM 3222 C CA . GLU B 1 59 ? 11.836 -25.547 5.973 1 60.53 59 GLU B CA 1
ATOM 3223 C C . GLU B 1 59 ? 10.68 -26.516 6.234 1 60.53 59 GLU B C 1
ATOM 3225 O O . GLU B 1 59 ? 10.25 -26.688 7.375 1 60.53 59 GLU B O 1
ATOM 3230 N N . THR B 1 60 ? 9.594 -26.359 5.473 1 53.12 60 THR B N 1
ATOM 3231 C CA . THR B 1 60 ? 8.664 -27.422 5.855 1 53.12 60 THR B CA 1
ATOM 3232 C C . THR B 1 60 ? 8.977 -28.719 5.117 1 53.12 60 THR B C 1
ATOM 3234 O O . THR B 1 60 ? 8.938 -28.766 3.885 1 53.12 60 THR B O 1
ATOM 3237 N N . ASN B 1 61 ? 9.961 -29.438 5.473 1 48.81 61 ASN B N 1
ATOM 3238 C CA . ASN B 1 61 ? 10.07 -30.797 4.969 1 48.81 61 ASN B CA 1
ATOM 3239 C C . ASN B 1 61 ? 8.727 -31.328 4.488 1 48.81 61 ASN B C 1
ATOM 3241 O O . ASN B 1 61 ? 8.664 -32.094 3.518 1 48.81 61 ASN B O 1
ATOM 3245 N N . THR B 1 62 ? 7.727 -30.922 5.105 1 47.09 62 THR B N 1
ATOM 3246 C CA . THR B 1 62 ? 6.406 -31.516 4.918 1 47.09 62 THR B CA 1
ATOM 3247 C C . THR B 1 62 ? 5.734 -30.953 3.666 1 47.09 62 THR B C 1
ATOM 3249 O O . THR B 1 62 ? 5.027 -31.672 2.959 1 47.09 62 THR B O 1
ATOM 3252 N N . ALA B 1 63 ? 5.758 -29.656 3.32 1 47.12 63 ALA B N 1
ATOM 3253 C CA . ALA B 1 63 ? 5.133 -29.094 2.123 1 47.12 63 ALA B CA 1
ATOM 3254 C C . ALA B 1 63 ? 5.699 -29.75 0.861 1 47.12 63 ALA B C 1
ATOM 3256 O O . ALA B 1 63 ? 4.969 -30 -0.099 1 47.12 63 ALA B O 1
ATOM 3257 N N . ASN B 1 64 ? 7.023 -29.891 0.852 1 47.69 64 ASN B N 1
ATOM 3258 C CA . ASN B 1 64 ? 7.641 -30.531 -0.309 1 47.69 64 ASN B CA 1
ATOM 3259 C C . ASN B 1 64 ? 7.078 -31.922 -0.552 1 47.69 64 ASN B C 1
ATOM 3261 O O . ASN B 1 64 ? 6.871 -32.312 -1.699 1 47.69 64 ASN B O 1
ATOM 3265 N N . LYS B 1 65 ? 6.867 -32.656 0.531 1 48.16 65 LYS B N 1
ATOM 3266 C CA . LYS B 1 65 ? 6.43 -34.031 0.287 1 48.16 65 LYS B CA 1
ATOM 3267 C C . LYS B 1 65 ? 5 -34.062 -0.248 1 48.16 65 LYS B C 1
ATOM 3269 O O . LYS B 1 65 ? 4.684 -34.844 -1.145 1 48.16 65 LYS B O 1
ATOM 3274 N N . GLN B 1 66 ? 4.113 -33.219 0.186 1 45.38 66 GLN B N 1
ATOM 3275 C CA . GLN B 1 66 ? 2.689 -33.406 -0.068 1 45.38 66 GLN B CA 1
ATOM 3276 C C . GLN B 1 66 ? 2.307 -32.938 -1.462 1 45.38 66 GLN B C 1
ATOM 3278 O O . GLN B 1 66 ? 1.702 -33.688 -2.24 1 45.38 66 GLN B O 1
ATOM 3283 N N . HIS B 1 67 ? 2.297 -31.625 -1.748 1 48.81 67 HIS B N 1
ATOM 3284 C CA . HIS B 1 67 ? 1.725 -31.109 -2.984 1 48.81 67 HIS B CA 1
ATOM 3285 C C . HIS B 1 67 ? 2.646 -31.375 -4.172 1 48.81 67 HIS B C 1
ATOM 3287 O O . HIS B 1 67 ? 2.176 -31.641 -5.281 1 48.81 67 HIS B O 1
ATOM 3293 N N . TYR B 1 68 ? 3.943 -31.25 -3.863 1 50.28 68 TYR B N 1
ATOM 3294 C CA . TYR B 1 68 ? 4.84 -31.328 -5.012 1 50.28 68 TYR B CA 1
ATOM 3295 C C . TYR B 1 68 ? 5.098 -32.781 -5.406 1 50.28 68 TYR B C 1
ATOM 3297 O O . TYR B 1 68 ? 5.645 -33.031 -6.48 1 50.28 68 TYR B O 1
ATOM 3305 N N . GLU B 1 69 ? 4.34 -33.594 -4.516 1 58.69 69 GLU B N 1
ATOM 3306 C CA . GLU B 1 69 ? 4.473 -35 -4.941 1 58.69 69 GLU B CA 1
ATOM 3307 C C . GLU B 1 69 ? 3.205 -35.469 -5.633 1 58.69 69 GLU B C 1
ATOM 3309 O O . GLU B 1 69 ? 3.055 -36.688 -5.891 1 58.69 69 GLU B O 1
ATOM 3314 N N . VAL B 1 70 ? 2.361 -34.438 -5.895 1 63.72 70 VAL B N 1
ATOM 3315 C CA . VAL B 1 70 ? 1.209 -34.844 -6.684 1 63.72 70 VAL B CA 1
ATOM 3316 C C . VAL B 1 70 ? 1.669 -35.312 -8.07 1 63.72 70 VAL B C 1
ATOM 3318 O O . VAL B 1 70 ? 2.432 -34.594 -8.734 1 63.72 70 VAL B O 1
ATOM 3321 N N . GLY B 1 71 ? 1.407 -36.5 -8.273 1 73 71 GLY B N 1
ATOM 3322 C CA . GLY B 1 71 ? 1.797 -37.062 -9.562 1 73 71 GLY B CA 1
ATOM 3323 C C . GLY B 1 71 ? 1.298 -36.25 -10.742 1 73 71 GLY B C 1
ATOM 3324 O O . GLY B 1 71 ? 0.213 -35.656 -10.688 1 73 71 GLY B O 1
ATOM 3325 N N . THR B 1 72 ? 2.057 -36.031 -11.727 1 79.06 72 THR B N 1
ATOM 3326 C CA . THR B 1 72 ? 1.791 -35.344 -12.984 1 79.06 72 THR B CA 1
ATOM 3327 C C . THR B 1 72 ? 0.456 -35.812 -13.57 1 79.06 72 THR B C 1
ATOM 3329 O O . THR B 1 72 ? -0.311 -34.969 -14.078 1 79.06 72 THR B O 1
ATOM 3332 N N . GLY B 1 73 ? 0.161 -37.031 -13.359 1 83.31 73 GLY B N 1
ATOM 3333 C CA . GLY B 1 73 ? -1.054 -37.562 -13.938 1 83.31 73 GLY B CA 1
ATOM 3334 C C . GLY B 1 73 ? -2.318 -37.031 -13.305 1 83.31 73 GLY B C 1
ATOM 3335 O O . GLY B 1 73 ? -3.314 -36.781 -14 1 83.31 73 GLY B O 1
ATOM 3336 N N . VAL B 1 74 ? -2.301 -36.812 -12.055 1 87.88 74 VAL B N 1
ATOM 3337 C CA . VAL B 1 74 ? -3.449 -36.25 -11.359 1 87.88 74 VAL B CA 1
ATOM 3338 C C . VAL B 1 74 ? -3.709 -34.812 -11.852 1 87.88 74 VAL B C 1
ATOM 3340 O O . VAL B 1 74 ? -4.84 -34.469 -12.203 1 87.88 74 VAL B O 1
ATOM 3343 N N . LEU B 1 75 ? -2.688 -34.062 -12.008 1 91.5 75 LEU B N 1
ATOM 3344 C CA . LEU B 1 75 ? -2.838 -32.656 -12.398 1 91.5 75 LEU B CA 1
ATOM 3345 C C . LEU B 1 75 ? -3.223 -32.531 -13.867 1 91.5 75 LEU B C 1
ATOM 3347 O O . LEU B 1 75 ? -3.969 -31.625 -14.25 1 91.5 75 LEU B O 1
ATOM 3351 N N . THR B 1 76 ? -2.709 -33.438 -14.664 1 91.81 76 THR B N 1
ATOM 3352 C CA . THR B 1 76 ? -3.014 -33.406 -16.094 1 91.81 76 THR B CA 1
ATOM 3353 C C . THR B 1 76 ? -4.508 -33.594 -16.328 1 91.81 76 THR B C 1
ATOM 3355 O O . THR B 1 76 ? -5.059 -33.062 -17.297 1 91.81 76 THR B O 1
ATOM 3358 N N . ALA B 1 77 ? -5.129 -34.312 -15.445 1 93.31 77 ALA B N 1
ATOM 3359 C CA . ALA B 1 77 ? -6.562 -34.531 -15.562 1 93.31 77 ALA B CA 1
ATOM 3360 C C . ALA B 1 77 ? -7.363 -33.312 -15.18 1 93.31 77 ALA B C 1
ATOM 3362 O O . ALA B 1 77 ? -8.516 -33.156 -15.594 1 93.31 77 ALA B O 1
ATOM 3363 N N . CYS B 1 78 ? -6.801 -32.469 -14.469 1 95.69 78 CYS B N 1
ATOM 3364 C CA . CYS B 1 78 ? -7.523 -31.344 -13.914 1 95.69 78 CYS B CA 1
ATOM 3365 C C . CYS B 1 78 ? -7.258 -30.078 -14.734 1 95.69 78 CYS B C 1
ATOM 3367 O O . CYS B 1 78 ? -8.172 -29.281 -14.977 1 95.69 78 CYS B O 1
ATOM 3369 N N . LEU B 1 79 ? -6.047 -29.875 -15.18 1 97.38 79 LEU B N 1
ATOM 3370 C CA . LEU B 1 79 ? -5.59 -28.609 -15.719 1 97.38 79 LEU B CA 1
ATOM 3371 C C . LEU B 1 79 ? -5.801 -28.547 -17.234 1 97.38 79 LEU B C 1
ATOM 3373 O O . LEU B 1 79 ? -6.211 -29.531 -17.844 1 97.38 79 LEU B O 1
ATOM 3377 N N . GLY B 1 80 ? -5.648 -27.391 -17.812 1 97.38 80 GLY B N 1
ATOM 3378 C CA . GLY B 1 80 ? -5.742 -27.203 -19.25 1 97.38 80 GLY B CA 1
ATOM 3379 C C . GLY B 1 80 ? -4.465 -27.578 -19.984 1 97.38 80 GLY B C 1
ATOM 3380 O O . GLY B 1 80 ? -3.52 -28.078 -19.375 1 97.38 80 GLY B O 1
ATOM 3381 N N . PRO B 1 81 ? -4.488 -27.391 -21.281 1 96.81 81 PRO B N 1
ATOM 3382 C CA . PRO B 1 81 ? -3.379 -27.859 -22.109 1 96.81 81 PRO B CA 1
ATOM 3383 C C . PRO B 1 81 ? -2.053 -27.188 -21.766 1 96.81 81 PRO B C 1
ATOM 3385 O O . PRO B 1 81 ? -0.985 -27.766 -22.016 1 96.81 81 PRO B O 1
ATOM 3388 N N . ARG B 1 82 ? -2.129 -26.016 -21.156 1 97.56 82 ARG B N 1
ATOM 3389 C CA . ARG B 1 82 ? -0.907 -25.312 -20.797 1 97.56 82 ARG B CA 1
ATOM 3390 C C . ARG B 1 82 ? -0.415 -25.734 -19.422 1 97.56 82 ARG B C 1
ATOM 3392 O O . ARG B 1 82 ? 0.657 -25.312 -18.984 1 97.56 82 ARG B O 1
ATOM 3399 N N . MET B 1 83 ? -1.141 -26.594 -18.75 1 97.06 83 MET B N 1
ATOM 3400 C CA . MET B 1 83 ? -0.788 -27.094 -17.422 1 97.06 83 MET B CA 1
ATOM 3401 C C . MET B 1 83 ? -0.523 -25.938 -16.453 1 97.06 83 MET B C 1
ATOM 3403 O O . MET B 1 83 ? 0.468 -25.938 -15.727 1 97.06 83 MET B O 1
ATOM 3407 N N . LYS B 1 84 ? -1.328 -24.922 -16.578 1 97.62 84 LYS B N 1
ATOM 3408 C CA . LYS B 1 84 ? -1.215 -23.766 -15.695 1 97.62 84 LYS B CA 1
ATOM 3409 C C . LYS B 1 84 ? -1.918 -24.016 -14.367 1 97.62 84 LYS B C 1
ATOM 3411 O O . LYS B 1 84 ? -3.131 -24.234 -14.328 1 97.62 84 LYS B O 1
ATOM 3416 N N . TYR B 1 85 ? -1.176 -24.125 -13.297 1 95.5 85 TYR B N 1
ATOM 3417 C CA . TYR B 1 85 ? -1.713 -24.375 -11.961 1 95.5 85 TYR B CA 1
ATOM 3418 C C . TYR B 1 85 ? -1.758 -23.094 -11.133 1 95.5 85 TYR B C 1
ATOM 3420 O O . TYR B 1 85 ? -1.196 -23.031 -10.039 1 95.5 85 TYR B O 1
ATOM 3428 N N . SER B 1 86 ? -2.357 -22.047 -11.664 1 97.69 86 SER B N 1
ATOM 3429 C CA . SER B 1 86 ? -2.637 -20.719 -11.102 1 97.69 86 SER B CA 1
ATOM 3430 C C . SER B 1 86 ? -3.818 -20.062 -11.805 1 97.69 86 SER B C 1
ATOM 3432 O O . SER B 1 86 ? -4.359 -20.609 -12.766 1 97.69 86 SER B O 1
ATOM 3434 N N . SER B 1 87 ? -4.191 -18.984 -11.367 1 98.62 87 SER B N 1
ATOM 3435 C CA . SER B 1 87 ? -5.379 -18.312 -11.891 1 98.62 87 SER B CA 1
ATOM 3436 C C . SER B 1 87 ? -5.266 -18.078 -13.391 1 98.62 87 SER B C 1
ATOM 3438 O O . SER B 1 87 ? -4.23 -17.609 -13.875 1 98.62 87 SER B O 1
ATOM 3440 N N . CYS B 1 88 ? -6.309 -18.406 -14.109 1 98.81 88 CYS B N 1
ATOM 3441 C CA . CYS B 1 88 ? -6.461 -18.016 -15.508 1 98.81 88 CYS B CA 1
ATOM 3442 C C . CYS B 1 88 ? -7.164 -16.672 -15.641 1 98.81 88 CYS B C 1
ATOM 3444 O O . CYS B 1 88 ? -7.41 -16 -14.633 1 98.81 88 CYS B O 1
ATOM 3446 N N . LEU B 1 89 ? -7.34 -16.203 -16.859 1 98.81 89 LEU B N 1
ATOM 3447 C CA . LEU B 1 89 ? -8.016 -14.953 -17.156 1 98.81 89 LEU B CA 1
ATOM 3448 C C . LEU B 1 89 ? -9.203 -15.18 -18.078 1 98.81 89 LEU B C 1
ATOM 3450 O O . LEU B 1 89 ? -9.086 -15.867 -19.094 1 98.81 89 LEU B O 1
ATOM 3454 N N . TYR B 1 90 ? -10.383 -14.641 -17.672 1 98.62 90 TYR B N 1
ATOM 3455 C CA . TYR B 1 90 ? -11.617 -14.742 -18.438 1 98.62 90 TYR B CA 1
ATOM 3456 C C . TYR B 1 90 ? -12.133 -13.367 -18.844 1 98.62 90 TYR B C 1
ATOM 3458 O O . TYR B 1 90 ? -13.109 -12.867 -18.281 1 98.62 90 TYR B O 1
ATOM 3466 N N . PRO B 1 91 ? -11.547 -12.773 -19.891 1 97.31 91 PRO B N 1
ATOM 3467 C CA . PRO B 1 91 ? -11.906 -11.414 -20.281 1 97.31 91 PRO B CA 1
ATOM 3468 C C . PRO B 1 91 ? -13.383 -11.273 -20.641 1 97.31 91 PRO B C 1
ATOM 3470 O O . PRO B 1 91 ? -14.016 -10.266 -20.297 1 97.31 91 PRO B O 1
ATOM 3473 N N . THR B 1 92 ? -13.953 -12.242 -21.297 1 96.56 92 THR B N 1
ATOM 3474 C CA . THR B 1 92 ? -15.344 -12.141 -21.734 1 96.56 92 THR B CA 1
ATOM 3475 C C . THR B 1 92 ? -16.25 -12.984 -20.828 1 96.56 92 THR B C 1
ATOM 3477 O O . THR B 1 92 ? -17.469 -12.812 -20.844 1 96.56 92 THR B O 1
ATOM 3480 N N . GLY B 1 93 ? -15.664 -13.883 -20.109 1 95.81 93 GLY B N 1
ATOM 3481 C CA . GLY B 1 93 ? -16.438 -14.766 -19.25 1 95.81 93 GLY B CA 1
ATOM 3482 C C . GLY B 1 93 ? -16.859 -16.047 -19.938 1 95.81 93 GLY B C 1
ATOM 3483 O O . GLY B 1 93 ? -17.344 -16.969 -19.297 1 95.81 93 GLY B O 1
ATOM 3484 N N . SER B 1 94 ? -16.547 -16.203 -21.219 1 96.75 94 SER B N 1
ATOM 3485 C CA . SER B 1 94 ? -17.031 -17.344 -21.969 1 96.75 94 SER B CA 1
ATOM 3486 C C . SER B 1 94 ? -15.883 -18.234 -22.438 1 96.75 94 SER B C 1
ATOM 3488 O O . SER B 1 94 ? -16.094 -19.203 -23.172 1 96.75 94 SER B O 1
ATOM 3490 N N . GLU B 1 95 ? -14.711 -17.984 -21.953 1 98.5 95 GLU B N 1
ATOM 3491 C CA . GLU B 1 95 ? -13.539 -18.734 -22.406 1 98.5 95 GLU B CA 1
ATOM 3492 C C . GLU B 1 95 ? -13.586 -20.172 -21.906 1 98.5 95 GLU B C 1
ATOM 3494 O O . GLU B 1 95 ? -14.047 -20.438 -20.781 1 98.5 95 GLU B O 1
ATOM 3499 N N . THR B 1 96 ? -13.117 -21.078 -22.766 1 98.5 96 THR B N 1
ATOM 3500 C CA . THR B 1 96 ? -12.758 -22.406 -22.266 1 98.5 96 THR B CA 1
ATOM 3501 C C . THR B 1 96 ? -11.539 -22.328 -21.359 1 98.5 96 THR B C 1
ATOM 3503 O O . THR B 1 96 ? -10.859 -21.297 -21.297 1 98.5 96 THR B O 1
ATOM 3506 N N . LEU B 1 97 ? -11.305 -23.391 -20.641 1 98.5 97 LEU B N 1
ATOM 3507 C CA . LEU B 1 97 ? -10.133 -23.438 -19.781 1 98.5 97 LEU B CA 1
ATOM 3508 C C . LEU B 1 97 ? -8.859 -23.172 -20.578 1 98.5 97 LEU B C 1
ATOM 3510 O O . LEU B 1 97 ? -7.996 -22.406 -20.172 1 98.5 97 LEU B O 1
ATOM 3514 N N . ALA B 1 98 ? -8.742 -23.844 -21.719 1 98.62 98 ALA B N 1
ATOM 3515 C CA . ALA B 1 98 ? -7.578 -23.688 -22.578 1 98.62 98 ALA B CA 1
ATOM 3516 C C . ALA B 1 98 ? -7.395 -22.219 -22.984 1 98.62 98 ALA B C 1
ATOM 3518 O O . ALA B 1 98 ? -6.281 -21.688 -22.953 1 98.62 98 ALA B O 1
ATOM 3519 N N . GLN B 1 99 ? -8.469 -21.594 -23.406 1 98.75 99 GLN B N 1
ATOM 3520 C CA . GLN B 1 99 ? -8.43 -20.188 -23.812 1 98.75 99 GLN B CA 1
ATOM 3521 C C . GLN B 1 99 ? -8.055 -19.281 -22.656 1 98.75 99 GLN B C 1
ATOM 3523 O O . GLN B 1 99 ? -7.309 -18.312 -22.828 1 98.75 99 GLN B O 1
ATOM 3528 N N . ALA B 1 100 ? -8.57 -19.562 -21.5 1 98.88 100 ALA B N 1
ATOM 3529 C CA . ALA B 1 100 ? -8.328 -18.75 -20.312 1 98.88 100 ALA B CA 1
ATOM 3530 C C . ALA B 1 100 ? -6.875 -18.844 -19.875 1 98.88 100 ALA B C 1
ATOM 3532 O O . ALA B 1 100 ? -6.289 -17.859 -19.406 1 98.88 100 ALA B O 1
ATOM 3533 N N . GLU B 1 101 ? -6.301 -20.078 -19.938 1 98.81 101 GLU B N 1
ATOM 3534 C CA . GLU B 1 101 ? -4.879 -20.234 -19.656 1 98.81 101 GLU B CA 1
ATOM 3535 C C . GLU B 1 101 ? -4.035 -19.328 -20.547 1 98.81 101 GLU B C 1
ATOM 3537 O O . GLU B 1 101 ? -3.158 -18.609 -20.062 1 98.81 101 GLU B O 1
ATOM 3542 N N . GLU B 1 102 ? -4.344 -19.359 -21.781 1 98.62 102 GLU B N 1
ATOM 3543 C CA . GLU B 1 102 ? -3.568 -18.594 -22.75 1 98.62 102 GLU B CA 1
ATOM 3544 C C . GLU B 1 102 ? -3.738 -17.094 -22.531 1 98.62 102 GLU B C 1
ATOM 3546 O O . GLU B 1 102 ? -2.785 -16.328 -22.688 1 98.62 102 GLU B O 1
ATOM 3551 N N . ALA B 1 103 ? -4.965 -16.734 -22.25 1 98.81 103 ALA B N 1
ATOM 3552 C CA . ALA B 1 103 ? -5.23 -15.312 -22 1 98.81 103 ALA B CA 1
ATOM 3553 C C . ALA B 1 103 ? -4.383 -14.789 -20.859 1 98.81 103 ALA B C 1
ATOM 3555 O O . ALA B 1 103 ? -3.812 -13.695 -20.938 1 98.81 103 ALA B O 1
ATOM 3556 N N . MET B 1 104 ? -4.289 -15.508 -19.781 1 98.94 104 MET B N 1
ATOM 3557 C CA . MET B 1 104 ? -3.482 -15.078 -18.656 1 98.94 104 MET B CA 1
ATOM 3558 C C . MET B 1 104 ? -2 -15.062 -19 1 98.94 104 MET B C 1
ATOM 3560 O O . MET B 1 104 ? -1.289 -14.117 -18.688 1 98.94 104 MET B O 1
ATOM 3564 N N . LEU B 1 105 ? -1.543 -16.094 -19.656 1 98.88 105 LEU B N 1
ATOM 3565 C CA . LEU B 1 105 ? -0.136 -16.172 -20.031 1 98.88 105 LEU B CA 1
ATOM 3566 C C . LEU B 1 105 ? 0.249 -15.016 -20.938 1 98.88 105 LEU B C 1
ATOM 3568 O O . LEU B 1 105 ? 1.334 -14.445 -20.797 1 98.88 105 LEU B O 1
ATOM 3572 N N . GLN B 1 106 ? -0.65 -14.688 -21.859 1 98.81 106 GLN B N 1
ATOM 3573 C CA . GLN B 1 106 ? -0.421 -13.531 -22.719 1 98.81 106 GLN B CA 1
ATOM 3574 C C . GLN B 1 106 ? -0.326 -12.242 -21.891 1 98.81 106 GLN B C 1
ATOM 3576 O O . GLN B 1 106 ? 0.5 -11.375 -22.172 1 98.81 106 GLN B O 1
ATOM 3581 N N . SER B 1 107 ? -1.16 -12.164 -20.938 1 98.81 107 SER B N 1
ATOM 3582 C CA . SER B 1 107 ? -1.13 -10.984 -20.078 1 98.81 107 SER B CA 1
ATOM 3583 C C . SER B 1 107 ? 0.196 -10.883 -19.328 1 98.81 107 SER B C 1
ATOM 3585 O O . SER B 1 107 ? 0.688 -9.773 -19.078 1 98.81 107 SER B O 1
ATOM 3587 N N . TYR B 1 108 ? 0.785 -12.039 -18.891 1 98.88 108 TYR B N 1
ATOM 3588 C CA . TYR B 1 108 ? 2.098 -12.023 -18.25 1 98.88 108 TYR B CA 1
ATOM 3589 C C . TYR B 1 108 ? 3.15 -11.445 -19.188 1 98.88 108 TYR B C 1
ATOM 3591 O O . TYR B 1 108 ? 3.984 -10.633 -18.766 1 98.88 108 TYR B O 1
ATOM 3599 N N . LEU B 1 109 ? 3.092 -11.891 -20.422 1 98.69 109 LEU B N 1
ATOM 3600 C CA . LEU B 1 109 ? 4.047 -11.43 -21.422 1 98.69 109 LEU B CA 1
ATOM 3601 C C . LEU B 1 109 ? 4.031 -9.906 -21.531 1 98.69 109 LEU B C 1
ATOM 3603 O O . LEU B 1 109 ? 5.09 -9.273 -21.578 1 98.69 109 LEU B O 1
ATOM 3607 N N . GLU B 1 110 ? 2.881 -9.367 -21.516 1 98.69 110 GLU B N 1
ATOM 3608 C CA . GLU B 1 110 ? 2.703 -7.926 -21.672 1 98.69 110 GLU B CA 1
ATOM 3609 C C . GLU B 1 110 ? 3.09 -7.18 -20.406 1 98.69 110 GLU B C 1
ATOM 3611 O O . GLU B 1 110 ? 3.883 -6.234 -20.438 1 98.69 110 GLU B O 1
ATOM 3616 N N . LYS B 1 111 ? 2.596 -7.613 -19.281 1 98.81 111 LYS B N 1
ATOM 3617 C CA . LYS B 1 111 ? 2.777 -6.895 -18.016 1 98.81 111 LYS B CA 1
ATOM 3618 C C . LYS B 1 111 ? 4.219 -7 -17.531 1 98.81 111 LYS B C 1
ATOM 3620 O O . LYS B 1 111 ? 4.746 -6.059 -16.938 1 98.81 111 LYS B O 1
ATOM 3625 N N . ALA B 1 112 ? 4.852 -8.102 -17.844 1 98.88 112 ALA B N 1
ATOM 3626 C CA . ALA B 1 112 ? 6.25 -8.289 -17.453 1 98.88 112 ALA B CA 1
ATOM 3627 C C . ALA B 1 112 ? 7.188 -7.652 -18.469 1 98.88 112 ALA B C 1
ATOM 3629 O O . ALA B 1 112 ? 8.406 -7.641 -18.281 1 98.88 112 ALA B O 1
ATOM 3630 N N . GLU B 1 113 ? 6.648 -7.168 -19.562 1 98.75 113 GLU B N 1
ATOM 3631 C CA . GLU B 1 113 ? 7.418 -6.523 -20.625 1 98.75 113 GLU B CA 1
ATOM 3632 C C . GLU B 1 113 ? 8.484 -7.465 -21.188 1 98.75 113 GLU B C 1
ATOM 3634 O O . GLU B 1 113 ? 9.648 -7.078 -21.328 1 98.75 113 GLU B O 1
ATOM 3639 N N . LEU B 1 114 ? 8.047 -8.656 -21.438 1 98.88 114 LEU B N 1
ATOM 3640 C CA . LEU B 1 114 ? 8.969 -9.617 -22.016 1 98.88 114 LEU B CA 1
ATOM 3641 C C . LEU B 1 114 ? 9.18 -9.344 -23.5 1 98.88 114 LEU B C 1
ATOM 3643 O O . LEU B 1 114 ? 8.227 -9.023 -24.219 1 98.88 114 LEU B O 1
ATOM 3647 N N . LYS B 1 115 ? 10.391 -9.422 -23.906 1 98.5 115 LYS B N 1
ATOM 3648 C CA . LYS B 1 115 ? 10.75 -9.211 -25.297 1 98.5 115 LYS B CA 1
ATOM 3649 C C . LYS B 1 115 ? 11.68 -10.312 -25.812 1 98.5 115 LYS B C 1
ATOM 3651 O O . LYS B 1 115 ? 12.445 -10.883 -25.031 1 98.5 115 LYS B O 1
ATOM 3656 N N . ASP B 1 116 ? 11.516 -10.5 -27.062 1 98.69 116 ASP B N 1
ATOM 3657 C CA . ASP B 1 116 ? 12.375 -11.508 -27.672 1 98.69 116 ASP B CA 1
ATOM 3658 C C . ASP B 1 116 ? 13.852 -11.117 -27.547 1 98.69 116 ASP B C 1
ATOM 3660 O O . ASP B 1 116 ? 14.195 -9.938 -27.703 1 98.69 116 ASP B O 1
ATOM 3664 N N . GLY B 1 117 ? 14.672 -12.008 -27.219 1 98.75 117 GLY B N 1
ATOM 3665 C CA . GLY B 1 117 ? 16.094 -11.75 -27.047 1 98.75 117 GLY B CA 1
ATOM 3666 C C . GLY B 1 117 ? 16.5 -11.648 -25.578 1 98.75 117 GLY B C 1
ATOM 3667 O O . GLY B 1 117 ? 17.688 -11.727 -25.266 1 98.75 117 GLY B O 1
ATOM 3668 N N . MET B 1 118 ? 15.578 -11.609 -24.719 1 98.88 118 MET B N 1
ATOM 3669 C CA . MET B 1 118 ? 15.859 -11.438 -23.297 1 98.88 118 MET B CA 1
ATOM 3670 C C . MET B 1 118 ? 16.266 -12.758 -22.656 1 98.88 118 MET B C 1
ATOM 3672 O O . MET B 1 118 ? 15.906 -13.828 -23.156 1 98.88 118 MET B O 1
ATOM 3676 N N . SER B 1 119 ? 17.047 -12.633 -21.609 1 98.94 119 SER B N 1
ATOM 3677 C CA . SER B 1 119 ? 17.203 -13.727 -20.656 1 98.94 119 SER B CA 1
ATOM 3678 C C . SER B 1 119 ? 16.141 -13.656 -19.562 1 98.94 119 SER B C 1
ATOM 3680 O O . SER B 1 119 ? 16.094 -12.688 -18.797 1 98.94 119 SER B O 1
ATOM 3682 N N . ILE B 1 120 ? 15.312 -14.703 -19.484 1 98.94 120 ILE B N 1
ATOM 3683 C CA . ILE B 1 120 ? 14.125 -14.664 -18.641 1 98.94 120 ILE B CA 1
ATOM 3684 C C . ILE B 1 120 ? 14.18 -15.812 -17.625 1 98.94 120 ILE B C 1
ATOM 3686 O O . ILE B 1 120 ? 14.477 -16.953 -17.984 1 98.94 120 ILE B O 1
ATOM 3690 N N . LEU B 1 121 ? 13.961 -15.5 -16.359 1 98.94 121 LEU B N 1
ATOM 3691 C CA . LEU B 1 121 ? 13.852 -16.5 -15.312 1 98.94 121 LEU B CA 1
ATOM 3692 C C . LEU B 1 121 ? 12.406 -16.688 -14.891 1 98.94 121 LEU B C 1
ATOM 3694 O O . LEU B 1 121 ? 11.75 -15.734 -14.461 1 98.94 121 LEU B O 1
ATOM 3698 N N . ASP B 1 122 ? 11.875 -17.859 -15.109 1 98.88 122 ASP B N 1
ATOM 3699 C CA . ASP B 1 122 ? 10.609 -18.281 -14.508 1 98.88 122 ASP B CA 1
ATOM 3700 C C . ASP B 1 122 ? 10.844 -18.891 -13.133 1 98.88 122 ASP B C 1
ATOM 3702 O O . ASP B 1 122 ? 11.047 -20.109 -13.023 1 98.88 122 ASP B O 1
ATOM 3706 N N . LEU B 1 123 ? 10.789 -18.047 -12.086 1 98.62 123 LEU B N 1
ATOM 3707 C CA . LEU B 1 123 ? 11.125 -18.422 -10.719 1 98.62 123 LEU B CA 1
ATOM 3708 C C . LEU B 1 123 ? 9.953 -19.125 -10.039 1 98.62 123 LEU B C 1
ATOM 3710 O O . LEU B 1 123 ? 8.922 -18.5 -9.773 1 98.62 123 LEU B O 1
ATOM 3714 N N . GLY B 1 124 ? 10.109 -20.375 -9.68 1 96.5 124 GLY B N 1
ATOM 3715 C CA . GLY B 1 124 ? 8.969 -21.172 -9.273 1 96.5 124 GLY B CA 1
ATOM 3716 C C . GLY B 1 124 ? 8.031 -21.5 -10.422 1 96.5 124 GLY B C 1
ATOM 3717 O O . GLY B 1 124 ? 6.848 -21.172 -10.383 1 96.5 124 GLY B O 1
ATOM 3718 N N . CYS B 1 125 ? 8.555 -22.344 -11.328 1 97.44 125 CYS B N 1
ATOM 3719 C CA . CYS B 1 125 ? 7.934 -22.438 -12.648 1 97.44 125 CYS B CA 1
ATOM 3720 C C . CYS B 1 125 ? 6.797 -23.453 -12.656 1 97.44 125 CYS B C 1
ATOM 3722 O O . CYS B 1 125 ? 6.059 -23.547 -13.633 1 97.44 125 CYS B O 1
ATOM 3724 N N . GLY B 1 126 ? 6.629 -24.219 -11.578 1 94.5 126 GLY B N 1
ATOM 3725 C CA . GLY B 1 126 ? 5.633 -25.281 -11.617 1 94.5 126 GLY B CA 1
ATOM 3726 C C . GLY B 1 126 ? 5.84 -26.25 -12.766 1 94.5 126 GLY B C 1
ATOM 3727 O O . GLY B 1 126 ? 6.945 -26.75 -12.961 1 94.5 126 GLY B O 1
ATOM 3728 N N . TRP B 1 127 ? 4.785 -26.469 -13.477 1 95.5 127 TRP B N 1
ATOM 3729 C CA . TRP B 1 127 ? 4.867 -27.406 -14.594 1 95.5 127 TRP B CA 1
ATOM 3730 C C . TRP B 1 127 ? 5.336 -26.703 -15.859 1 95.5 127 TRP B C 1
ATOM 3732 O O . TRP B 1 127 ? 5.16 -27.234 -16.969 1 95.5 127 TRP B O 1
ATOM 3742 N N . GLY B 1 128 ? 5.793 -25.5 -15.703 1 97.56 128 GLY B N 1
ATOM 3743 C CA . GLY B 1 128 ? 6.469 -24.797 -16.797 1 97.56 128 GLY B CA 1
ATOM 3744 C C . GLY B 1 128 ? 5.516 -24.078 -17.719 1 97.56 128 GLY B C 1
ATOM 3745 O O . GLY B 1 128 ? 5.887 -23.719 -18.844 1 97.56 128 GLY B O 1
ATOM 3746 N N . SER B 1 129 ? 4.273 -23.828 -17.281 1 98.19 129 SER B N 1
ATOM 3747 C CA . SER B 1 129 ? 3.297 -23.156 -18.141 1 98.19 129 SER B CA 1
ATOM 3748 C C . SER B 1 129 ? 3.828 -21.828 -18.641 1 98.19 129 SER B C 1
ATOM 3750 O O . SER B 1 129 ? 3.744 -21.531 -19.828 1 98.19 129 SER B O 1
ATOM 3752 N N . GLY B 1 130 ? 4.367 -21.047 -17.734 1 98.62 130 GLY B N 1
ATOM 3753 C CA . GLY B 1 130 ? 4.945 -19.781 -18.125 1 98.62 130 GLY B CA 1
ATOM 3754 C C . GLY B 1 130 ? 6.188 -19.922 -18.969 1 98.62 130 GLY B C 1
ATOM 3755 O O . GLY B 1 130 ? 6.254 -19.375 -20.078 1 98.62 130 GLY B O 1
ATOM 3756 N N . ALA B 1 131 ? 7.129 -20.719 -18.531 1 98.81 131 ALA B N 1
ATOM 3757 C CA . ALA B 1 131 ? 8.406 -20.891 -19.219 1 98.81 131 ALA B CA 1
ATOM 3758 C C . ALA B 1 131 ? 8.203 -21.375 -20.656 1 98.81 131 ALA B C 1
ATOM 3760 O O . ALA B 1 131 ? 8.781 -20.812 -21.594 1 98.81 131 ALA B O 1
ATOM 3761 N N . LEU B 1 132 ? 7.387 -22.391 -20.797 1 98.88 132 LEU B N 1
ATOM 3762 C CA . LEU B 1 132 ? 7.152 -22.953 -22.125 1 98.88 132 LEU B CA 1
ATOM 3763 C C . LEU B 1 132 ? 6.441 -21.953 -23.031 1 98.88 132 LEU B C 1
ATOM 3765 O O . LEU B 1 132 ? 6.77 -21.828 -24.219 1 98.88 132 LEU B O 1
ATOM 3769 N N . PHE B 1 133 ? 5.477 -21.219 -22.484 1 98.88 133 PHE B N 1
ATOM 3770 C CA . PHE B 1 133 ? 4.746 -20.219 -23.25 1 98.88 133 PHE B CA 1
ATOM 3771 C C . PHE B 1 133 ? 5.672 -19.078 -23.688 1 98.88 133 PHE B C 1
ATOM 3773 O O . PHE B 1 133 ? 5.648 -18.672 -24.844 1 98.88 133 PHE B O 1
ATOM 3780 N N . PHE B 1 134 ? 6.473 -18.594 -22.734 1 98.88 134 PHE B N 1
ATOM 3781 C CA . PHE B 1 134 ? 7.414 -17.516 -23.062 1 98.88 134 PHE B CA 1
ATOM 3782 C C . PHE B 1 134 ? 8.383 -17.969 -24.156 1 98.88 134 PHE B C 1
ATOM 3784 O O . PHE B 1 134 ? 8.641 -17.219 -25.094 1 98.88 134 PHE B O 1
ATOM 3791 N N . ALA B 1 135 ? 8.875 -19.156 -24.031 1 98.88 135 ALA B N 1
ATOM 3792 C CA . ALA B 1 135 ? 9.828 -19.688 -25 1 98.88 135 ALA B CA 1
ATOM 3793 C C . ALA B 1 135 ? 9.203 -19.781 -26.391 1 98.88 135 ALA B C 1
ATOM 3795 O O . ALA B 1 135 ? 9.867 -19.531 -27.406 1 98.88 135 ALA B O 1
ATOM 3796 N N . GLU B 1 136 ? 7.965 -20.219 -26.438 1 98.69 136 GLU B N 1
ATOM 3797 C CA . GLU B 1 136 ? 7.238 -20.344 -27.688 1 98.69 136 GLU B CA 1
ATOM 3798 C C . GLU B 1 136 ? 7.035 -18.984 -28.344 1 98.69 136 GLU B C 1
ATOM 3800 O O . GLU B 1 136 ? 7.199 -18.844 -29.562 1 98.69 136 GLU B O 1
ATOM 3805 N N . LYS B 1 137 ? 6.699 -17.953 -27.578 1 98.69 137 LYS B N 1
ATOM 3806 C CA . LYS B 1 137 ? 6.352 -16.625 -28.094 1 98.69 137 LYS B CA 1
ATOM 3807 C C . LYS B 1 137 ? 7.605 -15.812 -28.391 1 98.69 137 LYS B C 1
ATOM 3809 O O . LYS B 1 137 ? 7.562 -14.875 -29.203 1 98.69 137 LYS B O 1
ATOM 3814 N N . LEU B 1 138 ? 8.672 -16.203 -27.766 1 98.81 138 LEU B N 1
ATOM 3815 C CA . LEU B 1 138 ? 9.93 -15.461 -27.875 1 98.81 138 LEU B CA 1
ATOM 3816 C C . LEU B 1 138 ? 11.07 -16.391 -28.281 1 98.81 138 LEU B C 1
ATOM 3818 O O . LEU B 1 138 ? 11.938 -16.688 -27.453 1 98.81 138 LEU B O 1
ATOM 3822 N N . PRO B 1 139 ? 11.164 -16.75 -29.5 1 98.31 139 PRO B N 1
ATOM 3823 C CA . PRO B 1 139 ? 12.07 -17.797 -29.953 1 98.31 139 PRO B CA 1
ATOM 3824 C C . PRO B 1 139 ? 13.539 -17.453 -29.766 1 98.31 139 PRO B C 1
ATOM 3826 O O . PRO B 1 139 ? 14.391 -18.328 -29.672 1 98.31 139 PRO B O 1
ATOM 3829 N N . ASN B 1 140 ? 13.828 -16.156 -29.672 1 98.62 140 ASN B N 1
ATOM 3830 C CA . ASN B 1 140 ? 15.219 -15.758 -29.516 1 98.62 140 ASN B CA 1
ATOM 3831 C C . ASN B 1 140 ? 15.547 -15.469 -28.047 1 98.62 140 ASN B C 1
ATOM 3833 O O . ASN B 1 140 ? 16.688 -15.102 -27.719 1 98.62 140 ASN B O 1
ATOM 3837 N N . ALA B 1 141 ? 14.609 -15.625 -27.172 1 98.81 141 ALA B N 1
ATOM 3838 C CA . ALA B 1 141 ? 14.852 -15.469 -25.75 1 98.81 141 ALA B CA 1
ATOM 3839 C C . ALA B 1 141 ? 15.477 -16.719 -25.156 1 98.81 141 ALA B C 1
ATOM 3841 O O . ALA B 1 141 ? 15.461 -17.781 -25.781 1 98.81 141 ALA B O 1
ATOM 3842 N N . ARG B 1 142 ? 16.172 -16.578 -24.094 1 98.75 142 ARG B N 1
ATOM 3843 C CA . ARG B 1 142 ? 16.641 -17.688 -23.266 1 98.75 142 ARG B CA 1
ATOM 3844 C C . ARG B 1 142 ? 15.828 -17.781 -21.984 1 98.75 142 ARG B C 1
ATOM 3846 O O . ARG B 1 142 ? 15.922 -16.906 -21.125 1 98.75 142 ARG B O 1
ATOM 3853 N N . VAL B 1 143 ? 15.07 -18.844 -21.875 1 98.88 143 VAL B N 1
ATOM 3854 C CA . VAL B 1 143 ? 14.164 -18.984 -20.734 1 98.88 143 VAL B CA 1
ATOM 3855 C C . VAL B 1 143 ? 14.703 -20.031 -19.766 1 98.88 143 VAL B C 1
ATOM 3857 O O . VAL B 1 143 ? 14.953 -21.172 -20.156 1 98.88 143 VAL B O 1
ATOM 3860 N N . THR B 1 144 ? 14.969 -19.625 -18.547 1 98.94 144 THR B N 1
ATOM 3861 C CA . THR B 1 144 ? 15.344 -20.531 -17.469 1 98.94 144 THR B CA 1
ATOM 3862 C C . THR B 1 144 ? 14.156 -20.797 -16.547 1 98.94 144 THR B C 1
ATOM 3864 O O . THR B 1 144 ? 13.594 -19.859 -15.977 1 98.94 144 THR B O 1
ATOM 3867 N N . ALA B 1 145 ? 13.758 -22.031 -16.484 1 98.81 145 ALA B N 1
ATOM 3868 C CA . ALA B 1 145 ? 12.719 -22.469 -15.547 1 98.81 145 ALA B CA 1
ATOM 3869 C C . ALA B 1 145 ? 13.336 -23.016 -14.266 1 98.81 145 ALA B C 1
ATOM 3871 O O . ALA B 1 145 ? 14.219 -23.875 -14.32 1 98.81 145 ALA B O 1
ATOM 3872 N N . PHE B 1 146 ? 12.891 -22.484 -13.125 1 97.94 146 PHE B N 1
ATOM 3873 C CA . PHE B 1 146 ? 13.453 -22.922 -11.852 1 97.94 146 PHE B CA 1
ATOM 3874 C C . PHE B 1 146 ? 12.383 -23.562 -10.984 1 97.94 146 PHE B C 1
ATOM 3876 O O . PHE B 1 146 ? 11.344 -22.969 -10.703 1 97.94 146 PHE B O 1
ATOM 3883 N N . SER B 1 147 ? 12.594 -24.75 -10.57 1 93.69 147 SER B N 1
ATOM 3884 C CA . SER B 1 147 ? 11.68 -25.516 -9.734 1 93.69 147 SER B CA 1
ATOM 3885 C C . SER B 1 147 ? 12.43 -26.375 -8.719 1 93.69 147 SER B C 1
ATOM 3887 O O . SER B 1 147 ? 13.609 -26.688 -8.922 1 93.69 147 SER B O 1
ATOM 3889 N N . ASN B 1 148 ? 11.773 -26.719 -7.66 1 90.75 148 ASN B N 1
ATOM 3890 C CA . ASN B 1 148 ? 12.383 -27.609 -6.688 1 90.75 148 ASN B CA 1
ATOM 3891 C C . ASN B 1 148 ? 12.023 -29.062 -6.961 1 90.75 148 ASN B C 1
ATOM 3893 O O . ASN B 1 148 ? 12.367 -29.953 -6.18 1 90.75 148 ASN B O 1
ATOM 3897 N N . SER B 1 149 ? 11.383 -29.359 -8.07 1 89.31 149 SER B N 1
ATOM 3898 C CA . SER B 1 149 ? 10.844 -30.688 -8.336 1 89.31 149 SER B CA 1
ATOM 3899 C C . SER B 1 149 ? 11.523 -31.328 -9.547 1 89.31 149 SER B C 1
ATOM 3901 O O . SER B 1 149 ? 11.484 -30.781 -10.648 1 89.31 149 SER B O 1
ATOM 3903 N N . ARG B 1 150 ? 11.992 -32.5 -9.359 1 89.12 150 ARG B N 1
ATOM 3904 C CA . ARG B 1 150 ? 12.617 -33.281 -10.445 1 89.12 150 ARG B CA 1
ATOM 3905 C C . ARG B 1 150 ? 11.578 -33.719 -11.469 1 89.12 150 ARG B C 1
ATOM 3907 O O . ARG B 1 150 ? 11.852 -33.719 -12.672 1 89.12 150 ARG B O 1
ATOM 3914 N N . THR B 1 151 ? 10.43 -34 -10.93 1 89 151 THR B N 1
ATOM 3915 C CA . THR B 1 151 ? 9.375 -34.469 -11.828 1 89 151 THR B CA 1
ATOM 3916 C C . THR B 1 151 ? 8.898 -33.344 -12.727 1 89 151 THR B C 1
ATOM 3918 O O . THR B 1 151 ? 8.539 -33.562 -13.883 1 89 151 THR B O 1
ATOM 3921 N N . GLN B 1 152 ? 8.898 -32.188 -12.203 1 93.19 152 GLN B N 1
ATOM 3922 C CA . GLN B 1 152 ? 8.531 -31.016 -13.016 1 93.19 152 GLN B CA 1
ATOM 3923 C C . GLN B 1 152 ? 9.562 -30.766 -14.109 1 93.19 152 GLN B C 1
ATOM 3925 O O . GLN B 1 152 ? 9.203 -30.484 -15.258 1 93.19 152 GLN B O 1
ATOM 3930 N N . LYS B 1 153 ? 10.82 -30.938 -13.766 1 95.44 153 LYS B N 1
ATOM 3931 C CA . LYS B 1 153 ? 11.867 -30.812 -14.773 1 95.44 153 LYS B CA 1
ATOM 3932 C C . LYS B 1 153 ? 11.672 -31.812 -15.906 1 95.44 153 LYS B C 1
ATOM 3934 O O . LYS B 1 153 ? 11.75 -31.453 -17.078 1 95.44 153 LYS B O 1
ATOM 3939 N N . GLU B 1 154 ? 11.453 -33.031 -15.516 1 94.44 154 GLU B N 1
ATOM 3940 C CA . GLU B 1 154 ? 11.266 -34.062 -16.516 1 94.44 154 GLU B CA 1
ATOM 3941 C C . GLU B 1 154 ? 10.109 -33.75 -17.453 1 94.44 154 GLU B C 1
ATOM 3943 O O . GLU B 1 154 ? 10.219 -33.938 -18.656 1 94.44 154 GLU B O 1
ATOM 3948 N N . TYR B 1 155 ? 9.07 -33.281 -16.844 1 94.88 155 TYR B N 1
ATOM 3949 C CA . TYR B 1 155 ? 7.902 -32.906 -17.641 1 94.88 155 TYR B CA 1
ATOM 3950 C C . TYR B 1 155 ? 8.227 -31.766 -18.594 1 94.88 155 TYR B C 1
ATOM 3952 O O . TYR B 1 155 ? 7.906 -31.844 -19.797 1 94.88 155 TYR B O 1
ATOM 3960 N N . ILE B 1 156 ? 8.852 -30.703 -18.141 1 97.62 156 ILE B N 1
ATOM 3961 C CA . ILE B 1 156 ? 9.148 -29.516 -18.938 1 97.62 156 ILE B CA 1
ATOM 3962 C C . ILE B 1 156 ? 10.125 -29.875 -20.062 1 97.62 156 ILE B C 1
ATOM 3964 O O . ILE B 1 156 ? 9.961 -29.453 -21.203 1 97.62 156 ILE B O 1
ATOM 3968 N N . ASP B 1 157 ? 11.117 -30.719 -19.719 1 97.81 157 ASP B N 1
ATOM 3969 C CA . ASP B 1 157 ? 12.07 -31.172 -20.719 1 97.81 157 ASP B CA 1
ATOM 3970 C C . ASP B 1 157 ? 11.367 -31.953 -21.844 1 97.81 157 ASP B C 1
ATOM 3972 O O . ASP B 1 157 ? 11.648 -31.734 -23.016 1 97.81 157 ASP B O 1
ATOM 3976 N N . ALA B 1 158 ? 10.516 -32.812 -21.406 1 97.31 158 ALA B N 1
ATOM 3977 C CA . ALA B 1 158 ? 9.773 -33.594 -22.375 1 97.31 158 ALA B CA 1
ATOM 3978 C C . ALA B 1 158 ? 8.906 -32.719 -23.266 1 97.31 158 ALA B C 1
ATOM 3980 O O . ALA B 1 158 ? 8.844 -32.906 -24.484 1 97.31 158 ALA B O 1
ATOM 3981 N N . GLU B 1 159 ? 8.234 -31.797 -22.672 1 97.62 159 GLU B N 1
ATOM 3982 C CA . GLU B 1 159 ? 7.375 -30.891 -23.438 1 97.62 159 GLU B CA 1
ATOM 3983 C C . GLU B 1 159 ? 8.203 -30.016 -24.375 1 97.62 159 GLU B C 1
ATOM 3985 O O . GLU B 1 159 ? 7.77 -29.719 -25.484 1 97.62 159 GLU B O 1
ATOM 3990 N N . SER B 1 160 ? 9.336 -29.547 -23.891 1 98.19 160 SER B N 1
ATOM 3991 C CA . SER B 1 160 ? 10.227 -28.75 -24.75 1 98.19 160 SER B CA 1
ATOM 3992 C C . SER B 1 160 ? 10.625 -29.531 -26 1 98.19 160 SER B C 1
ATOM 3994 O O . SER B 1 160 ? 10.586 -29 -27.109 1 98.19 160 SER B O 1
ATOM 3996 N N . ARG B 1 161 ? 10.969 -30.766 -25.75 1 98.06 161 ARG B N 1
ATOM 3997 C CA . ARG B 1 161 ? 11.359 -31.625 -26.875 1 98.06 161 ARG B CA 1
ATOM 3998 C C . ARG B 1 161 ? 10.195 -31.828 -27.828 1 98.06 161 ARG B C 1
ATOM 4000 O O . ARG B 1 161 ? 10.352 -31.688 -29.047 1 98.06 161 ARG B O 1
ATOM 4007 N N . ARG B 1 162 ? 9.117 -32.125 -27.297 1 97.88 162 ARG B N 1
ATOM 4008 C CA . ARG B 1 162 ? 7.93 -32.406 -28.094 1 97.88 162 ARG B CA 1
ATOM 4009 C C . ARG B 1 162 ? 7.559 -31.203 -28.953 1 97.88 162 ARG B C 1
ATOM 4011 O O . ARG B 1 162 ? 7.125 -31.359 -30.094 1 97.88 162 ARG B O 1
ATOM 4018 N N . ARG B 1 163 ? 7.77 -30.016 -28.406 1 97.44 163 ARG B N 1
ATOM 4019 C CA . ARG B 1 163 ? 7.355 -28.797 -29.078 1 97.44 163 ARG B CA 1
ATOM 4020 C C . ARG B 1 163 ? 8.5 -28.203 -29.891 1 97.44 163 ARG B C 1
ATOM 4022 O O . ARG B 1 163 ? 8.32 -27.188 -30.578 1 97.44 163 ARG B O 1
ATOM 4029 N N . GLY B 1 164 ? 9.617 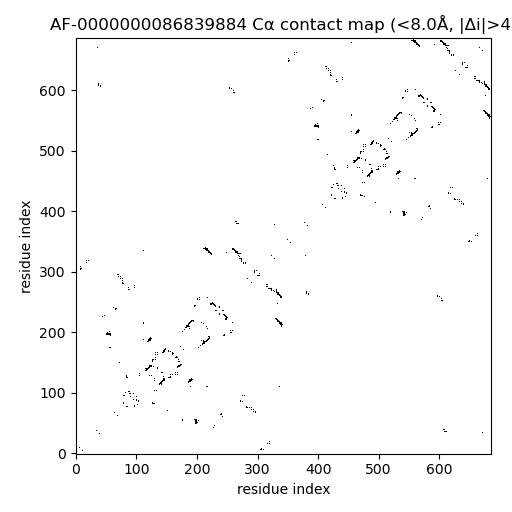-28.75 -29.781 1 98 164 GLY B N 1
ATOM 4030 C CA . GLY B 1 164 ? 10.781 -28.266 -30.5 1 98 164 GLY B CA 1
ATOM 4031 C C . GLY B 1 164 ? 11.359 -26.984 -29.938 1 98 164 GLY B C 1
ATOM 4032 O O . GLY B 1 164 ? 11.867 -26.141 -30.688 1 98 164 GLY B O 1
ATOM 4033 N N . LEU B 1 165 ? 11.18 -26.797 -28.688 1 98.44 165 LEU B N 1
ATOM 4034 C CA . LEU B 1 165 ? 11.719 -25.609 -28.031 1 98.44 165 LEU B CA 1
ATOM 4035 C C . LEU B 1 165 ? 13.156 -25.844 -27.594 1 98.44 165 LEU B C 1
ATOM 4037 O O . LEU B 1 165 ? 13.43 -26.719 -26.766 1 98.44 165 LEU B O 1
ATOM 4041 N N . ILE B 1 166 ? 14.062 -25.078 -28.094 1 98.06 166 ILE B N 1
ATOM 4042 C CA . ILE B 1 166 ? 15.484 -25.281 -27.812 1 98.06 166 ILE B CA 1
ATOM 4043 C C . ILE B 1 166 ? 15.992 -24.188 -26.891 1 98.06 166 ILE B C 1
ATOM 4045 O O . ILE B 1 166 ? 17.172 -24.156 -26.531 1 98.06 166 ILE B O 1
ATOM 4049 N N . ASN B 1 167 ? 15.133 -23.234 -26.531 1 98.62 167 ASN B N 1
ATOM 4050 C CA . ASN B 1 167 ? 15.555 -22.062 -25.766 1 98.62 167 ASN B CA 1
ATOM 4051 C C . ASN B 1 167 ? 15.055 -22.141 -24.328 1 98.62 167 ASN B C 1
ATOM 4053 O O . ASN B 1 167 ? 14.82 -21.109 -23.703 1 98.62 167 ASN B O 1
ATOM 4057 N N . VAL B 1 168 ? 14.789 -23.328 -23.812 1 98.75 168 VAL B N 1
ATOM 4058 C CA . VAL B 1 168 ? 14.359 -23.531 -22.438 1 98.75 168 VAL B CA 1
ATOM 4059 C C . VAL B 1 168 ? 15.398 -24.359 -21.672 1 98.75 168 VAL B C 1
ATOM 4061 O O . VAL B 1 168 ? 15.844 -25.391 -22.156 1 98.75 168 VAL B O 1
ATOM 4064 N N . THR B 1 169 ? 15.82 -23.875 -20.531 1 98.56 169 THR B N 1
ATOM 4065 C CA . THR B 1 169 ? 16.656 -24.625 -19.609 1 98.56 169 THR B CA 1
ATOM 4066 C C . THR B 1 169 ? 15.969 -24.75 -18.25 1 98.56 169 THR B C 1
ATOM 4068 O O . THR B 1 169 ? 15.461 -23.766 -17.703 1 98.56 169 THR B O 1
ATOM 4071 N N . VAL B 1 170 ? 15.93 -25.953 -17.703 1 98.31 170 VAL B N 1
ATOM 4072 C CA . VAL B 1 170 ? 15.297 -26.172 -16.391 1 98.31 170 VAL B CA 1
ATOM 4073 C C . VAL B 1 170 ? 16.375 -26.406 -15.336 1 98.31 170 VAL B C 1
ATOM 4075 O O . VAL B 1 170 ? 17.234 -27.266 -15.508 1 98.31 170 VAL B O 1
ATOM 4078 N N . ILE B 1 171 ? 16.312 -25.641 -14.305 1 97.44 171 ILE B N 1
ATOM 4079 C CA . ILE B 1 171 ? 17.188 -25.812 -13.141 1 97.44 171 ILE B CA 1
ATOM 4080 C C . ILE B 1 171 ? 16.344 -26.281 -11.945 1 97.44 171 ILE B C 1
ATOM 4082 O O . ILE B 1 171 ? 15.312 -25.688 -11.633 1 97.44 171 ILE B O 1
ATOM 4086 N N . THR B 1 172 ? 16.766 -27.406 -11.359 1 95.44 172 THR B N 1
ATOM 4087 C CA . THR B 1 172 ? 16.109 -27.906 -10.148 1 95.44 172 THR B CA 1
ATOM 4088 C C . THR B 1 172 ? 16.891 -27.484 -8.906 1 95.44 172 THR B C 1
ATOM 4090 O O . THR B 1 172 ? 18.094 -27.719 -8.82 1 95.44 172 THR B O 1
ATOM 4093 N N . GLY B 1 173 ? 16.25 -26.812 -7.969 1 93.44 173 GLY B N 1
ATOM 4094 C CA . GLY B 1 173 ? 16.875 -26.375 -6.727 1 93.44 173 GLY B CA 1
ATOM 4095 C C . GLY B 1 173 ? 15.891 -25.766 -5.746 1 93.44 173 GLY B C 1
ATOM 4096 O O . GLY B 1 173 ? 14.719 -25.578 -6.066 1 93.44 173 GLY B O 1
ATOM 4097 N N . ASN B 1 174 ? 16.391 -25.609 -4.586 1 92.88 174 ASN B N 1
ATOM 4098 C CA . ASN B 1 174 ? 15.648 -24.906 -3.549 1 92.88 174 ASN B CA 1
ATOM 4099 C C . ASN B 1 174 ? 15.953 -23.406 -3.564 1 92.88 174 ASN B C 1
ATOM 4101 O O . ASN B 1 174 ? 17.109 -23 -3.406 1 92.88 174 ASN B O 1
ATOM 4105 N N . VAL B 1 175 ? 14.938 -22.609 -3.777 1 92.56 175 VAL B N 1
ATOM 4106 C CA . VAL B 1 175 ? 15.109 -21.156 -3.922 1 92.56 175 VAL B CA 1
ATOM 4107 C C . VAL B 1 175 ? 15.773 -20.594 -2.67 1 92.56 175 VAL B C 1
ATOM 4109 O O . VAL B 1 175 ? 16.484 -19.594 -2.74 1 92.56 175 VAL B O 1
ATOM 4112 N N . VAL B 1 176 ? 15.602 -21.219 -1.511 1 91.19 176 VAL B N 1
ATOM 4113 C CA . VAL B 1 176 ? 16.156 -20.734 -0.249 1 91.19 176 VAL B CA 1
ATOM 4114 C C . VAL B 1 176 ? 17.688 -20.812 -0.297 1 91.19 176 VAL B C 1
ATOM 4116 O O . VAL B 1 176 ? 18.359 -19.875 0.116 1 91.19 176 VAL B O 1
ATOM 4119 N N . ASP B 1 177 ? 18.203 -21.875 -0.914 1 92.06 177 ASP B N 1
ATOM 4120 C CA . ASP B 1 177 ? 19.641 -22.125 -0.822 1 92.06 177 ASP B CA 1
ATOM 4121 C C . ASP B 1 177 ? 20.328 -21.844 -2.158 1 92.06 177 ASP B C 1
ATOM 4123 O O . ASP B 1 177 ? 21.547 -21.656 -2.205 1 92.06 177 ASP B O 1
ATOM 4127 N N . TYR B 1 178 ? 19.547 -21.859 -3.176 1 94.69 178 TYR B N 1
ATOM 4128 C CA . TYR B 1 178 ? 20.141 -21.688 -4.5 1 94.69 178 TYR B CA 1
ATOM 4129 C C . TYR B 1 178 ? 20.531 -20.234 -4.75 1 94.69 178 TYR B C 1
ATOM 4131 O O . TYR B 1 178 ? 19.766 -19.328 -4.426 1 94.69 178 TYR B O 1
ATOM 4139 N N . GLU B 1 179 ? 21.688 -20.047 -5.305 1 97 179 GLU B N 1
ATOM 4140 C CA . GLU B 1 179 ? 22.125 -18.703 -5.703 1 97 179 GLU B CA 1
ATOM 4141 C C . GLU B 1 179 ? 22.344 -18.625 -7.211 1 97 179 GLU B C 1
ATOM 4143 O O . GLU B 1 179 ? 23.172 -19.359 -7.77 1 97 179 GLU B O 1
ATOM 4148 N N . PHE B 1 180 ? 21.594 -17.75 -7.855 1 97.69 180 PHE B N 1
ATOM 4149 C CA . PHE B 1 180 ? 21.703 -17.562 -9.297 1 97.69 180 PHE B CA 1
ATOM 4150 C C . PHE B 1 180 ? 22.969 -16.781 -9.641 1 97.69 180 PHE B C 1
ATOM 4152 O O . PHE B 1 180 ? 23.5 -16.062 -8.805 1 97.69 180 PHE B O 1
ATOM 4159 N N . GLU B 1 181 ? 23.438 -17.047 -10.883 1 97.25 181 GLU B N 1
ATOM 4160 C CA . GLU B 1 181 ? 24.531 -16.219 -11.359 1 97.25 181 GLU B CA 1
ATOM 4161 C C . GLU B 1 181 ? 24.141 -14.742 -11.367 1 97.25 181 GLU B C 1
ATOM 4163 O O . GLU B 1 181 ? 23.016 -14.391 -11.758 1 97.25 181 GLU B O 1
ATOM 4168 N N . GLY B 1 182 ? 25.016 -13.875 -10.953 1 97.38 182 GLY B N 1
ATOM 4169 C CA . GLY B 1 182 ? 24.734 -12.453 -10.867 1 97.38 182 GLY B CA 1
ATOM 4170 C C . GLY B 1 182 ? 24.469 -11.812 -12.219 1 97.38 182 GLY B C 1
ATOM 4171 O O . GLY B 1 182 ? 25.125 -12.148 -13.203 1 97.38 182 GLY B O 1
ATOM 4172 N N . GLU B 1 183 ? 23.453 -10.938 -12.227 1 97.56 183 GLU B N 1
ATOM 4173 C CA . GLU B 1 183 ? 23.141 -10.109 -13.383 1 97.56 183 GLU B CA 1
ATOM 4174 C C . GLU B 1 183 ? 23.016 -10.953 -14.648 1 97.56 183 GLU B C 1
ATOM 4176 O O . GLU B 1 183 ? 23.594 -10.617 -15.688 1 97.56 183 GLU B O 1
ATOM 4181 N N . SER B 1 184 ? 22.234 -11.961 -14.516 1 98.25 184 SER B N 1
ATOM 4182 C CA . SER B 1 184 ? 22.125 -12.914 -15.609 1 98.25 184 SER B CA 1
ATOM 4183 C C . SER B 1 184 ? 20.781 -12.797 -16.328 1 98.25 184 SER B C 1
ATOM 4185 O O . SER B 1 184 ? 20.625 -13.312 -17.438 1 98.25 184 SER B O 1
ATOM 4187 N N . PHE B 1 185 ? 19.875 -12.102 -15.711 1 98.88 185 PHE B N 1
ATOM 4188 C CA . PHE B 1 185 ? 18.531 -12.102 -16.281 1 98.88 185 PHE B CA 1
ATOM 4189 C C . PHE B 1 185 ? 18.047 -10.68 -16.547 1 98.88 185 PHE B C 1
ATOM 4191 O O . PHE B 1 185 ? 18.297 -9.781 -15.742 1 98.88 185 PHE B O 1
ATOM 4198 N N . ASP B 1 186 ? 17.391 -10.477 -17.672 1 98.88 186 ASP B N 1
ATOM 4199 C CA . ASP B 1 186 ? 16.688 -9.227 -17.969 1 98.88 186 ASP B CA 1
ATOM 4200 C C . ASP B 1 186 ? 15.375 -9.133 -17.203 1 98.88 186 ASP B C 1
ATOM 4202 O O . ASP B 1 186 ? 14.938 -8.047 -16.828 1 98.88 186 ASP B O 1
ATOM 4206 N N . ARG B 1 187 ? 14.773 -10.297 -17.047 1 98.94 187 ARG B N 1
ATOM 4207 C CA . ARG B 1 187 ? 13.453 -10.367 -16.438 1 98.94 187 ARG B CA 1
ATOM 4208 C C . ARG B 1 187 ? 13.312 -11.617 -15.578 1 98.94 187 ARG B C 1
ATOM 4210 O O . ARG B 1 187 ? 13.828 -12.68 -15.922 1 98.94 187 ARG B O 1
ATOM 4217 N N . VAL B 1 188 ? 12.648 -11.453 -14.477 1 98.94 188 VAL B N 1
ATOM 4218 C CA . VAL B 1 188 ? 12.203 -12.562 -13.648 1 98.94 188 VAL B CA 1
ATOM 4219 C C . VAL B 1 188 ? 10.688 -12.547 -13.523 1 98.94 188 VAL B C 1
ATOM 4221 O O . VAL B 1 188 ? 10.094 -11.492 -13.266 1 98.94 188 VAL B O 1
ATOM 4224 N N . ALA B 1 189 ? 10.055 -13.617 -13.812 1 98.94 189 ALA B N 1
ATOM 4225 C CA . ALA B 1 189 ? 8.625 -13.805 -13.578 1 98.94 189 ALA B CA 1
ATOM 4226 C C . ALA B 1 189 ? 8.383 -14.867 -12.508 1 98.94 189 ALA B C 1
ATOM 4228 O O . ALA B 1 189 ? 8.984 -15.945 -12.547 1 98.94 189 ALA B O 1
ATOM 4229 N N . SER B 1 190 ? 7.645 -14.531 -11.539 1 98.81 190 SER B N 1
ATOM 4230 C CA . SER B 1 190 ? 7.27 -15.469 -10.484 1 98.81 190 SER B CA 1
ATOM 4231 C C . SER B 1 190 ? 5.754 -15.555 -10.336 1 98.81 190 SER B C 1
ATOM 4233 O O . SER B 1 190 ? 5.109 -14.586 -9.93 1 98.81 190 SER B O 1
ATOM 4235 N N . ILE B 1 191 ? 5.238 -16.703 -10.641 1 98.56 191 ILE B N 1
ATOM 4236 C CA . ILE B 1 191 ? 3.797 -16.922 -10.617 1 98.56 191 ILE B CA 1
ATOM 4237 C C . ILE B 1 191 ? 3.439 -17.859 -9.469 1 98.56 191 ILE B C 1
ATOM 4239 O O . ILE B 1 191 ? 3.705 -19.062 -9.539 1 98.56 191 ILE B O 1
ATOM 4243 N N . GLU B 1 192 ? 2.861 -17.281 -8.391 1 95.69 192 GLU B N 1
ATOM 4244 C CA . GLU B 1 192 ? 2.344 -17.969 -7.211 1 95.69 192 GLU B CA 1
ATOM 4245 C C . GLU B 1 192 ? 3.443 -18.766 -6.512 1 95.69 192 GLU B C 1
ATOM 4247 O O . GLU B 1 192 ? 3.244 -19.938 -6.152 1 95.69 192 GLU B O 1
ATOM 4252 N N . LEU B 1 193 ? 4.555 -18.25 -6.418 1 94.5 193 LEU B N 1
ATOM 4253 C CA . LEU B 1 193 ? 5.645 -18.75 -5.578 1 94.5 193 LEU B CA 1
ATOM 4254 C C . LEU B 1 193 ? 5.73 -17.953 -4.281 1 94.5 193 LEU B C 1
ATOM 4256 O O . LEU B 1 193 ? 5.91 -18.516 -3.205 1 94.5 193 LEU B O 1
ATOM 4260 N N . PHE B 1 194 ? 5.566 -16.609 -4.375 1 95.12 194 PHE B N 1
ATOM 4261 C CA . PHE B 1 194 ? 5.855 -15.672 -3.291 1 95.12 194 PHE B CA 1
ATOM 4262 C C . PHE B 1 194 ? 4.965 -15.945 -2.086 1 95.12 194 PHE B C 1
ATOM 4264 O O . PHE B 1 194 ? 5.375 -15.727 -0.943 1 95.12 194 PHE B O 1
ATOM 4271 N N . GLU B 1 195 ? 3.723 -16.422 -2.268 1 92.88 195 GLU B N 1
ATOM 4272 C CA . GLU B 1 195 ? 2.824 -16.656 -1.14 1 92.88 195 GLU B CA 1
ATOM 4273 C C . GLU B 1 195 ? 3.307 -17.812 -0.28 1 92.88 195 GLU B C 1
ATOM 4275 O O . GLU B 1 195 ? 2.809 -18.031 0.828 1 92.88 195 GLU B O 1
ATOM 4280 N N . HIS B 1 196 ? 4.301 -18.531 -0.781 1 89.81 196 HIS B N 1
ATOM 4281 C CA . HIS B 1 196 ? 4.867 -19.641 -0.013 1 89.81 196 HIS B CA 1
ATOM 4282 C C . HIS B 1 196 ? 6.148 -19.219 0.697 1 89.81 196 HIS B C 1
ATOM 4284 O O . HIS B 1 196 ? 6.77 -20.016 1.402 1 89.81 196 HIS B O 1
ATOM 4290 N N . MET B 1 197 ? 6.555 -18.062 0.445 1 91.88 197 MET B N 1
ATOM 4291 C CA . MET B 1 197 ? 7.762 -17.516 1.059 1 91.88 197 MET B CA 1
ATOM 4292 C C . MET B 1 197 ? 7.418 -16.672 2.275 1 91.88 197 MET B C 1
ATOM 4294 O O . MET B 1 197 ? 6.25 -16.328 2.496 1 91.88 197 MET B O 1
ATOM 4298 N N . LYS B 1 198 ? 8.406 -16.359 3.086 1 93.31 198 LYS B N 1
ATOM 4299 C CA . LYS B 1 198 ? 8.188 -15.578 4.293 1 93.31 198 LYS B CA 1
ATOM 4300 C C . LYS B 1 198 ? 9.039 -14.305 4.281 1 93.31 198 LYS B C 1
ATOM 4302 O O . LYS B 1 198 ? 8.523 -13.203 4.086 1 93.31 198 LYS B O 1
ATOM 4307 N N . ASN B 1 199 ? 10.359 -14.453 4.297 1 95.38 199 ASN B N 1
ATOM 4308 C CA . ASN B 1 199 ? 11.25 -13.297 4.312 1 95.38 199 ASN B CA 1
ATOM 4309 C C . ASN B 1 199 ? 11.414 -12.695 2.918 1 95.38 199 ASN B C 1
ATOM 4311 O O . ASN B 1 199 ? 12.352 -13.039 2.197 1 95.38 199 ASN B O 1
ATOM 4315 N N . TYR B 1 200 ? 10.547 -11.766 2.648 1 97.06 200 TYR B N 1
ATOM 4316 C CA . TYR B 1 200 ? 10.523 -11.18 1.312 1 97.06 200 TYR B CA 1
ATOM 4317 C C . TYR B 1 200 ? 11.727 -10.273 1.098 1 97.06 200 TYR B C 1
ATOM 4319 O O . TYR B 1 200 ? 12.148 -10.047 -0.039 1 97.06 200 TYR B O 1
ATOM 4327 N N . ASP B 1 201 ? 12.32 -9.703 2.143 1 96.25 201 ASP B N 1
ATOM 4328 C CA . ASP B 1 201 ? 13.539 -8.914 2.002 1 96.25 201 ASP B CA 1
ATOM 4329 C C . ASP B 1 201 ? 14.672 -9.742 1.409 1 96.25 201 ASP B C 1
ATOM 4331 O O . ASP B 1 201 ? 15.336 -9.32 0.46 1 96.25 201 ASP B O 1
ATOM 4335 N N . LEU B 1 202 ? 14.828 -10.883 1.97 1 96.88 202 LEU B N 1
ATOM 4336 C CA . LEU B 1 202 ? 15.891 -11.766 1.513 1 96.88 202 LEU B CA 1
ATOM 4337 C C . LEU B 1 202 ? 15.602 -12.289 0.108 1 96.88 202 LEU B C 1
ATOM 4339 O O . LEU B 1 202 ? 16.516 -12.391 -0.72 1 96.88 202 LEU B O 1
ATOM 4343 N N . LEU B 1 203 ? 14.359 -12.664 -0.141 1 97.12 203 LEU B N 1
ATOM 4344 C CA . LEU B 1 203 ? 13.977 -13.188 -1.45 1 97.12 203 LEU B CA 1
ATOM 4345 C C . LEU B 1 203 ? 14.172 -12.133 -2.533 1 97.12 203 LEU B C 1
ATOM 4347 O O . LEU B 1 203 ? 14.734 -12.414 -3.59 1 97.12 203 LEU B O 1
ATOM 4351 N N . MET B 1 204 ? 13.688 -10.938 -2.275 1 97.5 204 MET B N 1
ATOM 4352 C CA . MET B 1 204 ? 13.797 -9.852 -3.242 1 97.5 204 MET B CA 1
ATOM 4353 C C . MET B 1 204 ? 15.258 -9.461 -3.457 1 97.5 204 MET B C 1
ATOM 4355 O O . MET B 1 204 ? 15.656 -9.086 -4.566 1 97.5 204 MET B O 1
ATOM 4359 N N . ALA B 1 205 ? 16.062 -9.547 -2.451 1 96.75 205 ALA B N 1
ATOM 4360 C CA . ALA B 1 205 ? 17.5 -9.32 -2.59 1 96.75 205 ALA B CA 1
ATOM 4361 C C . ALA B 1 205 ? 18.125 -10.336 -3.535 1 96.75 205 ALA B C 1
ATOM 4363 O O . ALA B 1 205 ? 18.938 -9.984 -4.395 1 96.75 205 ALA B O 1
ATOM 4364 N N . LYS B 1 206 ? 17.781 -11.562 -3.301 1 97.31 206 LYS B N 1
ATOM 4365 C CA . LYS B 1 206 ? 18.281 -12.641 -4.152 1 97.31 206 LYS B CA 1
ATOM 4366 C C . LYS B 1 206 ? 17.891 -12.414 -5.609 1 97.31 206 LYS B C 1
ATOM 4368 O O . LYS B 1 206 ? 18.734 -12.547 -6.504 1 97.31 206 LYS B O 1
ATOM 4373 N N . VAL B 1 207 ? 16.656 -12.078 -5.848 1 98.5 207 VAL B N 1
ATOM 4374 C CA . VAL B 1 207 ? 16.172 -11.82 -7.199 1 98.5 207 VAL B CA 1
ATOM 4375 C C . VAL B 1 207 ? 16.922 -10.625 -7.793 1 98.5 207 VAL B C 1
ATOM 4377 O O . VAL B 1 207 ? 17.297 -10.648 -8.961 1 98.5 207 VAL B O 1
ATOM 4380 N N . SER B 1 208 ? 17.094 -9.617 -6.98 1 98.06 208 SER B N 1
ATOM 4381 C CA . SER B 1 208 ? 17.781 -8.422 -7.441 1 98.06 208 SER B CA 1
ATOM 4382 C C . SER B 1 208 ? 19.203 -8.75 -7.895 1 98.06 208 SER B C 1
ATOM 4384 O O . SER B 1 208 ? 19.672 -8.227 -8.906 1 98.06 208 SER B O 1
ATOM 4386 N N . ARG B 1 209 ? 19.906 -9.617 -7.168 1 97.56 209 ARG B N 1
ATOM 4387 C CA . ARG B 1 209 ? 21.266 -10.016 -7.539 1 97.56 209 ARG B CA 1
ATOM 4388 C C . ARG B 1 209 ? 21.266 -10.742 -8.883 1 97.56 209 ARG B C 1
ATOM 4390 O O . ARG B 1 209 ? 22.219 -10.602 -9.656 1 97.56 209 ARG B O 1
ATOM 4397 N N . ALA B 1 210 ? 20.219 -11.445 -9.133 1 98.38 210 ALA B N 1
ATOM 4398 C CA . ALA B 1 210 ? 20.125 -12.234 -10.359 1 98.38 210 ALA B CA 1
ATOM 4399 C C . ALA B 1 210 ? 19.797 -11.336 -11.555 1 98.38 210 ALA B C 1
ATOM 4401 O O . ALA B 1 210 ? 20.109 -11.68 -12.703 1 98.38 210 ALA B O 1
ATOM 4402 N N . LEU B 1 211 ? 19.203 -10.203 -11.32 1 98.62 211 LEU B N 1
ATOM 4403 C CA . LEU B 1 211 ? 18.734 -9.305 -12.375 1 98.62 211 LEU B CA 1
ATOM 4404 C C . LEU B 1 211 ? 19.859 -8.414 -12.875 1 98.62 211 LEU B C 1
ATOM 4406 O O . LEU B 1 211 ? 20.672 -7.922 -12.078 1 98.62 211 LEU B O 1
ATOM 4410 N N . LYS B 1 212 ? 19.906 -8.219 -14.203 1 98.06 212 LYS B N 1
ATOM 4411 C CA . LYS B 1 212 ? 20.75 -7.191 -14.797 1 98.06 212 LYS B CA 1
ATOM 4412 C C . LYS B 1 212 ? 20.328 -5.793 -14.375 1 98.06 212 LYS B C 1
ATOM 4414 O O . LYS B 1 212 ? 19.203 -5.605 -13.898 1 98.06 212 LYS B O 1
ATOM 4419 N N . PRO B 1 213 ? 21.312 -4.797 -14.5 1 96.5 213 PRO B N 1
ATOM 4420 C CA . PRO B 1 213 ? 20.828 -3.42 -14.336 1 96.5 213 PRO B CA 1
ATOM 4421 C C . PRO B 1 213 ? 19.641 -3.1 -15.234 1 96.5 213 PRO B C 1
ATOM 4423 O O . PRO B 1 213 ? 19.641 -3.42 -16.422 1 96.5 213 PRO B O 1
ATOM 4426 N N . GLY B 1 214 ? 18.656 -2.523 -14.633 1 95.5 214 GLY B N 1
ATOM 4427 C CA . GLY B 1 214 ? 17.453 -2.225 -15.383 1 95.5 214 GLY B CA 1
ATOM 4428 C C . GLY B 1 214 ? 16.5 -3.404 -15.492 1 95.5 214 GLY B C 1
ATOM 4429 O O . GLY B 1 214 ? 15.422 -3.291 -16.078 1 95.5 214 GLY B O 1
ATOM 4430 N N . GLY B 1 215 ? 16.922 -4.555 -14.914 1 98.5 215 GLY B N 1
ATOM 4431 C CA . GLY B 1 215 ? 16.078 -5.734 -14.906 1 98.5 215 GLY B CA 1
ATOM 4432 C C . GLY B 1 215 ? 14.828 -5.562 -14.055 1 98.5 215 GLY B C 1
ATOM 4433 O O . GLY B 1 215 ? 14.758 -4.664 -13.211 1 98.5 215 GLY B O 1
ATOM 4434 N N . LYS B 1 216 ? 13.805 -6.402 -14.359 1 98.81 216 LYS B N 1
ATOM 4435 C CA . LYS B 1 216 ? 12.531 -6.262 -13.664 1 98.81 216 LYS B CA 1
ATOM 4436 C C . LYS B 1 216 ? 12.023 -7.617 -13.172 1 98.81 216 LYS B C 1
ATOM 4438 O O . LYS B 1 216 ? 12.359 -8.656 -13.742 1 98.81 216 LYS B O 1
ATOM 4443 N N . LEU B 1 217 ? 11.297 -7.605 -12.102 1 98.94 217 LEU B N 1
ATOM 4444 C CA . LEU B 1 217 ? 10.594 -8.742 -11.523 1 98.94 217 LEU B CA 1
ATOM 4445 C C . LEU B 1 217 ? 9.086 -8.57 -11.656 1 98.94 217 LEU B C 1
ATOM 4447 O O . LEU B 1 217 ? 8.531 -7.547 -11.234 1 98.94 217 LEU B O 1
ATOM 4451 N N . PHE B 1 218 ? 8.453 -9.445 -12.312 1 98.94 218 PHE B N 1
ATOM 4452 C CA . PHE B 1 218 ? 7 -9.531 -12.328 1 98.94 218 PHE B CA 1
ATOM 4453 C C . PHE B 1 218 ? 6.504 -10.594 -11.352 1 98.94 218 PHE B C 1
ATOM 4455 O O . PHE B 1 218 ? 6.961 -11.734 -11.391 1 98.94 218 PHE B O 1
ATOM 4462 N N . VAL B 1 219 ? 5.566 -10.227 -10.484 1 98.94 219 VAL B N 1
ATOM 4463 C CA . VAL B 1 219 ? 5.051 -11.148 -9.477 1 98.94 219 VAL B CA 1
ATOM 4464 C C . VAL B 1 219 ? 3.543 -11.32 -9.656 1 98.94 219 VAL B C 1
ATOM 4466 O O . VAL B 1 219 ? 2.814 -10.336 -9.789 1 98.94 219 VAL B O 1
ATOM 4469 N N . HIS B 1 220 ? 3.09 -12.492 -9.773 1 98.81 220 HIS B N 1
ATOM 4470 C CA . HIS B 1 220 ? 1.702 -12.93 -9.68 1 98.81 220 HIS B CA 1
ATOM 4471 C C . HIS B 1 220 ? 1.461 -13.711 -8.391 1 98.81 220 HIS B C 1
ATOM 4473 O O . HIS B 1 220 ? 1.993 -14.812 -8.219 1 98.81 220 HIS B O 1
ATOM 4479 N N . ILE B 1 221 ? 0.636 -13.141 -7.461 1 98.19 221 ILE B N 1
ATOM 4480 C CA . ILE B 1 221 ? 0.477 -13.703 -6.121 1 98.19 221 ILE B CA 1
ATOM 4481 C C . ILE B 1 221 ? -0.982 -13.586 -5.684 1 98.19 221 ILE B C 1
ATOM 4483 O O . ILE B 1 221 ? -1.604 -12.539 -5.848 1 98.19 221 ILE B O 1
ATOM 4487 N N . PHE B 1 222 ? -1.618 -14.656 -5.23 1 97.75 222 PHE B N 1
ATOM 4488 C CA . PHE B 1 222 ? -2.953 -14.477 -4.672 1 97.75 222 PHE B CA 1
ATOM 4489 C C . PHE B 1 222 ? -2.885 -13.758 -3.33 1 97.75 222 PHE B C 1
ATOM 4491 O O . PHE B 1 222 ? -1.899 -13.883 -2.6 1 97.75 222 PHE B O 1
ATOM 4498 N N . ALA B 1 223 ? -3.916 -13 -3 1 98.19 223 ALA B N 1
ATOM 4499 C CA . ALA B 1 223 ? -3.828 -12.117 -1.837 1 98.19 223 ALA B CA 1
ATOM 4500 C C . ALA B 1 223 ? -5.215 -11.742 -1.325 1 98.19 223 ALA B C 1
ATOM 4502 O O . ALA B 1 223 ? -6.199 -11.82 -2.066 1 98.19 223 ALA B O 1
ATOM 4503 N N . HIS B 1 224 ? -5.273 -11.508 -0.059 1 98.31 224 HIS B N 1
ATOM 4504 C CA . HIS B 1 224 ? -6.379 -10.727 0.477 1 98.31 224 HIS B CA 1
ATOM 4505 C C . HIS B 1 224 ? -6.242 -9.25 0.102 1 98.31 224 HIS B C 1
ATOM 4507 O O . HIS B 1 224 ? -5.125 -8.742 -0.017 1 98.31 224 HIS B O 1
ATOM 4513 N N . LYS B 1 225 ? -7.301 -8.602 -0.025 1 97.69 225 LYS B N 1
ATOM 4514 C CA . LYS B 1 225 ? -7.281 -7.23 -0.516 1 97.69 225 LYS B CA 1
ATOM 4515 C C . LYS B 1 225 ? -6.512 -6.316 0.434 1 97.69 225 LYS B C 1
ATOM 4517 O O . LYS B 1 225 ? -5.863 -5.363 -0.003 1 97.69 225 LYS B O 1
ATOM 4522 N N . THR B 1 226 ? -6.539 -6.594 1.819 1 97.19 226 THR B N 1
ATOM 4523 C CA . THR B 1 226 ? -5.941 -5.594 2.701 1 97.19 226 THR B CA 1
ATOM 4524 C C . THR B 1 226 ? -5.137 -6.266 3.811 1 97.19 226 THR B C 1
ATOM 4526 O O . THR B 1 226 ? -4.273 -5.637 4.426 1 97.19 226 THR B O 1
ATOM 4529 N N . THR B 1 227 ? -5.426 -7.52 4.137 1 97.88 227 THR B N 1
ATOM 4530 C CA . THR B 1 227 ? -4.965 -8.062 5.41 1 97.88 227 THR B CA 1
ATOM 4531 C C . THR B 1 227 ? -4.195 -9.359 5.199 1 97.88 227 THR B C 1
ATOM 4533 O O . THR B 1 227 ? -4.762 -10.359 4.746 1 97.88 227 THR B O 1
ATOM 4536 N N . PRO B 1 228 ? -2.951 -9.32 5.539 1 97.56 228 PRO B N 1
ATOM 4537 C CA . PRO B 1 228 ? -2.201 -10.578 5.473 1 97.56 228 PRO B CA 1
ATOM 4538 C C . PRO B 1 228 ? -2.438 -11.477 6.688 1 97.56 228 PRO B C 1
ATOM 4540 O O . PRO B 1 228 ? -2.684 -10.977 7.789 1 97.56 228 PRO B O 1
ATOM 4543 N N . TYR B 1 229 ? -2.377 -12.758 6.484 1 94.88 229 TYR B N 1
ATOM 4544 C CA . TYR B 1 229 ? -2.486 -13.695 7.598 1 94.88 229 TYR B CA 1
ATOM 4545 C C . TYR B 1 229 ? -1.893 -15.055 7.227 1 94.88 229 TYR B C 1
ATOM 4547 O O . TYR B 1 229 ? -1.71 -15.359 6.047 1 94.88 229 TYR B O 1
ATOM 4555 N N . ASP B 1 230 ? -1.546 -15.781 8.211 1 90.19 230 ASP B N 1
ATOM 4556 C CA . ASP B 1 230 ? -1.06 -17.141 8.016 1 90.19 230 ASP B CA 1
ATOM 4557 C C . ASP B 1 230 ? -2.184 -18.156 8.195 1 90.19 230 ASP B C 1
ATOM 4559 O O . ASP B 1 230 ? -3.09 -17.953 9.008 1 90.19 230 ASP B O 1
ATOM 4563 N N . TYR B 1 231 ? -2.021 -19.141 7.359 1 83.12 231 TYR B N 1
ATOM 4564 C CA . TYR B 1 231 ? -2.967 -20.234 7.551 1 83.12 231 TYR B CA 1
ATOM 4565 C C . TYR B 1 231 ? -2.664 -20.984 8.836 1 83.12 231 TYR B C 1
ATOM 4567 O O . TYR B 1 231 ? -1.502 -21.25 9.156 1 83.12 231 TYR B O 1
ATOM 4575 N N . GLU B 1 232 ? -3.566 -20.984 9.688 1 74.38 232 GLU B N 1
ATOM 4576 C CA . GLU B 1 232 ? -3.43 -21.781 10.898 1 74.38 232 GLU B CA 1
ATOM 4577 C C . GLU B 1 232 ? -3.865 -23.234 10.648 1 74.38 232 GLU B C 1
ATOM 4579 O O . GLU B 1 232 ? -4.062 -23.641 9.508 1 74.38 232 GLU B O 1
ATOM 4584 N N . GLU B 1 233 ? -4.258 -23.859 11.656 1 69 233 GLU B N 1
ATOM 4585 C CA . GLU B 1 233 ? -4.68 -25.266 11.633 1 69 233 GLU B CA 1
ATOM 4586 C C . GLU B 1 233 ? -6.02 -25.422 10.922 1 69 233 GLU B C 1
ATOM 4588 O O . GLU B 1 233 ? -6.832 -24.5 10.906 1 69 233 GLU B O 1
ATOM 4593 N N . GLY B 1 234 ? -6.059 -26.391 9.922 1 73.5 234 GLY B N 1
ATOM 4594 C CA . GLY B 1 234 ? -7.289 -26.734 9.234 1 73.5 234 GLY B CA 1
ATOM 4595 C C . GLY B 1 234 ? -7.094 -27.797 8.172 1 73.5 234 GLY B C 1
ATOM 4596 O O . GLY B 1 234 ? -5.973 -28.25 7.93 1 73.5 234 GLY B O 1
ATOM 4597 N N . TRP B 1 235 ? -8.25 -28.203 7.734 1 75.75 235 TRP B N 1
ATOM 4598 C CA . TRP B 1 235 ? -8.289 -29.281 6.75 1 75.75 235 TRP B CA 1
ATOM 4599 C C . TRP B 1 235 ? -7.406 -28.938 5.551 1 75.75 235 TRP B C 1
ATOM 4601 O O . TRP B 1 235 ? -6.617 -29.781 5.098 1 75.75 235 TRP B O 1
ATOM 4611 N N . MET B 1 236 ? -7.441 -27.719 5.059 1 74.94 236 MET B N 1
ATOM 4612 C CA . MET B 1 236 ? -6.676 -27.312 3.887 1 74.94 236 MET B CA 1
ATOM 4613 C C . MET B 1 236 ? -5.18 -27.344 4.168 1 74.94 236 MET B C 1
ATOM 4615 O O . MET B 1 236 ? -4.402 -27.844 3.35 1 74.94 236 MET B O 1
ATOM 4619 N N . THR B 1 237 ? -4.879 -26.828 5.309 1 72.19 237 THR B N 1
ATOM 4620 C CA . THR B 1 237 ? -3.473 -26.797 5.691 1 72.19 237 THR B CA 1
ATOM 4621 C C . THR B 1 237 ? -2.941 -28.203 5.914 1 72.19 237 THR B C 1
ATOM 4623 O O . THR B 1 237 ? -1.797 -28.516 5.566 1 72.19 237 THR B O 1
ATOM 4626 N N . THR B 1 238 ? -3.785 -29.016 6.367 1 71.88 238 THR B N 1
ATOM 4627 C CA . THR B 1 238 ? -3.393 -30.391 6.68 1 71.88 238 THR B CA 1
ATOM 4628 C C . THR B 1 238 ? -3.168 -31.188 5.406 1 71.88 238 THR B C 1
ATOM 4630 O O . THR B 1 238 ? -2.227 -31.984 5.32 1 71.88 238 THR B O 1
ATOM 4633 N N . HIS B 1 239 ? -3.936 -30.891 4.445 1 75.25 239 HIS B N 1
ATOM 4634 C CA . HIS B 1 239 ? -3.93 -31.812 3.324 1 75.25 239 HIS B CA 1
ATOM 4635 C C . HIS B 1 239 ? -3.301 -31.188 2.088 1 75.25 239 HIS B C 1
ATOM 4637 O O . HIS B 1 239 ? -2.807 -31.891 1.207 1 75.25 239 HIS B O 1
ATOM 4643 N N . PHE B 1 240 ? -3.279 -29.859 2.012 1 71.44 240 PHE B N 1
ATOM 4644 C CA . PHE B 1 240 ? -2.881 -29.297 0.729 1 71.44 240 PHE B CA 1
ATOM 4645 C C . PHE B 1 240 ? -1.833 -28.203 0.921 1 71.44 240 PHE B C 1
ATOM 4647 O O . PHE B 1 240 ? -0.932 -28.047 0.094 1 71.44 240 PHE B O 1
ATOM 4654 N N . PHE B 1 241 ? -1.927 -27.375 1.952 1 65.75 241 PHE B N 1
ATOM 4655 C CA . PHE B 1 241 ? -1.067 -26.203 2.076 1 65.75 241 PHE B CA 1
ATOM 4656 C C . PHE B 1 241 ? -0.39 -26.172 3.439 1 65.75 241 PHE B C 1
ATOM 4658 O O . PHE B 1 241 ? -0.885 -25.531 4.371 1 65.75 241 PHE B O 1
ATOM 4665 N N . SER B 1 242 ? 0.695 -26.719 3.604 1 62.81 242 SER B N 1
ATOM 4666 C CA . SER B 1 242 ? 1.353 -26.641 4.902 1 62.81 242 SER B CA 1
ATOM 4667 C C . SER B 1 242 ? 2.156 -25.359 5.039 1 62.81 242 SER B C 1
ATOM 4669 O O . SER B 1 242 ? 3.07 -25.109 4.254 1 62.81 242 SER B O 1
ATOM 4671 N N . GLY B 1 243 ? 1.726 -24.5 5.996 1 65.12 243 GLY B N 1
ATOM 4672 C CA . GLY B 1 243 ? 2.551 -23.344 6.328 1 65.12 243 GLY B CA 1
ATOM 4673 C C . GLY B 1 243 ? 2.377 -22.188 5.367 1 65.12 243 GLY B C 1
ATOM 4674 O O . GLY B 1 243 ? 3.273 -21.359 5.227 1 65.12 243 GLY B O 1
ATOM 4675 N N . GLY B 1 244 ? 1.275 -22.094 4.73 1 76.94 244 GLY B N 1
ATOM 4676 C CA . GLY B 1 244 ? 1.14 -21.062 3.719 1 76.94 244 GLY B CA 1
ATOM 4677 C C . GLY B 1 244 ? 0.668 -19.734 4.281 1 76.94 244 GLY B C 1
ATOM 4678 O O . GLY B 1 244 ? 0.285 -19.656 5.453 1 76.94 244 GLY B O 1
ATOM 4679 N N . THR B 1 245 ? 0.958 -18.719 3.609 1 88.31 245 THR B N 1
ATOM 4680 C CA . THR B 1 245 ? 0.583 -17.344 3.953 1 88.31 245 THR B CA 1
ATOM 4681 C C . THR B 1 245 ? -0.399 -16.781 2.932 1 88.31 245 THR B C 1
ATOM 4683 O O . THR B 1 245 ? -0.292 -17.062 1.736 1 88.31 245 THR B O 1
ATOM 4686 N N . MET B 1 246 ? -1.479 -16.219 3.414 1 94.94 246 MET B N 1
ATOM 4687 C CA . MET B 1 246 ? -2.283 -15.336 2.576 1 94.94 246 MET B CA 1
ATOM 4688 C C . MET B 1 246 ? -1.769 -13.898 2.652 1 94.94 246 MET B C 1
ATOM 4690 O O . MET B 1 246 ? -2.074 -13.18 3.602 1 94.94 246 MET B O 1
ATOM 4694 N N . PRO B 1 247 ? -0.965 -13.484 1.685 1 97.31 247 PRO B N 1
ATOM 4695 C CA . PRO B 1 247 ? -0.494 -12.102 1.698 1 97.31 247 PRO B CA 1
ATOM 4696 C C . PRO B 1 247 ? -1.61 -11.094 1.422 1 97.31 247 PRO B C 1
ATOM 4698 O O . PRO B 1 247 ? -2.719 -11.484 1.05 1 97.31 247 PRO B O 1
ATOM 4701 N N . SER B 1 248 ? -1.353 -9.883 1.739 1 98.06 248 SER B N 1
ATOM 4702 C CA . SER B 1 248 ? -2.23 -8.812 1.289 1 98.06 248 SER B CA 1
ATOM 4703 C C . SER B 1 248 ? -1.751 -8.219 -0.034 1 98.06 248 SER B C 1
ATOM 4705 O O . SER B 1 248 ? -0.583 -8.367 -0.399 1 98.06 248 SER B O 1
ATOM 4707 N N . ALA B 1 249 ? -2.645 -7.574 -0.714 1 97.81 249 ALA B N 1
ATOM 4708 C CA . ALA B 1 249 ? -2.352 -7.008 -2.027 1 97.81 249 ALA B CA 1
ATOM 4709 C C . ALA B 1 249 ? -1.172 -6.043 -1.958 1 97.81 249 ALA B C 1
ATOM 4711 O O . ALA B 1 249 ? -0.409 -5.91 -2.92 1 97.81 249 ALA B O 1
ATOM 4712 N N . ASP B 1 250 ? -0.978 -5.379 -0.83 1 97.75 250 ASP B N 1
ATOM 4713 C CA . ASP B 1 250 ? 0.027 -4.324 -0.712 1 97.75 250 ASP B CA 1
ATOM 4714 C C . ASP B 1 250 ? 1.282 -4.84 -0.012 1 97.75 250 ASP B C 1
ATOM 4716 O O . ASP B 1 250 ? 2.197 -4.07 0.282 1 97.75 250 ASP B O 1
ATOM 4720 N N . LEU B 1 251 ? 1.362 -6.117 0.331 1 97.88 251 LEU B N 1
ATOM 4721 C CA . LEU B 1 251 ? 2.402 -6.672 1.189 1 97.88 251 LEU B CA 1
ATOM 4722 C C . LEU B 1 251 ? 3.789 -6.371 0.629 1 97.88 251 LEU B C 1
ATOM 4724 O O . LEU B 1 251 ? 4.668 -5.898 1.354 1 97.88 251 LEU B O 1
ATOM 4728 N N . LEU B 1 252 ? 3.996 -6.547 -0.623 1 98.06 252 LEU B N 1
ATOM 4729 C CA . LEU B 1 252 ? 5.324 -6.441 -1.219 1 98.06 252 LEU B CA 1
ATOM 4730 C C . LEU B 1 252 ? 5.762 -4.984 -1.322 1 98.06 252 LEU B C 1
ATOM 4732 O O . LEU B 1 252 ? 6.941 -4.703 -1.545 1 98.06 252 LEU B O 1
ATOM 4736 N N . LEU B 1 253 ? 4.828 -4.02 -1.173 1 98.19 253 LEU B N 1
ATOM 4737 C CA . LEU B 1 253 ? 5.176 -2.602 -1.185 1 98.19 253 LEU B CA 1
ATOM 4738 C C . LEU B 1 253 ? 6.07 -2.25 -0.002 1 98.19 253 LEU B C 1
ATOM 4740 O O . LEU B 1 253 ? 6.727 -1.206 -0.004 1 98.19 253 LEU B O 1
ATOM 4744 N N . TYR B 1 254 ? 6.141 -3.078 0.976 1 98.19 254 TYR B N 1
ATOM 4745 C CA . TYR B 1 254 ? 6.914 -2.814 2.184 1 98.19 254 TYR B CA 1
ATOM 4746 C C . TYR B 1 254 ? 8.312 -3.42 2.08 1 98.19 254 TYR B C 1
ATOM 4748 O O . TYR B 1 254 ? 9.109 -3.311 3.012 1 98.19 254 TYR B O 1
ATOM 4756 N N . PHE B 1 255 ? 8.617 -4.062 0.986 1 97.12 255 PHE B N 1
ATOM 4757 C CA . PHE B 1 255 ? 9.898 -4.734 0.789 1 97.12 255 PHE B CA 1
ATOM 4758 C C . PHE B 1 255 ? 10.586 -4.23 -0.474 1 97.12 255 PHE B C 1
ATOM 4760 O O . PHE B 1 255 ? 10.898 -5.012 -1.372 1 97.12 255 PHE B O 1
ATOM 4767 N N . GLN B 1 256 ? 10.945 -2.955 -0.506 1 96.75 256 GLN B N 1
ATOM 4768 C CA . GLN B 1 256 ? 11.445 -2.35 -1.735 1 96.75 256 GLN B CA 1
ATOM 4769 C C . GLN B 1 256 ? 12.898 -1.902 -1.575 1 96.75 256 GLN B C 1
ATOM 4771 O O . GLN B 1 256 ? 13.328 -0.942 -2.217 1 96.75 256 GLN B O 1
ATOM 4776 N N . ARG B 1 257 ? 13.656 -2.555 -0.747 1 93.88 257 ARG B N 1
ATOM 4777 C CA . ARG B 1 257 ? 15.055 -2.191 -0.53 1 93.88 257 ARG B CA 1
ATOM 4778 C C . ARG B 1 257 ? 15.883 -2.402 -1.795 1 93.88 257 ARG B C 1
ATOM 4780 O O . ARG B 1 257 ? 16.766 -1.601 -2.109 1 93.88 257 ARG B O 1
ATOM 4787 N N . HIS B 1 258 ? 15.5 -3.48 -2.549 1 94.56 258 HIS B N 1
ATOM 4788 C CA . HIS B 1 258 ? 16.344 -3.852 -3.674 1 94.56 258 HIS B CA 1
ATOM 4789 C C . HIS B 1 258 ? 15.602 -3.707 -4.996 1 94.56 258 HIS B C 1
ATOM 4791 O O . HIS B 1 258 ? 16.219 -3.557 -6.051 1 94.56 258 HIS B O 1
ATOM 4797 N N . LEU B 1 259 ? 14.32 -3.816 -4.91 1 97.19 259 LEU B N 1
ATOM 4798 C CA . LEU B 1 259 ? 13.43 -3.686 -6.059 1 97.19 259 LEU B CA 1
ATOM 4799 C C . LEU B 1 259 ? 12.312 -2.688 -5.766 1 97.19 259 LEU B C 1
ATOM 4801 O O . LEU B 1 259 ? 11.711 -2.717 -4.688 1 97.19 259 LEU B O 1
ATOM 4805 N N . LYS B 1 260 ? 12.031 -1.82 -6.711 1 96.25 260 LYS B N 1
ATOM 4806 C CA . LYS B 1 260 ? 10.992 -0.815 -6.512 1 96.25 260 LYS B CA 1
ATOM 4807 C C . LYS B 1 260 ? 9.789 -1.084 -7.414 1 96.25 260 LYS B C 1
ATOM 4809 O O . LYS B 1 260 ? 9.945 -1.503 -8.562 1 96.25 260 LYS B O 1
ATOM 4814 N N . VAL B 1 261 ? 8.617 -0.869 -6.906 1 97.94 261 VAL B N 1
ATOM 4815 C CA . VAL B 1 261 ? 7.387 -1.135 -7.648 1 97.94 261 VAL B CA 1
ATOM 4816 C C . VAL B 1 261 ? 7.223 -0.102 -8.766 1 97.94 261 VAL B C 1
ATOM 4818 O O . VAL B 1 261 ? 7.426 1.095 -8.539 1 97.94 261 VAL B O 1
ATOM 4821 N N . GLN B 1 262 ? 6.945 -0.545 -9.93 1 97.06 262 GLN B N 1
ATOM 4822 C CA . GLN B 1 262 ? 6.621 0.317 -11.062 1 97.06 262 GLN B CA 1
ATOM 4823 C C . GLN B 1 262 ? 5.117 0.363 -11.305 1 97.06 262 GLN B C 1
ATOM 4825 O O . GLN B 1 262 ? 4.559 1.427 -11.586 1 97.06 262 GLN B O 1
ATOM 4830 N N . LYS B 1 263 ? 4.551 -0.763 -11.234 1 97.88 263 LYS B N 1
ATOM 4831 C CA . LYS B 1 263 ? 3.125 -0.895 -11.523 1 97.88 263 LYS B CA 1
ATOM 4832 C C . LYS B 1 263 ? 2.514 -2.066 -10.758 1 97.88 263 LYS B C 1
ATOM 4834 O O . LYS B 1 263 ? 3.203 -3.043 -10.453 1 97.88 263 LYS B O 1
ATOM 4839 N N . GLN B 1 264 ? 1.248 -1.922 -10.445 1 98.5 264 GLN B N 1
ATOM 4840 C CA . GLN B 1 264 ? 0.478 -2.984 -9.805 1 98.5 264 GLN B CA 1
ATOM 4841 C C . GLN B 1 264 ? -0.852 -3.205 -10.523 1 98.5 264 GLN B C 1
ATOM 4843 O O . GLN B 1 264 ? -1.378 -2.293 -11.164 1 98.5 264 GLN B O 1
ATOM 4848 N N . TRP B 1 265 ? -1.366 -4.395 -10.461 1 98.62 265 TRP B N 1
ATOM 4849 C CA . TRP B 1 265 ? -2.691 -4.773 -10.938 1 98.62 265 TRP B CA 1
ATOM 4850 C C . TRP B 1 265 ? -3.418 -5.637 -9.914 1 98.62 265 TRP B C 1
ATOM 4852 O O . TRP B 1 265 ? -2.787 -6.238 -9.039 1 98.62 265 TRP B O 1
ATOM 4862 N N . TRP B 1 266 ? -4.711 -5.609 -9.984 1 98.56 266 TRP B N 1
ATOM 4863 C CA . TRP B 1 266 ? -5.57 -6.523 -9.242 1 98.56 266 TRP B CA 1
ATOM 4864 C C . TRP B 1 266 ? -6.469 -7.312 -10.188 1 98.56 266 TRP B C 1
ATOM 4866 O O . TRP B 1 266 ? -7.195 -6.73 -11 1 98.56 266 TRP B O 1
ATOM 4876 N N . ILE B 1 267 ? -6.301 -8.602 -10.141 1 98.62 267 ILE B N 1
ATOM 4877 C CA . ILE B 1 267 ? -7.191 -9.492 -10.875 1 98.62 267 ILE B CA 1
ATOM 4878 C C . ILE B 1 267 ? -8.305 -9.992 -9.953 1 98.62 267 ILE B C 1
ATOM 4880 O O . ILE B 1 267 ? -8.031 -10.672 -8.961 1 98.62 267 ILE B O 1
ATOM 4884 N N . ASN B 1 268 ? -9.531 -9.625 -10.344 1 98.56 268 ASN B N 1
ATOM 4885 C CA . ASN B 1 268 ? -10.688 -10.031 -9.555 1 98.56 268 ASN B CA 1
ATOM 4886 C C . ASN B 1 268 ? -10.695 -11.531 -9.305 1 98.56 268 ASN B C 1
ATOM 4888 O O . ASN B 1 268 ? -10.398 -12.32 -10.203 1 98.56 268 ASN B O 1
ATOM 4892 N N . GLY B 1 269 ? -11.047 -11.898 -8.102 1 98.69 269 GLY B N 1
ATOM 4893 C CA . GLY B 1 269 ? -11.023 -13.289 -7.691 1 98.69 269 GLY B CA 1
ATOM 4894 C C . GLY B 1 269 ? -11.945 -14.172 -8.516 1 98.69 269 GLY B C 1
ATOM 4895 O O . GLY B 1 269 ? -11.75 -15.383 -8.594 1 98.69 269 GLY B O 1
ATOM 4896 N N . MET B 1 270 ? -12.883 -13.625 -9.211 1 98.62 270 MET B N 1
ATOM 4897 C CA . MET B 1 270 ? -13.812 -14.406 -10.016 1 98.62 270 MET B CA 1
ATOM 4898 C C . MET B 1 270 ? -13.07 -15.148 -11.125 1 98.62 270 MET B C 1
ATOM 4900 O O . MET B 1 270 ? -13.492 -16.234 -11.539 1 98.62 270 MET B O 1
ATOM 4904 N N . HIS B 1 271 ? -11.984 -14.617 -11.617 1 98.88 271 HIS B N 1
ATOM 4905 C CA . HIS B 1 271 ? -11.18 -15.32 -12.609 1 98.88 271 HIS B CA 1
ATOM 4906 C C . HIS B 1 271 ? -10.594 -16.609 -12.031 1 98.88 271 HIS B C 1
ATOM 4908 O O . HIS B 1 271 ? -10.625 -17.656 -12.672 1 98.88 271 HIS B O 1
ATOM 4914 N N . TYR B 1 272 ? -10.094 -16.469 -10.797 1 98.88 272 TYR B N 1
ATOM 4915 C CA . TYR B 1 272 ? -9.531 -17.641 -10.133 1 98.88 272 TYR B CA 1
ATOM 4916 C C . TYR B 1 272 ? -10.633 -18.641 -9.773 1 98.88 272 TYR B C 1
ATOM 4918 O O . TYR B 1 272 ? -10.445 -19.859 -9.914 1 98.88 272 TYR B O 1
ATOM 4926 N N . SER B 1 273 ? -11.727 -18.109 -9.297 1 98.75 273 SER B N 1
ATOM 4927 C CA . SER B 1 273 ? -12.859 -18.984 -8.992 1 98.75 273 SER B CA 1
ATOM 4928 C C . SER B 1 273 ? -13.273 -19.797 -10.219 1 98.75 273 SER B C 1
ATOM 4930 O O . SER B 1 273 ? -13.438 -21.016 -10.133 1 98.75 273 SER B O 1
ATOM 4932 N N . ARG B 1 274 ? -13.414 -19.156 -11.32 1 98.75 274 ARG B N 1
ATOM 4933 C CA . ARG B 1 274 ? -13.797 -19.844 -12.547 1 98.75 274 ARG B CA 1
ATOM 4934 C C . ARG B 1 274 ? -12.734 -20.859 -12.953 1 98.75 274 ARG B C 1
ATOM 4936 O O . ARG B 1 274 ? -13.062 -21.922 -13.469 1 98.75 274 ARG B O 1
ATOM 4943 N N . THR B 1 275 ? -11.477 -20.484 -12.797 1 98.88 275 THR B N 1
ATOM 4944 C CA . THR B 1 275 ? -10.391 -21.422 -13.047 1 98.88 275 THR B CA 1
ATOM 4945 C C . THR B 1 275 ? -10.57 -22.703 -12.219 1 98.88 275 THR B C 1
ATOM 4947 O O . THR B 1 275 ? -10.5 -23.812 -12.75 1 98.88 275 THR B O 1
ATOM 4950 N N . CYS B 1 276 ? -10.867 -22.516 -10.922 1 98.62 276 CYS B N 1
ATOM 4951 C CA . CYS B 1 276 ? -11.062 -23.656 -10.016 1 98.62 276 CYS B CA 1
ATOM 4952 C C . CYS B 1 276 ? -12.266 -24.484 -10.445 1 98.62 276 CYS B C 1
ATOM 4954 O O . CYS B 1 276 ? -12.219 -25.719 -10.375 1 98.62 276 CYS B O 1
ATOM 4956 N N . GLU B 1 277 ? -13.297 -23.844 -10.891 1 98.62 277 GLU B N 1
ATOM 4957 C CA . GLU B 1 277 ? -14.477 -24.562 -11.352 1 98.62 277 GLU B CA 1
ATOM 4958 C C . GLU B 1 277 ? -14.172 -25.391 -12.602 1 98.62 277 GLU B C 1
ATOM 4960 O O . GLU B 1 277 ? -14.672 -26.5 -12.766 1 98.62 277 GLU B O 1
ATOM 4965 N N . HIS B 1 278 ? -13.422 -24.812 -13.469 1 98.81 278 HIS B N 1
ATOM 4966 C CA . HIS B 1 278 ? -13.008 -25.547 -14.656 1 98.81 278 HIS B CA 1
ATOM 4967 C C . HIS B 1 278 ? -12.133 -26.734 -14.289 1 98.81 278 HIS B C 1
ATOM 4969 O O . HIS B 1 278 ? -12.266 -27.812 -14.875 1 98.81 278 HIS B O 1
ATOM 4975 N N . TRP B 1 279 ? -11.203 -26.531 -13.344 1 98.38 279 TRP B N 1
ATOM 4976 C CA . TRP B 1 279 ? -10.375 -27.641 -12.867 1 98.38 279 TRP B CA 1
ATOM 4977 C C . TRP B 1 279 ? -11.242 -28.766 -12.289 1 98.38 279 TRP B C 1
ATOM 4979 O O . TRP B 1 279 ? -11.031 -29.938 -12.586 1 98.38 279 TRP B O 1
ATOM 4989 N N . LEU B 1 280 ? -12.219 -28.359 -11.461 1 97.81 280 LEU B N 1
ATOM 4990 C CA . LEU B 1 280 ? -13.133 -29.312 -10.859 1 97.81 280 LEU B CA 1
ATOM 4991 C C . LEU B 1 280 ? -13.914 -30.062 -11.922 1 97.81 280 LEU B C 1
ATOM 4993 O O . LEU B 1 280 ? -14.023 -31.297 -11.867 1 97.81 280 LEU B O 1
ATOM 4997 N N . SER B 1 281 ? -14.438 -29.344 -12.859 1 98 281 SER B N 1
ATOM 4998 C CA . SER B 1 281 ? -15.211 -29.938 -13.938 1 98 281 SER B CA 1
ATOM 4999 C C . SER B 1 281 ? -14.367 -30.906 -14.758 1 98 281 SER B C 1
ATOM 5001 O O . SER B 1 281 ? -14.828 -31.984 -15.141 1 98 281 SER B O 1
ATOM 5003 N N . SER B 1 282 ? -13.18 -30.453 -15.062 1 97.5 282 SER B N 1
ATOM 5004 C CA . SER B 1 282 ? -12.266 -31.312 -15.812 1 97.5 282 SER B CA 1
ATOM 5005 C C . SER B 1 282 ? -11.953 -32.594 -15.055 1 97.5 282 SER B C 1
ATOM 5007 O O . SER B 1 282 ? -11.945 -33.688 -15.633 1 97.5 282 SER B O 1
ATOM 5009 N N . MET B 1 283 ? -11.688 -32.406 -13.805 1 95.5 283 MET B N 1
ATOM 5010 C CA . MET B 1 283 ? -11.383 -33.562 -12.945 1 95.5 283 MET B CA 1
ATOM 5011 C C . MET B 1 283 ? -12.531 -34.562 -12.945 1 95.5 283 MET B C 1
ATOM 5013 O O . MET B 1 283 ? -12.312 -35.75 -13.078 1 95.5 283 MET B O 1
ATOM 5017 N N . ILE B 1 284 ? -13.727 -34.094 -12.82 1 96.31 284 ILE B N 1
ATOM 5018 C CA . ILE B 1 284 ? -14.914 -34.938 -12.758 1 96.31 284 ILE B CA 1
ATOM 5019 C C . ILE B 1 284 ? -15.117 -35.625 -14.102 1 96.31 284 ILE B C 1
ATOM 5021 O O . ILE B 1 284 ? -15.383 -36.844 -14.148 1 96.31 284 ILE B O 1
ATOM 5025 N N . ALA B 1 285 ? -14.93 -34.938 -15.133 1 97.06 285 ALA B N 1
ATOM 5026 C CA . ALA B 1 285 ? -15.125 -35.5 -16.484 1 97.06 285 ALA B CA 1
ATOM 5027 C C . ALA B 1 285 ? -14.07 -36.531 -16.797 1 97.06 285 ALA B C 1
ATOM 5029 O O . ALA B 1 285 ? -14.336 -37.469 -17.562 1 97.06 285 ALA B O 1
ATOM 5030 N N . LYS B 1 286 ? -12.922 -36.406 -16.203 1 96.5 286 LYS B N 1
ATOM 5031 C CA . LYS B 1 286 ? -11.805 -37.281 -16.547 1 96.5 286 LYS B CA 1
ATOM 5032 C C . LYS B 1 286 ? -11.484 -38.25 -15.383 1 96.5 286 LYS B C 1
ATOM 5034 O O . LYS B 1 286 ? -10.32 -38.594 -15.18 1 96.5 286 LYS B O 1
ATOM 5039 N N . LYS B 1 287 ? -12.406 -38.531 -14.594 1 95.81 287 LYS B N 1
ATOM 5040 C CA . LYS B 1 287 ? -12.219 -39.375 -13.422 1 95.81 287 LYS B CA 1
ATOM 5041 C C . LYS B 1 287 ? -11.547 -40.719 -13.797 1 95.81 287 LYS B C 1
ATOM 5043 O O . LYS B 1 287 ? -10.625 -41.156 -13.117 1 95.81 287 LYS B O 1
ATOM 5048 N N . LYS B 1 288 ? -11.992 -41.344 -14.82 1 95.19 288 LYS B N 1
ATOM 5049 C CA . LYS B 1 288 ? -11.453 -42.656 -15.227 1 95.19 288 LYS B CA 1
ATOM 5050 C C . LYS B 1 288 ? -9.969 -42.531 -15.57 1 95.19 288 LYS B C 1
ATOM 5052 O O . LYS B 1 288 ? -9.18 -43.406 -15.211 1 95.19 288 LYS B O 1
ATOM 5057 N N . GLN B 1 289 ? -9.648 -41.5 -16.25 1 93.25 289 GLN B N 1
ATOM 5058 C CA . GLN B 1 289 ? -8.266 -41.281 -16.641 1 93.25 289 GLN B CA 1
ATOM 5059 C C . GLN B 1 289 ? -7.387 -40.969 -15.43 1 93.25 289 GLN B C 1
ATOM 5061 O O . GLN B 1 289 ? -6.215 -41.344 -15.391 1 93.25 289 GLN B O 1
ATOM 5066 N N . MET B 1 290 ? -7.922 -40.312 -14.469 1 93.44 290 MET B N 1
ATOM 5067 C CA . MET B 1 290 ? -7.188 -39.844 -13.297 1 93.44 290 MET B CA 1
ATOM 5068 C C . MET B 1 290 ? -6.988 -40.969 -12.281 1 93.44 290 MET B C 1
ATOM 5070 O O . MET B 1 290 ? -6.008 -40.969 -11.531 1 93.44 290 MET B O 1
ATOM 5074 N N . TRP B 1 291 ? -7.809 -41.906 -12.305 1 94.44 291 TRP B N 1
ATOM 5075 C CA . TRP B 1 291 ? -7.941 -42.875 -11.211 1 94.44 291 TRP B CA 1
ATOM 5076 C C . TRP B 1 291 ? -6.648 -43.656 -11.016 1 94.44 291 TRP B C 1
ATOM 5078 O O . TRP B 1 291 ? -6.145 -43.75 -9.891 1 94.44 291 TRP B O 1
ATOM 5088 N N . PRO B 1 292 ? -6.07 -44.219 -12.078 1 93.69 292 PRO B N 1
ATOM 5089 C CA . PRO B 1 292 ? -4.824 -44.969 -11.867 1 93.69 292 PRO B CA 1
ATOM 5090 C C . PRO B 1 292 ? -3.725 -44.094 -11.258 1 93.69 292 PRO B C 1
ATOM 5092 O O . PRO B 1 292 ? -2.887 -44.625 -10.5 1 93.69 292 PRO B O 1
ATOM 5095 N N . HIS B 1 293 ? -3.676 -42.875 -11.609 1 91.31 293 HIS B N 1
ATOM 5096 C CA . HIS B 1 293 ? -2.674 -41.938 -11.07 1 91.31 293 HIS B CA 1
ATOM 5097 C C . HIS B 1 293 ? -2.92 -41.656 -9.594 1 91.31 293 HIS B C 1
ATOM 5099 O O . HIS B 1 293 ? -1.974 -41.469 -8.828 1 91.31 293 HIS B O 1
ATOM 5105 N N . LEU B 1 294 ? -4.18 -41.594 -9.164 1 91.75 294 LEU B N 1
ATOM 5106 C CA . LEU B 1 294 ? -4.512 -41.469 -7.754 1 91.75 294 LEU B CA 1
ATOM 5107 C C . LEU B 1 294 ? -4.039 -42.656 -6.949 1 91.75 294 LEU B C 1
ATOM 5109 O O . LEU B 1 294 ? -3.473 -42.5 -5.863 1 91.75 294 LEU B O 1
ATOM 5113 N N . VAL B 1 295 ? -4.305 -43.781 -7.555 1 92.5 295 VAL B N 1
ATOM 5114 C CA . VAL B 1 295 ? -3.908 -45 -6.887 1 92.5 295 VAL B CA 1
ATOM 5115 C C . VAL B 1 295 ? -2.389 -45.062 -6.727 1 92.5 295 VAL B C 1
ATOM 5117 O O . VAL B 1 295 ? -1.879 -45.406 -5.66 1 92.5 295 VAL B O 1
ATOM 5120 N N . GLU B 1 296 ? -1.758 -44.719 -7.781 1 88.06 296 GLU B N 1
ATOM 5121 C CA . GLU B 1 296 ? -0.298 -44.75 -7.77 1 88.06 296 GLU B CA 1
ATOM 5122 C C . GLU B 1 296 ? 0.253 -43.688 -6.793 1 88.06 296 GLU B C 1
ATOM 5124 O O . GLU B 1 296 ? 1.19 -44 -6.043 1 88.06 296 GLU B O 1
ATOM 5129 N N . THR B 1 297 ? -0.272 -42.531 -6.77 1 85.62 297 THR B N 1
ATOM 5130 C CA . THR B 1 297 ? 0.225 -41.406 -5.988 1 85.62 297 THR B CA 1
ATOM 5131 C C . THR B 1 297 ? -0.052 -41.594 -4.504 1 85.62 297 THR B C 1
ATOM 5133 O O . THR B 1 297 ? 0.788 -41.281 -3.658 1 85.62 297 THR B O 1
ATOM 5136 N N . TYR B 1 298 ? -1.196 -42.219 -4.199 1 87.12 298 TYR B N 1
ATOM 5137 C CA . TYR B 1 298 ? -1.611 -42.188 -2.801 1 87.12 298 TYR B CA 1
ATOM 5138 C C . TYR B 1 298 ? -1.652 -43.594 -2.205 1 87.12 298 TYR B C 1
ATOM 5140 O O . TYR B 1 298 ? -1.993 -43.75 -1.033 1 87.12 298 TYR B O 1
ATOM 5148 N N . GLY B 1 299 ? -1.326 -44.531 -2.867 1 84.19 299 GLY B N 1
ATOM 5149 C CA . GLY B 1 299 ? -0.976 -45.844 -2.299 1 84.19 299 GLY B CA 1
ATOM 5150 C C . GLY B 1 299 ? -2.156 -46.781 -2.191 1 84.19 299 GLY B C 1
ATOM 5151 O O . GLY B 1 299 ? -2.33 -47.438 -1.174 1 84.19 299 GLY B O 1
ATOM 5152 N N . GLY B 1 300 ? -3.068 -46.844 -3.18 1 85.38 300 GLY B N 1
ATOM 5153 C CA . GLY B 1 300 ? -4.105 -47.875 -3.166 1 85.38 300 GLY B CA 1
ATOM 5154 C C . GLY B 1 300 ? -5.477 -47.344 -3.533 1 85.38 300 GLY B C 1
ATOM 5155 O O . GLY B 1 300 ? -5.668 -46.125 -3.619 1 85.38 300 GLY B O 1
ATOM 5156 N N . GLU B 1 301 ? -6.355 -48.281 -3.73 1 87.69 301 GLU B N 1
ATOM 5157 C CA . GLU B 1 301 ? -7.699 -47.969 -4.195 1 87.69 301 GLU B CA 1
ATOM 5158 C C . GLU B 1 301 ? -8.477 -47.188 -3.137 1 87.69 301 GLU B C 1
ATOM 5160 O O . GLU B 1 301 ? -9.195 -46.25 -3.459 1 87.69 301 GLU B O 1
ATOM 5165 N N . GLY B 1 302 ? -8.391 -47.656 -1.905 1 85.5 302 GLY B N 1
ATOM 5166 C CA . GLY B 1 302 ? -9.07 -46.969 -0.832 1 85.5 302 GLY B CA 1
ATOM 5167 C C . GLY B 1 302 ? -8.609 -45.531 -0.682 1 85.5 302 GLY B C 1
ATOM 5168 O O . GLY B 1 302 ? -9.43 -44.594 -0.543 1 85.5 302 GLY B O 1
ATOM 5169 N N . GLU B 1 303 ? -7.445 -45.312 -0.779 1 90.25 303 GLU B N 1
ATOM 5170 C CA . GLU B 1 303 ? -6.887 -43.969 -0.672 1 90.25 303 GLU B CA 1
ATOM 5171 C C . GLU B 1 303 ? -7.246 -43.125 -1.891 1 90.25 303 GLU B C 1
ATOM 5173 O O . GLU B 1 303 ? -7.434 -41.906 -1.777 1 90.25 303 GLU B O 1
ATOM 5178 N N . ALA B 1 304 ? -7.391 -43.844 -2.996 1 91.38 304 ALA B N 1
ATOM 5179 C CA . ALA B 1 304 ? -7.734 -43.125 -4.227 1 91.38 304 ALA B CA 1
ATOM 5180 C C . ALA B 1 304 ? -9.102 -42.469 -4.109 1 91.38 304 ALA B C 1
ATOM 5182 O O . ALA B 1 304 ? -9.281 -41.312 -4.531 1 91.38 304 ALA B O 1
ATOM 5183 N N . THR B 1 305 ? -10.031 -43.156 -3.535 1 92.06 305 THR B N 1
ATOM 5184 C CA . THR B 1 305 ? -11.367 -42.594 -3.346 1 92.06 305 THR B CA 1
ATOM 5185 C C . THR B 1 305 ? -11.328 -41.406 -2.41 1 92.06 305 THR B C 1
ATOM 5187 O O . THR B 1 305 ? -11.945 -40.375 -2.688 1 92.06 305 THR B O 1
ATOM 5190 N N . THR B 1 306 ? -10.656 -41.562 -1.362 1 91.88 306 THR B N 1
ATOM 5191 C CA . THR B 1 306 ? -10.523 -40.5 -0.381 1 91.88 306 THR B CA 1
ATOM 5192 C C . THR B 1 306 ? -9.914 -39.25 -1.018 1 91.88 306 THR B C 1
ATOM 5194 O O . THR B 1 306 ? -10.445 -38.156 -0.87 1 91.88 306 THR B O 1
ATOM 5197 N N . TRP B 1 307 ? -8.883 -39.438 -1.735 1 91.5 307 TRP B N 1
ATOM 5198 C CA . TRP B 1 307 ? -8.156 -38.281 -2.287 1 91.5 307 TRP B CA 1
ATOM 5199 C C . TRP B 1 307 ? -8.914 -37.688 -3.463 1 91.5 307 TRP B C 1
ATOM 5201 O O . TRP B 1 307 ? -8.859 -36.469 -3.682 1 91.5 307 TRP B O 1
ATOM 5211 N N . TYR B 1 308 ? -9.633 -38.531 -4.211 1 93.25 308 TYR B N 1
ATOM 5212 C CA . TYR B 1 308 ? -10.523 -38 -5.23 1 93.25 308 TYR B CA 1
ATOM 5213 C C . TYR B 1 308 ? -11.516 -37 -4.625 1 93.25 308 TYR B C 1
ATOM 5215 O O . TYR B 1 308 ? -11.727 -35.906 -5.168 1 93.25 308 TYR B O 1
ATOM 5223 N N . ASN B 1 309 ? -12.07 -37.375 -3.543 1 93 309 ASN B N 1
ATOM 5224 C CA . ASN B 1 309 ? -13.031 -36.5 -2.854 1 93 309 ASN B CA 1
ATOM 5225 C C . ASN B 1 309 ? -12.352 -35.281 -2.254 1 93 309 ASN B C 1
ATOM 5227 O O . ASN B 1 309 ? -12.891 -34.188 -2.307 1 93 309 ASN B O 1
ATOM 5231 N N . ARG B 1 310 ? -11.18 -35.406 -1.712 1 91.81 310 ARG B N 1
ATOM 5232 C CA . ARG B 1 310 ? -10.438 -34.312 -1.125 1 91.81 310 ARG B CA 1
ATOM 5233 C C . ARG B 1 310 ? -10.102 -33.25 -2.178 1 91.81 310 ARG B C 1
ATOM 5235 O O . ARG B 1 310 ? -10.164 -32.062 -1.909 1 91.81 310 ARG B O 1
ATOM 5242 N N . TRP B 1 311 ? -9.773 -33.719 -3.344 1 93.31 311 TRP B N 1
ATOM 5243 C CA . TRP B 1 311 ? -9.453 -32.812 -4.426 1 93.31 311 TRP B CA 1
ATOM 5244 C C . TRP B 1 311 ? -10.688 -31.984 -4.824 1 93.31 311 TRP B C 1
ATOM 5246 O O . TRP B 1 311 ? -10.578 -30.797 -5.109 1 93.31 311 TRP B O 1
ATOM 5256 N N . GLN B 1 312 ? -11.82 -32.656 -4.887 1 95.19 312 GLN B N 1
ATOM 5257 C CA . GLN B 1 312 ? -13.047 -31.922 -5.191 1 95.19 312 GLN B CA 1
ATOM 5258 C C . GLN B 1 312 ? -13.312 -30.828 -4.164 1 95.19 312 GLN B C 1
ATOM 5260 O O . GLN B 1 312 ? -13.625 -29.688 -4.527 1 95.19 312 GLN B O 1
ATOM 5265 N N . VAL B 1 313 ? -13.148 -31.203 -2.939 1 94.12 313 VAL B N 1
ATOM 5266 C CA . VAL B 1 313 ? -13.375 -30.25 -1.86 1 94.12 313 VAL B CA 1
ATOM 5267 C C . VAL B 1 313 ? -12.367 -29.109 -1.971 1 94.12 313 VAL B C 1
ATOM 5269 O O . VAL B 1 313 ? -12.719 -27.938 -1.749 1 94.12 313 VAL B O 1
ATOM 5272 N N . PHE B 1 314 ? -11.18 -29.484 -2.293 1 94.19 314 PHE B N 1
ATOM 5273 C CA . PHE B 1 314 ? -10.125 -28.484 -2.445 1 94.19 314 PHE B CA 1
ATOM 5274 C C . PHE B 1 314 ? -10.508 -27.453 -3.504 1 94.19 314 PHE B C 1
ATOM 5276 O O . PHE B 1 314 ? -10.438 -26.25 -3.256 1 94.19 314 PHE B O 1
ATOM 5283 N N . TYR B 1 315 ? -10.898 -27.875 -4.664 1 96.56 315 TYR B N 1
ATOM 5284 C CA . TYR B 1 315 ? -11.242 -26.953 -5.746 1 96.56 315 TYR B CA 1
ATOM 5285 C C . TYR B 1 315 ? -12.477 -26.141 -5.398 1 96.56 315 TYR B C 1
ATOM 5287 O O . TYR B 1 315 ? -12.555 -24.953 -5.734 1 96.56 315 TYR B O 1
ATOM 5295 N N . MET B 1 316 ? -13.438 -26.766 -4.715 1 97.06 316 MET B N 1
ATOM 5296 C CA . MET B 1 316 ? -14.625 -26.031 -4.281 1 97.06 316 MET B CA 1
ATOM 5297 C C . MET B 1 316 ? -14.25 -24.969 -3.25 1 97.06 316 MET B C 1
ATOM 5299 O O . MET B 1 316 ? -14.766 -23.844 -3.297 1 97.06 316 MET B O 1
ATOM 5303 N N . ALA B 1 317 ? -13.367 -25.344 -2.346 1 95.88 317 ALA B N 1
ATOM 5304 C CA . ALA B 1 317 ? -12.93 -24.406 -1.316 1 95.88 317 ALA B CA 1
ATOM 5305 C C . ALA B 1 317 ? -12.234 -23.203 -1.938 1 95.88 317 ALA B C 1
ATOM 5307 O O . ALA B 1 317 ? -12.523 -22.062 -1.579 1 95.88 317 ALA B O 1
ATOM 5308 N N . CYS B 1 318 ? -11.352 -23.453 -2.879 1 96.94 318 CYS B N 1
ATOM 5309 C CA . CYS B 1 318 ? -10.648 -22.375 -3.557 1 96.94 318 CYS B CA 1
ATOM 5310 C C . CYS B 1 318 ? -11.609 -21.516 -4.371 1 96.94 318 CYS B C 1
ATOM 5312 O O . CYS B 1 318 ? -11.523 -20.297 -4.355 1 96.94 318 CYS B O 1
ATOM 5314 N N . SER B 1 319 ? -12.523 -22.188 -5.027 1 98.31 319 SER B N 1
ATOM 5315 C CA . SER B 1 319 ? -13.5 -21.484 -5.84 1 98.31 319 SER B CA 1
ATOM 5316 C C . SER B 1 319 ? -14.336 -20.531 -4.984 1 98.31 319 SER B C 1
ATOM 5318 O O . SER B 1 319 ? -14.5 -19.359 -5.332 1 98.31 319 SER B O 1
ATOM 5320 N N . GLU B 1 320 ? -14.852 -21.016 -3.898 1 98 320 GLU B N 1
ATOM 5321 C CA . GLU B 1 320 ? -15.68 -20.203 -3.016 1 98 320 GLU B CA 1
ATOM 5322 C C . GLU B 1 320 ? -14.875 -19.078 -2.393 1 98 320 GLU B C 1
ATOM 5324 O O . GLU B 1 320 ? -15.391 -17.969 -2.209 1 98 320 GLU B O 1
ATOM 5329 N N . LEU B 1 321 ? -13.672 -19.359 -2.072 1 97.5 321 LEU B N 1
ATOM 5330 C CA . LEU B 1 321 ? -12.797 -18.328 -1.51 1 97.5 321 LEU B CA 1
ATOM 5331 C C . LEU B 1 321 ? -12.664 -17.156 -2.463 1 97.5 321 LEU B C 1
ATOM 5333 O O . LEU B 1 321 ? -12.953 -16.016 -2.09 1 97.5 321 LEU B O 1
ATOM 5337 N N . PHE B 1 322 ? -12.32 -17.406 -3.672 1 98.56 322 PHE B N 1
ATOM 5338 C CA . PHE B 1 322 ? -12 -16.344 -4.621 1 98.56 322 PHE B CA 1
ATOM 5339 C C . PHE B 1 322 ? -13.266 -15.68 -5.137 1 98.56 322 PHE B C 1
ATOM 5341 O O . PHE B 1 322 ? -13.227 -14.539 -5.602 1 98.56 322 PHE B O 1
ATOM 5348 N N . ALA B 1 323 ? -14.344 -16.328 -5.012 1 98.25 323 ALA B N 1
ATOM 5349 C CA . ALA B 1 323 ? -15.609 -15.758 -5.461 1 98.25 323 ALA B CA 1
ATOM 5350 C C . ALA B 1 323 ? -16.234 -14.891 -4.375 1 98.25 323 ALA B C 1
ATOM 5352 O O . ALA B 1 323 ? -17.234 -14.203 -4.621 1 98.25 323 ALA B O 1
ATOM 5353 N N . TYR B 1 324 ? -15.656 -14.922 -3.225 1 96.88 324 TYR B N 1
ATOM 5354 C CA . TYR B 1 324 ? -16.281 -14.273 -2.08 1 96.88 324 TYR B CA 1
ATOM 5355 C C . TYR B 1 324 ? -16.531 -12.797 -2.359 1 96.88 324 TYR B C 1
ATOM 5357 O O . TYR B 1 324 ? -15.648 -12.102 -2.873 1 96.88 324 TYR B O 1
ATOM 5365 N N . ASP B 1 325 ? -17.703 -12.312 -2.07 1 93.56 325 ASP B N 1
ATOM 5366 C CA . ASP B 1 325 ? -18.094 -10.914 -2.207 1 93.56 325 ASP B CA 1
ATOM 5367 C C . ASP B 1 325 ? -17.781 -10.383 -3.604 1 93.56 325 ASP B C 1
ATOM 5369 O O . ASP B 1 325 ? -17.188 -9.312 -3.746 1 93.56 325 ASP B O 1
ATOM 5373 N N . GLY B 1 326 ? -18.016 -11.195 -4.562 1 94.69 326 GLY B N 1
ATOM 5374 C CA . GLY B 1 326 ? -17.844 -10.773 -5.941 1 94.69 326 GLY B CA 1
ATOM 5375 C C . GLY B 1 326 ? -16.406 -10.797 -6.398 1 94.69 326 GLY B C 1
ATOM 5376 O O . GLY B 1 326 ? -16.062 -10.234 -7.441 1 94.69 326 GLY B O 1
ATOM 5377 N N . GLY B 1 327 ? -15.531 -11.383 -5.594 1 96.69 327 GLY B N 1
ATOM 5378 C CA . GLY B 1 327 ? -14.156 -11.609 -6.008 1 96.69 327 GLY B CA 1
ATOM 5379 C C . GLY B 1 327 ? -13.219 -10.477 -5.617 1 96.69 327 GLY B C 1
ATOM 5380 O O . GLY B 1 327 ? -12.078 -10.422 -6.074 1 96.69 327 GLY B O 1
ATOM 5381 N N . ASP B 1 328 ? -13.688 -9.57 -4.734 1 95.12 328 ASP B N 1
ATOM 5382 C CA . ASP B 1 328 ? -12.82 -8.438 -4.414 1 95.12 328 ASP B CA 1
ATOM 5383 C C . ASP B 1 328 ? -12.203 -8.594 -3.029 1 95.12 328 ASP B C 1
ATOM 5385 O O . ASP B 1 328 ? -11.359 -7.789 -2.625 1 95.12 328 ASP B O 1
ATOM 5389 N N . THR B 1 329 ? -12.617 -9.68 -2.258 1 97.56 329 THR B N 1
ATOM 5390 C CA . THR B 1 329 ? -12.023 -9.914 -0.949 1 97.56 329 THR B CA 1
ATOM 5391 C C . THR B 1 329 ? -10.672 -10.602 -1.09 1 97.56 329 THR B C 1
ATOM 5393 O O . THR B 1 329 ? -9.68 -10.172 -0.502 1 97.56 329 THR B O 1
ATOM 5396 N N . TRP B 1 330 ? -10.727 -11.688 -1.817 1 98.31 330 TRP B N 1
ATOM 5397 C CA . TRP B 1 330 ? -9.516 -12.398 -2.219 1 98.31 330 TRP B CA 1
ATOM 5398 C C . TRP B 1 330 ? -9.375 -12.422 -3.736 1 98.31 330 TRP B C 1
ATOM 5400 O O . TRP B 1 330 ? -10.367 -12.562 -4.457 1 98.31 330 TRP B O 1
ATOM 5410 N N . GLY B 1 331 ? -8.203 -12.164 -4.273 1 98.44 331 GLY B N 1
ATOM 5411 C CA . GLY B 1 331 ? -7.891 -12.172 -5.695 1 98.44 331 GLY B CA 1
ATOM 5412 C C . GLY B 1 331 ? -6.414 -12.367 -5.98 1 98.44 331 GLY B C 1
ATOM 5413 O O . GLY B 1 331 ? -5.738 -13.148 -5.305 1 98.44 331 GLY B O 1
ATOM 5414 N N . VAL B 1 332 ? -6.008 -11.812 -7.055 1 98.75 332 VAL B N 1
ATOM 5415 C CA . VAL B 1 332 ? -4.605 -11.922 -7.438 1 98.75 332 VAL B CA 1
ATOM 5416 C C . VAL B 1 332 ? -3.99 -10.531 -7.57 1 98.75 332 VAL B C 1
ATOM 5418 O O . VAL B 1 332 ? -4.508 -9.688 -8.305 1 98.75 332 VAL B O 1
ATOM 5421 N N . ALA B 1 333 ? -2.988 -10.312 -6.789 1 98.62 333 ALA B N 1
ATOM 5422 C CA . ALA B 1 333 ? -2.186 -9.109 -6.938 1 98.62 333 ALA B CA 1
ATOM 5423 C C . ALA B 1 333 ? -1.014 -9.336 -7.891 1 98.62 333 ALA B C 1
ATOM 5425 O O . ALA B 1 333 ? -0.29 -10.328 -7.762 1 98.62 333 ALA B O 1
ATOM 5426 N N . GLN B 1 334 ? -0.893 -8.469 -8.859 1 98.88 334 GLN B N 1
ATOM 5427 C CA . GLN B 1 334 ? 0.257 -8.5 -9.758 1 98.88 334 GLN B CA 1
ATOM 5428 C C . GLN B 1 334 ? 1.097 -7.23 -9.609 1 98.88 334 GLN B C 1
ATOM 5430 O O . GLN B 1 334 ? 0.56 -6.148 -9.375 1 98.88 334 GLN B O 1
ATOM 5435 N N . GLY B 1 335 ? 2.342 -7.367 -9.672 1 98.69 335 GLY B N 1
ATOM 5436 C CA . GLY B 1 335 ? 3.225 -6.215 -9.586 1 98.69 335 GLY B CA 1
ATOM 5437 C C . GLY B 1 335 ? 4.461 -6.344 -10.461 1 98.69 335 GLY B C 1
ATOM 5438 O O . GLY B 1 335 ? 5.004 -7.438 -10.617 1 98.69 335 GLY B O 1
ATOM 5439 N N . LEU B 1 336 ? 4.848 -5.277 -11.102 1 98.88 336 LEU B N 1
ATOM 5440 C CA . LEU B 1 336 ? 6.117 -5.137 -11.805 1 98.88 336 LEU B CA 1
ATOM 5441 C C . LEU B 1 336 ? 7.102 -4.297 -10.992 1 98.88 336 LEU B C 1
ATOM 5443 O O . LEU B 1 336 ? 6.809 -3.146 -10.656 1 98.88 336 LEU B O 1
ATOM 5447 N N . PHE B 1 337 ? 8.211 -4.887 -10.625 1 98.69 337 PHE B N 1
ATOM 5448 C CA . PHE B 1 337 ? 9.234 -4.238 -9.812 1 98.69 337 PHE B CA 1
ATOM 5449 C C . PHE B 1 337 ? 10.523 -4.066 -10.617 1 98.69 337 PHE B C 1
ATOM 5451 O O . PHE B 1 337 ? 10.906 -4.953 -11.375 1 98.69 337 PHE B O 1
ATOM 5458 N N . GLU B 1 338 ? 11.188 -3.029 -10.414 1 97.75 338 GLU B N 1
ATOM 5459 C CA . GLU B 1 338 ? 12.43 -2.744 -11.133 1 97.75 338 GLU B CA 1
ATOM 5460 C C . GLU B 1 338 ? 13.625 -2.719 -10.18 1 97.75 338 GLU B C 1
ATOM 5462 O O . GLU B 1 338 ? 13.516 -2.211 -9.055 1 97.75 338 GLU B O 1
ATOM 5467 N N . LYS B 1 339 ? 14.719 -3.303 -10.656 1 96.56 339 LYS B N 1
ATOM 5468 C CA . LYS B 1 339 ? 15.961 -3.271 -9.883 1 96.56 339 LYS B CA 1
ATOM 5469 C C . LYS B 1 339 ? 16.453 -1.838 -9.688 1 96.56 339 LYS B C 1
ATOM 5471 O O . LYS B 1 339 ? 16.422 -1.031 -10.617 1 96.56 339 LYS B O 1
ATOM 5476 N N . HIS B 1 340 ? 16.812 -1.519 -8.383 1 90.31 340 HIS B N 1
ATOM 5477 C CA . HIS B 1 340 ? 17.391 -0.205 -8.109 1 90.31 340 HIS B CA 1
ATOM 5478 C C . HIS B 1 340 ? 18.688 -0.007 -8.883 1 90.31 340 HIS B C 1
ATOM 5480 O O . HIS B 1 340 ? 19.5 -0.929 -8.984 1 90.31 340 HIS B O 1
ATOM 5486 N N . ASN B 1 341 ? 18.734 1.06 -9.648 1 75.88 341 ASN B N 1
ATOM 5487 C CA . ASN B 1 341 ? 19.984 1.366 -10.312 1 75.88 341 ASN B CA 1
ATOM 5488 C C . ASN B 1 341 ? 21.062 1.795 -9.305 1 75.88 341 ASN B C 1
ATOM 5490 O O . ASN B 1 341 ? 20.766 2.521 -8.359 1 75.88 341 ASN B O 1
ATOM 5494 N N . PRO B 1 342 ? 22.203 1.102 -9.312 1 58.53 342 PRO B N 1
ATOM 5495 C CA . PRO B 1 342 ? 23.266 1.601 -8.43 1 58.53 342 PRO B CA 1
ATOM 5496 C C . PRO B 1 342 ? 23.484 3.104 -8.57 1 58.53 342 PRO B C 1
ATOM 5498 O O . PRO B 1 342 ? 23.359 3.652 -9.664 1 58.53 342 PRO B O 1
ATOM 5501 N N . SER B 1 343 ? 23 3.996 -7.629 1 46.88 343 SER B N 1
ATOM 5502 C CA . SER B 1 343 ? 23.422 5.395 -7.723 1 46.88 343 SER B CA 1
ATOM 5503 C C . SER B 1 343 ? 24.891 5.516 -8.086 1 46.88 343 SER B C 1
ATOM 5505 O O . SER B 1 343 ? 25.703 4.656 -7.727 1 46.88 343 SER B O 1
#